Protein AF-A0A8S0XDT7-F1 (afdb_monomer_lite)

Secondary structure (DSSP, 8-state):
-------PPPP-------HHHHHHHHHHHHHHHHHHHHHHHHHHHHHHHHHHHHHHHT--------GGGSS----------TT--EEE----SSHHHHHHHHHHHHHHHHHTT-EEEEPPEEEESS------HHHHHHHHHHT--TT-GGGGTS-TTSPPPGGGTTTTSEEEE-HHHHB--HHHHTTS-EEE-SS--HHHHHHHH---GGGEEEE--SSTTSEEEES-TT----TT-S-SEEEEHHHHHT--SSEEEES----TTSEE---HHHHHHHHHHHHHTSB--HHHHHHHHHHHTTSSS---------SSHHHHHTHHHHHHHHHHHIIIIIS---HHHHHHHHHHHHHHSSS--PPPHHHHHHHHHTT---------

Sequence (384 aa):
MRAPVSRPLPALFQPETTPARRVAQHQVNRNLALLLLLLTFACITSFASAYYLFTTRWEARKVPRPWLQADTISQANASTSTDEKFLAYLPHSGFHNQRIAFENALLLAYALRRTLLVPPIRLGNKPIRYVEYDRLSRHHELSAKEGLYHCLQVPPYVSRPPECLQYFESTYLPWDWLVNMTGLGSQQPLVYRPNMAQAWIFKTTGVEPSDVFTLRDSVPYQYRFLDNDSHYSPPQDRYSQDIYFTDLANVQERLLQFGTLFGTSRLRLRDPNNLAYRRRIRQSMMFSNNDLLSVADSIAGFFRGPYVAIHLRTGDGSFKRTANETAKEVWWTLLRDVLGVPPSEKCELEQKFAEESSNNCIPDPACADATLELSSTPTSRPNL

Foldseek 3Di:
DDDDDDDDDDDPDDPDPDPVVVVVVVVVVVVVVVVVVVVVVVVVVVVVVVVCCVVVVVPPDPPPPPVPCQLPPPQPQAPLDPPAFEEEEQQWDAQVQNLLQVLLQLLLCLLLVHAYAREWHKDFPDIHHDAWQVVSLVCQVLVDCPPVPCLVVPDPPDDGDPSSPCVRRIDTGHQVLWWPCPVSCVRHHYGYDSGSDPVSVCVRHVFDPVLEDEDIDRDQQAEAEEADPVDDDDPPDPYNDYDYSVNVSPRPRRYYYYYRSGDNRRYDYDPPVSVVVSVVSVVRSHTPNPVVVVVVVVVVVVDPDDDDDDDADCDDDVSVVCVVVVVVVVLVCCCCVVVNHDLQVSQVVVVVVCVVDPDDDPGDPSNVVVVVVVPDDDDDDDDD

Radius of gyration: 36.21 Å; chains: 1; bounding box: 98×117×86 Å

Structure (mmCIF, N/CA/C/O backbone):
data_AF-A0A8S0XDT7-F1
#
_entry.id   AF-A0A8S0XDT7-F1
#
loop_
_atom_site.group_PDB
_atom_site.id
_atom_site.type_symbol
_atom_site.label_atom_id
_atom_site.label_alt_id
_atom_site.label_comp_id
_atom_site.label_asym_id
_atom_site.label_entity_id
_atom_site.label_seq_id
_atom_site.pdbx_PDB_ins_code
_atom_site.Cartn_x
_atom_site.Cartn_y
_atom_site.Cartn_z
_atom_site.occupancy
_atom_site.B_iso_or_equiv
_atom_site.auth_seq_id
_atom_site.auth_comp_id
_atom_site.auth_asym_id
_atom_site.auth_atom_id
_atom_site.pdbx_PDB_model_num
ATOM 1 N N . MET A 1 1 ? 37.868 -92.773 -15.521 1.00 44.69 1 MET A N 1
ATOM 2 C CA . MET A 1 1 ? 39.114 -93.567 -15.585 1.00 44.69 1 MET A CA 1
ATOM 3 C C . MET A 1 1 ? 39.901 -93.183 -16.833 1.00 44.69 1 MET A C 1
ATOM 5 O O . MET A 1 1 ? 39.436 -93.472 -17.925 1.00 44.69 1 MET A O 1
ATOM 9 N N . ARG A 1 2 ? 41.048 -92.515 -16.668 1.00 39.94 2 ARG A N 1
ATOM 10 C CA . ARG A 1 2 ? 42.266 -92.610 -17.500 1.00 39.94 2 ARG A CA 1
ATOM 11 C C . ARG A 1 2 ? 43.349 -91.763 -16.820 1.00 39.94 2 ARG A C 1
ATOM 13 O O . ARG A 1 2 ? 43.162 -90.570 -16.618 1.00 39.94 2 ARG A O 1
ATOM 20 N N . ALA A 1 3 ? 44.416 -92.434 -16.405 1.00 42.84 3 ALA A N 1
ATOM 21 C CA . ALA A 1 3 ? 45.694 -91.864 -15.978 1.00 42.84 3 ALA A CA 1
ATOM 22 C C . ALA A 1 3 ? 46.611 -91.685 -17.224 1.00 42.84 3 ALA A C 1
ATOM 24 O O . ALA A 1 3 ? 46.141 -91.923 -18.338 1.00 42.84 3 ALA A O 1
ATOM 25 N N . PRO A 1 4 ? 47.925 -91.434 -17.088 1.00 65.75 4 PRO A N 1
ATOM 26 C CA . PRO A 1 4 ? 48.579 -90.186 -16.675 1.00 65.75 4 PRO A CA 1
ATOM 27 C C . PRO A 1 4 ? 49.636 -89.732 -17.713 1.00 65.75 4 PRO A C 1
ATOM 29 O O . PRO A 1 4 ? 50.048 -90.523 -18.554 1.00 65.75 4 PRO A O 1
ATOM 32 N N . VAL A 1 5 ? 50.177 -88.511 -17.600 1.00 50.31 5 VAL A N 1
ATOM 33 C CA . VAL A 1 5 ? 51.549 -88.222 -18.072 1.00 50.31 5 VAL A CA 1
ATOM 34 C C . VAL A 1 5 ? 52.243 -87.290 -17.081 1.00 50.31 5 VAL A C 1
ATOM 36 O O . VAL A 1 5 ? 51.804 -86.175 -16.814 1.00 50.31 5 VAL A O 1
ATOM 39 N N . SER A 1 6 ? 53.331 -87.806 -16.528 1.00 61.88 6 SER A N 1
ATOM 40 C CA . SER A 1 6 ? 54.315 -87.178 -15.657 1.00 61.88 6 SER A CA 1
ATOM 41 C C . SER A 1 6 ? 55.267 -86.272 -16.442 1.00 61.88 6 SER A C 1
ATOM 43 O O . SER A 1 6 ? 55.721 -86.643 -17.521 1.00 61.88 6 SER A O 1
ATOM 45 N N . ARG A 1 7 ? 55.649 -85.122 -15.870 1.00 49.00 7 ARG A N 1
ATOM 46 C CA . ARG A 1 7 ? 56.904 -84.416 -16.191 1.00 49.00 7 ARG A CA 1
ATOM 47 C C . ARG A 1 7 ? 57.387 -83.551 -15.013 1.00 49.00 7 ARG A C 1
ATOM 49 O O . ARG A 1 7 ? 56.603 -83.280 -14.108 1.00 49.00 7 ARG A O 1
ATOM 56 N N . PRO A 1 8 ? 58.693 -83.236 -14.973 1.00 53.91 8 PRO A N 1
ATOM 57 C CA . PRO A 1 8 ? 59.494 -83.260 -13.757 1.00 53.91 8 PRO A CA 1
ATOM 58 C C . PRO A 1 8 ? 59.636 -81.893 -13.081 1.00 53.91 8 PRO A C 1
ATOM 60 O O . PRO A 1 8 ? 59.423 -80.847 -13.690 1.00 53.91 8 PRO A O 1
ATOM 63 N N . LEU A 1 9 ? 60.058 -81.951 -11.818 1.00 56.69 9 LEU A N 1
ATOM 64 C CA . LEU A 1 9 ? 60.523 -80.835 -10.995 1.00 56.69 9 LEU A CA 1
ATOM 65 C C . LEU A 1 9 ? 61.596 -79.992 -11.710 1.00 56.69 9 LEU A C 1
ATOM 67 O O . LEU A 1 9 ? 62.643 -80.538 -12.067 1.00 56.69 9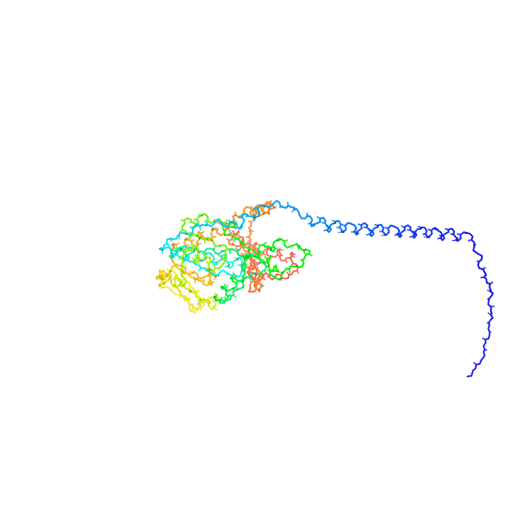 LEU A O 1
ATOM 71 N N . PRO A 1 10 ? 61.409 -78.666 -11.830 1.00 50.47 10 PRO A N 1
ATOM 72 C CA . PRO A 1 10 ? 62.504 -77.735 -12.031 1.00 50.47 10 PRO A CA 1
ATOM 73 C C . PRO A 1 10 ? 63.078 -77.287 -10.685 1.00 50.47 10 PRO A C 1
ATOM 75 O O . PRO A 1 10 ? 62.368 -77.083 -9.701 1.00 50.47 10 PRO A O 1
ATOM 78 N N . ALA A 1 11 ? 64.396 -77.156 -10.693 1.00 52.25 11 ALA A N 1
ATOM 79 C CA . ALA A 1 11 ? 65.268 -76.875 -9.573 1.00 52.25 11 ALA A CA 1
ATOM 80 C C . ALA A 1 11 ? 64.916 -75.606 -8.780 1.00 52.25 11 ALA A C 1
ATOM 82 O O . ALA A 1 11 ? 64.518 -74.578 -9.330 1.00 52.25 11 ALA A O 1
ATOM 83 N N . LEU A 1 12 ? 65.194 -75.689 -7.476 1.00 56.22 12 LEU A N 1
ATOM 84 C CA . LEU A 1 12 ? 65.480 -74.567 -6.588 1.00 56.22 12 LEU A CA 1
ATOM 85 C C . LEU A 1 12 ? 66.548 -73.659 -7.219 1.00 56.22 12 LEU A C 1
ATOM 87 O O . LEU A 1 12 ? 67.744 -73.895 -7.073 1.00 56.22 12 LEU A O 1
ATOM 91 N N . PHE A 1 13 ? 66.111 -72.604 -7.901 1.00 48.84 13 PHE A N 1
ATOM 92 C CA . PHE A 1 13 ? 66.948 -71.448 -8.189 1.00 48.84 13 PHE A CA 1
ATOM 93 C C . PHE A 1 13 ? 66.732 -70.424 -7.080 1.00 48.84 13 PHE A C 1
ATOM 95 O O . PHE A 1 13 ? 65.715 -69.733 -7.038 1.00 48.84 13 PHE A O 1
ATOM 102 N N . GLN A 1 14 ? 67.698 -70.342 -6.167 1.00 57.47 14 GLN A N 1
ATOM 103 C CA . GLN A 1 14 ? 67.886 -69.158 -5.341 1.00 57.47 14 GLN A CA 1
ATOM 104 C C . GLN A 1 14 ? 68.355 -68.020 -6.259 1.00 57.47 14 GLN A C 1
ATOM 106 O O . GLN A 1 14 ? 69.415 -68.147 -6.875 1.00 57.47 14 GLN A O 1
ATOM 111 N N . PRO A 1 15 ? 67.610 -66.909 -6.386 1.00 51.66 15 PRO A N 1
ATOM 112 C CA . PRO A 1 15 ? 68.141 -65.730 -7.034 1.00 51.66 15 PRO A CA 1
ATOM 113 C C . PRO A 1 15 ? 69.103 -65.052 -6.059 1.00 51.66 15 PRO A C 1
ATOM 115 O O . PRO A 1 15 ? 68.681 -64.452 -5.068 1.00 51.66 15 PRO A O 1
ATOM 118 N N . GLU A 1 16 ? 70.399 -65.138 -6.354 1.00 55.19 16 GLU A N 1
ATOM 119 C CA . GLU A 1 16 ? 71.399 -64.230 -5.803 1.00 55.19 16 GLU A CA 1
ATOM 120 C C . GLU A 1 16 ? 70.920 -62.787 -6.002 1.00 55.19 16 GLU A C 1
ATOM 122 O O . GLU A 1 16 ? 70.771 -62.286 -7.121 1.00 55.19 16 GLU A O 1
ATOM 127 N N . THR A 1 17 ? 70.641 -62.099 -4.895 1.00 51.69 17 THR A N 1
ATOM 128 C CA . THR A 1 17 ? 70.344 -60.671 -4.919 1.00 51.69 17 THR A CA 1
ATOM 129 C C . THR A 1 17 ? 71.630 -59.919 -5.229 1.00 51.69 17 THR A C 1
ATOM 131 O O . THR A 1 17 ? 72.413 -59.624 -4.327 1.00 51.69 17 THR A O 1
ATOM 134 N N . THR A 1 18 ? 71.849 -59.595 -6.500 1.00 55.62 18 THR A N 1
ATOM 135 C CA . THR A 1 18 ? 72.932 -58.705 -6.917 1.00 55.62 18 THR A CA 1
ATOM 136 C C . THR A 1 18 ? 72.756 -57.314 -6.279 1.00 55.62 18 THR A C 1
ATOM 138 O O . THR A 1 18 ? 71.651 -56.754 -6.285 1.00 55.62 18 THR A O 1
ATOM 141 N N . PRO A 1 19 ? 73.824 -56.713 -5.719 1.00 57.66 19 PRO A N 1
ATOM 142 C CA . PRO A 1 19 ? 73.750 -55.479 -4.926 1.00 57.66 19 PRO A CA 1
ATOM 143 C C . PRO A 1 19 ? 73.238 -54.255 -5.709 1.00 57.66 19 PRO A C 1
ATOM 145 O O . PRO A 1 19 ? 72.703 -53.326 -5.106 1.00 57.66 19 PRO A O 1
ATOM 148 N N . ALA A 1 20 ? 73.291 -54.276 -7.045 1.00 55.25 20 ALA A N 1
ATOM 149 C CA . ALA A 1 20 ? 72.771 -53.207 -7.902 1.00 55.25 20 ALA A CA 1
ATOM 150 C C . ALA A 1 20 ? 71.235 -53.048 -7.832 1.00 55.25 20 ALA A C 1
ATOM 152 O O . ALA A 1 20 ? 70.720 -51.931 -7.904 1.00 55.25 20 ALA A O 1
ATOM 153 N N . ARG A 1 21 ? 70.484 -54.140 -7.615 1.00 52.00 21 ARG A N 1
ATOM 154 C CA . ARG A 1 21 ? 69.010 -54.098 -7.547 1.00 52.00 21 ARG A CA 1
ATOM 155 C C . ARG A 1 21 ? 68.505 -53.474 -6.241 1.00 52.00 21 ARG A C 1
ATOM 157 O O . ARG A 1 21 ? 67.469 -52.811 -6.243 1.00 52.00 21 ARG A O 1
ATOM 164 N N . ARG A 1 22 ? 69.265 -53.606 -5.143 1.00 54.62 22 ARG A N 1
ATOM 165 C CA . ARG A 1 22 ? 68.943 -52.965 -3.854 1.00 54.62 22 ARG A CA 1
ATOM 166 C C . ARG A 1 22 ? 69.060 -51.442 -3.920 1.00 54.62 22 ARG A C 1
ATOM 168 O O . ARG A 1 22 ? 68.227 -50.764 -3.330 1.00 54.62 22 ARG A O 1
ATOM 175 N N . VAL A 1 23 ? 70.026 -50.901 -4.666 1.00 59.09 23 VAL A N 1
ATOM 176 C CA . VAL A 1 23 ? 70.205 -49.442 -4.807 1.00 59.09 23 VAL A CA 1
ATOM 177 C C . VAL A 1 23 ? 69.047 -48.815 -5.591 1.00 59.09 23 VAL A C 1
ATOM 179 O O . VAL A 1 23 ? 68.477 -47.819 -5.146 1.00 59.09 23 VAL A O 1
ATOM 182 N N . ALA A 1 24 ? 68.630 -49.437 -6.699 1.00 59.31 24 ALA A N 1
ATOM 183 C CA . ALA A 1 24 ? 67.486 -48.971 -7.487 1.00 59.31 24 ALA A CA 1
ATOM 184 C C . ALA A 1 24 ? 66.168 -49.035 -6.691 1.00 59.31 24 ALA A C 1
ATOM 186 O O . ALA A 1 24 ? 65.387 -48.085 -6.689 1.00 59.31 24 ALA A O 1
ATOM 187 N N . GLN A 1 25 ? 65.943 -50.117 -5.940 1.00 63.56 25 GLN A N 1
ATOM 188 C CA . GLN A 1 25 ? 64.745 -50.274 -5.110 1.00 63.56 25 GLN A CA 1
ATOM 189 C C . GLN A 1 25 ? 64.725 -49.290 -3.925 1.00 63.56 25 GLN A C 1
ATOM 191 O O . GLN A 1 25 ? 63.674 -48.754 -3.576 1.00 63.56 25 GLN A O 1
ATOM 196 N N . HIS A 1 26 ? 65.892 -48.967 -3.360 1.00 67.88 26 HIS A N 1
ATOM 197 C CA . HIS A 1 26 ? 66.022 -47.944 -2.323 1.00 67.88 26 HIS A CA 1
ATOM 198 C C . HIS A 1 26 ? 65.745 -46.526 -2.859 1.00 67.88 26 HIS A C 1
ATOM 200 O O . HIS A 1 26 ? 65.164 -45.703 -2.147 1.00 67.88 26 HIS A O 1
ATOM 206 N N . GLN A 1 27 ? 66.114 -46.224 -4.109 1.00 70.75 27 GLN A N 1
ATOM 207 C CA . GLN A 1 27 ? 65.783 -44.945 -4.750 1.00 70.75 27 GLN A CA 1
ATOM 208 C C . GLN A 1 27 ? 64.281 -44.810 -5.037 1.00 70.75 27 GLN A C 1
ATOM 210 O O . GLN A 1 27 ? 63.706 -43.760 -4.754 1.00 70.75 27 GLN A O 1
ATOM 215 N N . VAL A 1 28 ? 63.624 -45.874 -5.513 1.00 78.25 28 VAL A N 1
ATOM 216 C CA . VAL A 1 28 ? 62.164 -45.883 -5.727 1.00 78.25 28 VAL A CA 1
ATOM 217 C C . VAL A 1 28 ? 61.415 -45.684 -4.408 1.00 78.25 28 VAL A C 1
ATOM 219 O O . VAL A 1 28 ? 60.515 -44.849 -4.343 1.00 78.25 28 VAL A O 1
ATOM 222 N N . ASN A 1 29 ? 61.836 -46.354 -3.330 1.00 82.81 29 ASN A N 1
ATOM 223 C CA . ASN A 1 29 ? 61.244 -46.164 -2.002 1.00 82.81 29 ASN A CA 1
ATOM 224 C C . ASN A 1 29 ? 61.431 -44.730 -1.480 1.00 82.81 29 ASN A C 1
ATOM 226 O O . ASN A 1 29 ? 60.521 -44.179 -0.862 1.00 82.81 29 ASN A O 1
ATOM 230 N N . ARG A 1 30 ? 62.577 -44.094 -1.764 1.00 87.75 30 ARG A N 1
ATOM 231 C CA . ARG A 1 30 ? 62.829 -42.695 -1.384 1.00 87.75 30 ARG A CA 1
ATOM 232 C C . ARG A 1 30 ? 61.931 -41.725 -2.152 1.00 87.75 30 ARG A C 1
ATOM 234 O O . ARG A 1 30 ? 61.378 -40.808 -1.553 1.00 87.75 30 ARG A O 1
ATOM 241 N N . ASN A 1 31 ? 61.761 -41.944 -3.454 1.00 87.88 31 ASN A N 1
ATOM 242 C CA . ASN A 1 31 ? 60.891 -41.117 -4.290 1.00 87.88 31 ASN A CA 1
ATOM 243 C C . ASN A 1 31 ? 59.414 -41.287 -3.909 1.00 87.88 31 ASN A C 1
ATOM 245 O O . ASN A 1 31 ? 58.688 -40.299 -3.843 1.00 87.88 31 ASN A O 1
ATOM 249 N N . LEU A 1 32 ? 58.983 -42.511 -3.587 1.00 91.88 32 LEU A N 1
ATOM 250 C CA . LEU A 1 32 ? 57.629 -42.778 -3.100 1.00 91.88 32 LEU A CA 1
ATOM 251 C C . LEU A 1 32 ? 57.377 -42.119 -1.736 1.00 91.88 32 LEU A C 1
ATOM 253 O O . LEU A 1 32 ? 56.339 -41.492 -1.549 1.00 91.88 32 LEU A O 1
ATOM 257 N N . ALA A 1 33 ? 58.332 -42.201 -0.805 1.00 92.81 33 ALA A N 1
ATOM 258 C CA . ALA A 1 33 ? 58.228 -41.535 0.493 1.00 92.81 33 ALA A CA 1
ATOM 259 C C . ALA A 1 33 ? 58.146 -40.005 0.351 1.00 92.81 33 ALA A C 1
ATOM 261 O O . ALA A 1 33 ? 57.315 -39.375 1.002 1.00 92.81 33 ALA A O 1
ATOM 262 N N . LEU A 1 34 ? 58.954 -39.413 -0.537 1.00 94.81 34 LEU A N 1
ATOM 263 C CA . LEU A 1 34 ? 58.893 -37.981 -0.849 1.00 94.81 34 LEU A CA 1
ATOM 264 C C . LEU A 1 34 ? 57.546 -37.584 -1.464 1.00 94.81 34 LEU A C 1
ATOM 266 O O . LEU A 1 34 ? 56.971 -36.577 -1.060 1.00 94.81 34 LEU A O 1
ATOM 270 N N . LEU A 1 35 ? 57.018 -38.382 -2.397 1.00 94.56 35 LEU A N 1
ATOM 271 C CA . LEU A 1 35 ? 55.712 -38.133 -3.006 1.00 94.56 35 LEU A CA 1
ATOM 272 C C . LEU A 1 35 ? 54.583 -38.191 -1.967 1.00 94.56 35 LEU A C 1
ATOM 274 O O . LEU A 1 35 ? 53.726 -37.311 -1.947 1.00 94.56 35 LEU A O 1
ATOM 278 N N . LEU A 1 36 ? 54.600 -39.192 -1.082 1.00 95.44 36 LEU A N 1
ATOM 279 C CA . LEU A 1 36 ? 53.619 -39.317 -0.002 1.00 95.44 36 LEU A CA 1
ATOM 280 C C . LEU A 1 36 ? 53.693 -38.136 0.971 1.00 95.44 36 LEU A C 1
ATOM 282 O O . LEU A 1 36 ? 52.655 -37.636 1.391 1.00 95.44 36 LEU A O 1
ATOM 286 N N . LEU A 1 37 ? 54.897 -37.658 1.294 1.00 96.81 37 LEU A N 1
ATOM 287 C CA . LEU A 1 37 ? 55.094 -36.497 2.165 1.00 96.81 37 LEU A CA 1
ATOM 288 C C . LEU A 1 37 ? 54.593 -35.200 1.507 1.00 96.81 37 LEU A C 1
ATOM 290 O O . LEU A 1 37 ? 53.938 -34.387 2.155 1.00 96.81 37 LEU A O 1
ATOM 294 N N . LEU A 1 38 ? 54.834 -35.022 0.206 1.00 96.94 38 LEU A N 1
ATOM 295 C CA . LEU A 1 38 ? 54.299 -33.884 -0.547 1.00 96.94 38 LEU A CA 1
ATOM 296 C C . LEU A 1 38 ? 52.767 -33.911 -0.610 1.00 96.94 38 LEU A C 1
ATOM 298 O O . LEU A 1 38 ? 52.130 -32.877 -0.413 1.00 96.94 38 LEU A O 1
ATOM 302 N N . LEU A 1 39 ? 52.170 -35.085 -0.838 1.00 95.81 39 LEU A N 1
ATOM 303 C CA . LEU A 1 39 ? 50.716 -35.250 -0.872 1.00 95.81 39 LEU A CA 1
ATOM 304 C C . LEU A 1 39 ? 50.075 -34.991 0.494 1.00 95.81 39 LEU A C 1
ATOM 306 O O . LEU A 1 39 ? 49.074 -34.281 0.564 1.00 95.81 39 LEU A O 1
ATOM 310 N N . THR A 1 40 ? 50.650 -35.502 1.586 1.00 97.00 40 THR A N 1
ATOM 311 C CA . THR A 1 40 ? 50.124 -35.231 2.933 1.00 97.00 40 THR A CA 1
ATOM 312 C C . THR A 1 40 ? 50.233 -33.754 3.285 1.00 97.00 40 THR A C 1
ATOM 314 O O . THR A 1 40 ? 49.270 -33.191 3.806 1.00 97.00 40 THR A O 1
ATOM 317 N N . PHE A 1 41 ? 51.339 -33.093 2.933 1.00 97.50 41 PHE A N 1
ATOM 318 C CA . PHE A 1 41 ? 51.483 -31.653 3.133 1.00 97.50 41 PHE A CA 1
ATOM 319 C C . PHE A 1 41 ? 50.452 -30.860 2.318 1.00 97.50 41 PHE A C 1
ATOM 321 O O . PHE A 1 41 ? 49.812 -29.966 2.863 1.00 97.50 41 PHE A O 1
ATOM 328 N N . ALA A 1 42 ? 50.220 -31.223 1.052 1.00 96.69 42 ALA A N 1
ATOM 329 C CA . ALA A 1 42 ? 49.197 -30.599 0.209 1.00 96.69 42 ALA A CA 1
ATOM 330 C C . ALA A 1 42 ? 47.769 -30.800 0.756 1.00 96.69 42 ALA A C 1
ATOM 332 O O . ALA A 1 42 ? 46.956 -29.877 0.732 1.00 96.69 42 ALA A O 1
ATOM 333 N N . CYS A 1 43 ? 47.456 -31.983 1.296 1.00 97.31 43 CYS A N 1
ATOM 334 C CA . CYS A 1 43 ? 46.173 -32.229 1.953 1.00 97.31 43 CYS A CA 1
ATOM 335 C C . CYS A 1 43 ? 46.015 -31.380 3.219 1.00 97.31 43 CYS A C 1
ATOM 337 O O . CYS A 1 43 ? 44.973 -30.754 3.402 1.00 97.31 43 CYS A O 1
ATOM 339 N N . ILE A 1 44 ? 47.042 -31.321 4.074 1.00 97.25 44 ILE A N 1
ATOM 340 C CA . ILE A 1 44 ? 47.009 -30.528 5.310 1.00 97.25 44 ILE A CA 1
ATOM 341 C C . ILE A 1 44 ? 46.858 -29.040 4.990 1.00 97.25 44 ILE A C 1
ATOM 343 O O . ILE A 1 44 ? 46.031 -28.378 5.611 1.00 97.25 44 ILE A O 1
ATOM 347 N N . THR A 1 45 ? 47.595 -28.508 4.010 1.00 96.31 45 THR A N 1
ATOM 348 C CA . THR A 1 45 ? 47.472 -27.096 3.619 1.00 96.31 45 THR A CA 1
ATOM 349 C C . THR A 1 45 ? 46.102 -26.797 3.026 1.00 96.31 45 THR A C 1
ATOM 351 O O . THR A 1 45 ? 45.495 -25.805 3.413 1.00 96.31 45 THR A O 1
ATOM 354 N N . SER A 1 46 ? 45.558 -27.672 2.176 1.00 96.19 46 SER A N 1
ATOM 355 C CA . SER A 1 46 ? 44.205 -27.509 1.633 1.00 96.19 46 SER A CA 1
ATOM 356 C C . SER A 1 46 ? 43.138 -27.499 2.735 1.00 96.19 46 SER A C 1
ATOM 358 O O . SER A 1 46 ? 42.302 -26.594 2.767 1.00 96.19 46 SER A O 1
ATOM 360 N N . PHE A 1 47 ? 43.207 -28.433 3.692 1.00 96.25 47 PHE A N 1
ATOM 361 C CA . PHE A 1 47 ? 42.299 -28.463 4.842 1.00 96.25 47 PHE A CA 1
ATOM 362 C C . PHE A 1 47 ? 42.470 -27.245 5.751 1.00 96.25 47 PHE A C 1
ATOM 364 O O . PHE A 1 47 ? 41.474 -26.663 6.173 1.00 96.25 47 PHE A O 1
ATOM 371 N N . ALA A 1 48 ? 43.705 -26.824 6.026 1.00 94.88 48 ALA A N 1
ATOM 372 C CA . ALA A 1 48 ? 43.983 -25.643 6.835 1.00 94.88 48 ALA A CA 1
ATOM 373 C C . ALA A 1 48 ? 43.476 -24.363 6.158 1.00 94.88 48 ALA A C 1
ATOM 375 O O . ALA A 1 48 ? 42.851 -23.538 6.818 1.00 94.88 48 ALA A O 1
ATOM 376 N N . SER A 1 49 ? 43.668 -24.210 4.845 1.00 93.81 49 SER A N 1
ATOM 377 C CA . SER A 1 49 ? 43.128 -23.088 4.073 1.00 93.81 49 SER A CA 1
ATOM 378 C C . SER A 1 49 ? 41.602 -23.107 4.036 1.00 93.81 49 SER A C 1
ATOM 380 O O . SER A 1 49 ? 40.985 -22.067 4.241 1.00 93.81 49 SER A O 1
ATOM 382 N N . ALA A 1 50 ? 40.975 -24.269 3.837 1.00 88.75 50 ALA A N 1
ATOM 383 C CA . ALA A 1 50 ? 39.521 -24.401 3.883 1.00 88.75 50 ALA A CA 1
ATOM 384 C C . ALA A 1 50 ? 38.966 -24.075 5.278 1.00 88.75 50 ALA A C 1
ATOM 386 O O . ALA A 1 50 ? 37.991 -23.337 5.388 1.00 88.75 50 ALA A O 1
ATOM 387 N N . TYR A 1 51 ? 39.612 -24.558 6.342 1.00 91.50 51 TYR A N 1
ATOM 388 C CA . TYR A 1 51 ? 39.251 -24.257 7.727 1.00 91.50 51 TYR A CA 1
ATOM 389 C C . TYR A 1 51 ? 39.450 -22.776 8.061 1.00 91.50 51 TYR A C 1
ATOM 391 O O . TYR A 1 51 ? 38.575 -22.158 8.664 1.00 91.50 51 TYR A O 1
ATOM 399 N N . TYR A 1 52 ? 40.557 -22.175 7.626 1.00 90.31 52 TYR A N 1
ATOM 400 C CA . TYR A 1 52 ? 40.830 -20.752 7.803 1.00 90.31 52 TYR A CA 1
ATOM 401 C C . TYR A 1 52 ? 39.798 -19.901 7.065 1.00 90.31 52 TYR A C 1
ATOM 403 O O . TYR A 1 52 ? 39.184 -19.032 7.673 1.00 90.31 52 TYR A O 1
ATOM 411 N N . LEU A 1 53 ? 39.531 -20.184 5.787 1.00 83.38 53 LEU A N 1
ATOM 412 C CA . LEU A 1 53 ? 38.489 -19.496 5.025 1.00 83.38 53 LEU A CA 1
ATOM 413 C C . LEU A 1 53 ? 37.107 -19.716 5.641 1.00 83.38 53 LEU A C 1
ATOM 415 O O . LEU A 1 53 ? 36.315 -18.785 5.679 1.00 83.38 53 LEU A O 1
ATOM 419 N N . PHE A 1 54 ? 36.803 -20.906 6.160 1.00 78.94 54 PHE A N 1
ATOM 420 C CA . PHE A 1 54 ? 35.531 -21.170 6.828 1.00 78.94 54 PHE A CA 1
ATOM 421 C C . PHE A 1 54 ? 35.401 -20.369 8.126 1.00 78.94 54 PHE A C 1
ATOM 423 O O . PHE A 1 54 ? 34.401 -19.694 8.319 1.00 78.94 54 PHE A O 1
ATOM 430 N N . THR A 1 55 ? 36.411 -20.383 8.992 1.00 77.25 55 THR A N 1
ATOM 431 C CA . THR A 1 55 ? 36.372 -19.702 10.297 1.00 77.25 55 THR A CA 1
ATOM 432 C C . THR A 1 55 ? 36.458 -18.179 10.181 1.00 77.25 55 THR A C 1
ATOM 434 O O . THR A 1 55 ? 35.723 -17.479 10.871 1.00 77.25 55 THR A O 1
ATOM 437 N N . THR A 1 56 ? 37.277 -17.651 9.268 1.00 73.81 56 THR A N 1
ATOM 438 C CA . THR A 1 56 ? 37.447 -16.198 9.082 1.00 73.81 56 THR A CA 1
ATOM 439 C C . THR A 1 56 ? 36.366 -15.556 8.214 1.00 73.81 56 THR A C 1
ATOM 441 O O . THR A 1 56 ? 36.053 -14.387 8.412 1.00 73.81 56 THR A O 1
ATOM 444 N N . ARG A 1 57 ? 35.702 -16.300 7.314 1.00 61.69 57 ARG A N 1
ATOM 445 C CA . ARG A 1 57 ? 34.540 -15.789 6.554 1.00 61.69 57 ARG A CA 1
ATOM 446 C C . ARG A 1 57 ? 33.356 -15.428 7.457 1.00 61.69 57 ARG A C 1
ATOM 448 O O . ARG A 1 57 ? 32.534 -14.602 7.063 1.00 61.69 57 ARG A O 1
ATOM 455 N N . TRP A 1 58 ? 33.273 -16.028 8.647 1.00 53.66 58 TRP A N 1
ATOM 456 C CA . TRP A 1 58 ? 32.215 -15.775 9.630 1.00 53.66 58 TRP A CA 1
ATOM 457 C C . TRP A 1 58 ? 32.628 -14.862 10.788 1.00 53.66 58 TRP A C 1
ATOM 459 O O . TRP A 1 58 ? 31.750 -14.473 11.559 1.00 53.66 58 TRP A O 1
ATOM 469 N N . GLU A 1 59 ? 33.876 -14.374 10.836 1.00 48.59 59 GLU A N 1
ATOM 470 C CA . GLU A 1 59 ? 34.145 -13.037 11.392 1.00 48.59 59 GLU A CA 1
ATOM 471 C C . GLU A 1 59 ? 33.579 -11.984 10.425 1.00 48.59 59 GLU A C 1
ATOM 473 O O . GLU A 1 59 ? 34.253 -11.094 9.907 1.00 48.59 59 GLU A O 1
ATOM 478 N N . ALA A 1 60 ? 32.277 -12.107 10.154 1.00 49.16 60 ALA A N 1
ATOM 479 C CA . ALA A 1 60 ? 31.469 -11.046 9.621 1.00 49.16 60 ALA A CA 1
ATOM 480 C C . ALA A 1 60 ? 31.762 -9.838 10.498 1.00 49.16 60 ALA A C 1
ATOM 482 O O . ALA A 1 60 ? 31.613 -9.907 11.723 1.00 49.16 60 ALA A O 1
ATOM 483 N N . ARG A 1 61 ? 32.252 -8.777 9.846 1.00 44.75 61 ARG A N 1
ATOM 484 C CA . ARG A 1 61 ? 32.460 -7.448 10.411 1.00 44.75 61 ARG A CA 1
ATOM 485 C C . ARG A 1 61 ? 31.521 -7.270 11.594 1.00 44.75 61 ARG A C 1
ATOM 487 O O . ARG A 1 61 ? 30.304 -7.381 11.424 1.00 44.75 61 ARG A O 1
ATOM 494 N N . LYS A 1 62 ? 32.067 -6.955 12.769 1.00 42.75 62 LYS A N 1
ATOM 495 C CA . LYS A 1 62 ? 31.300 -6.239 13.785 1.00 42.75 62 LYS A CA 1
ATOM 496 C C . LYS A 1 62 ? 30.901 -4.922 13.130 1.00 42.75 62 LYS A C 1
ATOM 498 O O . LYS A 1 62 ? 31.604 -3.929 13.258 1.00 42.75 62 LYS A O 1
ATOM 503 N N . VAL A 1 63 ? 29.834 -4.948 12.332 1.00 44.12 63 VAL A N 1
ATOM 504 C CA . VAL A 1 63 ? 29.155 -3.755 11.864 1.00 44.12 63 VAL A CA 1
ATOM 505 C C . VAL A 1 63 ? 28.826 -3.048 13.173 1.00 44.12 63 VAL A C 1
ATOM 507 O O . VAL A 1 63 ? 28.146 -3.655 14.015 1.00 44.12 63 VAL A O 1
ATOM 510 N N . PRO A 1 64 ? 29.380 -1.846 13.425 1.00 39.47 64 PRO A N 1
ATOM 511 C CA . PRO A 1 64 ? 28.915 -1.021 14.530 1.00 39.47 64 PRO A CA 1
ATOM 512 C C . PRO A 1 64 ? 27.391 -1.047 14.469 1.00 39.47 64 PRO A C 1
ATOM 514 O O . PRO A 1 64 ? 26.847 -1.083 13.371 1.00 39.47 64 PRO A O 1
ATOM 517 N N . ARG A 1 65 ? 26.691 -1.159 15.596 1.00 46.03 65 ARG A N 1
ATOM 518 C CA . ARG A 1 65 ? 25.227 -1.260 15.604 1.00 46.03 65 ARG A CA 1
ATOM 519 C C . ARG A 1 65 ? 24.610 0.149 15.679 1.00 46.03 65 ARG A C 1
ATOM 521 O O . ARG A 1 65 ? 24.342 0.581 16.794 1.00 46.03 65 ARG A O 1
ATOM 528 N N . PRO A 1 66 ? 24.327 0.861 14.567 1.00 41.91 66 PRO A N 1
ATOM 529 C CA . PRO A 1 66 ? 23.368 1.961 14.578 1.00 41.91 66 PRO A CA 1
ATOM 530 C C . PRO A 1 66 ? 21.925 1.452 14.384 1.00 41.91 66 PRO A C 1
ATOM 532 O O . PRO A 1 66 ? 20.980 2.210 14.551 1.00 41.91 66 PRO A O 1
ATOM 535 N N . TRP A 1 67 ? 21.730 0.159 14.083 1.00 44.84 67 TRP A N 1
ATOM 536 C CA . TRP A 1 67 ? 20.442 -0.442 13.695 1.00 44.84 67 TRP A CA 1
ATOM 537 C C . TRP A 1 67 ? 19.331 -0.431 14.761 1.00 44.84 67 TRP A C 1
ATOM 539 O O . TRP A 1 67 ? 18.227 -0.879 14.480 1.00 44.84 67 TRP A O 1
ATOM 549 N N . LEU A 1 68 ? 19.580 0.102 15.958 1.00 43.03 68 LEU A N 1
ATOM 550 C CA . LEU A 1 68 ? 18.562 0.240 17.006 1.00 43.03 68 LEU A CA 1
ATOM 551 C C . LEU A 1 68 ? 17.647 1.463 16.831 1.00 43.03 68 LEU A C 1
ATOM 553 O O . LEU A 1 68 ? 16.765 1.657 17.654 1.00 43.03 68 LEU A O 1
ATOM 557 N N . GLN A 1 69 ? 17.818 2.270 15.778 1.00 41.16 69 GLN A N 1
ATOM 558 C CA . GLN A 1 69 ? 16.906 3.385 15.483 1.00 41.16 69 GLN A CA 1
ATOM 559 C C . GLN A 1 69 ? 15.757 3.037 14.526 1.00 41.16 69 GLN A C 1
ATOM 561 O O . GLN A 1 69 ? 14.787 3.784 14.488 1.00 41.16 69 GLN A O 1
ATOM 566 N N . ALA A 1 70 ? 15.810 1.915 13.795 1.00 43.28 70 ALA A N 1
ATOM 567 C CA . ALA A 1 70 ? 14.717 1.526 12.891 1.00 43.28 70 ALA A CA 1
ATOM 568 C C . ALA A 1 70 ? 13.465 1.025 13.640 1.00 43.28 70 ALA A C 1
ATOM 570 O O . ALA A 1 70 ? 12.353 1.174 13.138 1.00 43.28 70 ALA A O 1
ATOM 571 N N . ASP A 1 71 ? 13.645 0.493 14.855 1.00 42.00 71 ASP A N 1
ATOM 572 C CA . ASP A 1 71 ? 12.547 0.099 15.750 1.00 42.00 71 ASP A CA 1
ATOM 573 C C . ASP A 1 71 ? 12.063 1.263 16.632 1.00 42.00 71 ASP A C 1
ATOM 575 O O . ASP A 1 71 ? 11.012 1.170 17.272 1.00 42.00 71 ASP A O 1
ATOM 579 N N . THR A 1 72 ? 12.781 2.392 16.641 1.00 40.22 72 THR A N 1
ATOM 580 C CA . THR A 1 72 ? 12.321 3.632 17.272 1.00 40.22 72 THR A CA 1
ATOM 581 C C . THR A 1 72 ? 11.360 4.329 16.321 1.00 40.22 72 THR A C 1
ATOM 583 O O . THR A 1 72 ? 11.633 5.401 15.788 1.00 40.22 72 THR A O 1
ATOM 586 N N . ILE A 1 73 ? 10.213 3.695 16.082 1.00 49.59 73 ILE A N 1
ATOM 587 C CA . ILE A 1 73 ? 9.061 4.369 15.497 1.00 49.59 73 ILE A CA 1
ATOM 588 C C . ILE A 1 73 ? 8.792 5.555 16.412 1.00 49.59 73 ILE A C 1
ATOM 590 O O . ILE A 1 73 ? 8.447 5.359 17.580 1.00 49.59 73 ILE A O 1
ATOM 594 N N . SER A 1 74 ? 9.009 6.771 15.905 1.00 43.47 74 SER A N 1
ATOM 595 C CA . SER A 1 74 ? 8.568 7.992 16.569 1.00 43.47 74 SER A CA 1
ATOM 596 C C . SER A 1 74 ? 7.085 7.815 16.851 1.00 43.47 74 SER A C 1
ATOM 598 O O . SER A 1 74 ? 6.254 7.897 15.946 1.00 43.47 74 SER A O 1
ATOM 600 N N . GLN A 1 75 ? 6.760 7.482 18.099 1.00 49.62 75 GLN A N 1
ATOM 601 C CA . GLN A 1 75 ? 5.391 7.443 18.569 1.00 49.62 75 GLN A CA 1
ATOM 602 C C . GLN A 1 75 ? 4.910 8.885 18.507 1.00 49.62 75 GLN A C 1
ATOM 604 O O . GLN A 1 75 ? 5.189 9.689 19.392 1.00 49.62 75 GLN A O 1
ATOM 609 N N . ALA A 1 76 ? 4.238 9.237 17.415 1.00 50.38 76 ALA A N 1
ATOM 610 C CA . ALA A 1 76 ? 3.380 10.397 17.435 1.00 50.38 76 ALA A CA 1
ATOM 611 C C . ALA A 1 76 ? 2.354 10.116 18.535 1.00 50.38 76 ALA A C 1
ATOM 613 O O . ALA A 1 76 ? 1.618 9.129 18.452 1.00 50.38 76 ALA A O 1
ATOM 614 N N . ASN A 1 77 ? 2.370 10.926 19.595 1.00 53.31 77 ASN A N 1
ATOM 615 C CA . ASN A 1 77 ? 1.322 10.897 20.603 1.00 53.31 77 ASN A CA 1
ATOM 616 C C . ASN A 1 77 ? 0.016 11.178 19.863 1.00 53.31 77 ASN A C 1
ATOM 618 O O . ASN A 1 77 ? -0.226 12.315 19.455 1.00 53.31 77 ASN A O 1
ATOM 622 N N . ALA A 1 78 ? -0.778 10.132 19.622 1.00 60.94 78 ALA A N 1
ATOM 623 C CA . ALA A 1 78 ? -2.130 10.301 19.123 1.00 60.94 78 ALA A CA 1
ATOM 624 C C . ALA A 1 78 ? -2.842 11.244 20.094 1.00 60.94 78 ALA A C 1
ATOM 626 O O . ALA A 1 78 ? -2.702 11.098 21.314 1.00 60.94 78 ALA A O 1
ATOM 627 N N . SER A 1 79 ? -3.536 12.252 19.568 1.00 56.50 79 SER A N 1
ATOM 628 C CA . SER A 1 79 ? -4.296 13.129 20.443 1.00 56.50 79 SER A CA 1
ATOM 629 C C . SER A 1 79 ? -5.385 12.277 21.095 1.00 56.50 79 SER A C 1
ATOM 631 O O . SER A 1 79 ? -6.083 11.510 20.434 1.00 56.50 79 SER A O 1
ATOM 633 N N . THR A 1 80 ? -5.535 12.386 22.410 1.00 61.59 80 THR A N 1
ATOM 634 C CA . THR A 1 80 ? -6.610 11.705 23.143 1.00 61.59 80 THR A CA 1
ATOM 635 C C . THR A 1 80 ? -7.925 12.477 23.038 1.00 61.59 80 THR A C 1
ATOM 637 O O . THR A 1 80 ? -8.788 12.337 23.903 1.00 61.59 80 THR A O 1
ATOM 640 N N . SER A 1 81 ? -8.072 13.344 22.027 1.00 71.75 81 SER A N 1
ATOM 641 C CA . SER A 1 81 ? -9.314 14.068 21.801 1.00 71.75 81 SER A CA 1
ATOM 642 C C . SER A 1 81 ? -10.426 13.073 21.494 1.00 71.75 81 SER A C 1
ATOM 644 O O . SER A 1 81 ? -10.303 12.220 20.610 1.00 71.75 81 SER A O 1
ATOM 646 N N . THR A 1 82 ? -11.532 13.199 22.220 1.00 72.88 82 THR A N 1
ATOM 647 C CA . THR A 1 82 ? -12.731 12.377 22.031 1.00 72.88 82 THR A CA 1
ATOM 648 C C . THR A 1 82 ? -13.358 12.565 20.652 1.00 72.88 82 THR A C 1
ATOM 650 O O . THR A 1 82 ? -14.078 11.686 20.195 1.00 72.88 82 THR A O 1
ATOM 653 N N . ASP A 1 83 ? -13.036 13.662 19.965 1.00 84.25 83 ASP A N 1
ATOM 654 C CA . ASP A 1 83 ? -13.610 14.006 18.662 1.00 84.25 83 ASP A CA 1
ATOM 655 C C . ASP A 1 83 ? -12.771 13.480 17.488 1.00 84.25 83 ASP A C 1
ATOM 657 O O . ASP A 1 83 ? -13.197 13.534 16.332 1.00 84.25 83 ASP A O 1
ATOM 661 N N . GLU A 1 84 ? -11.566 12.965 17.757 1.00 93.00 84 GLU A N 1
ATOM 662 C CA . GLU A 1 84 ? -10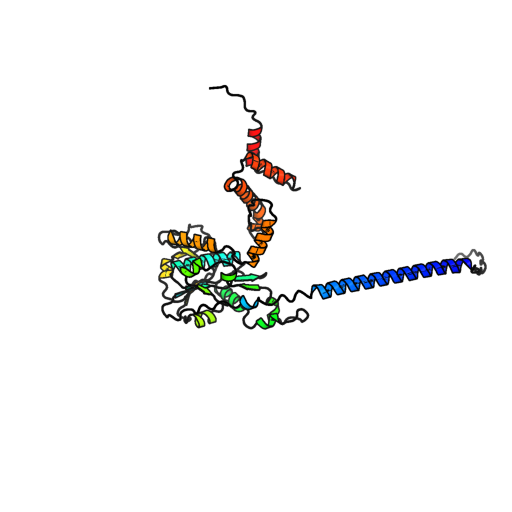.698 12.452 16.704 1.00 93.00 84 GLU A CA 1
ATOM 663 C C . GLU A 1 84 ? -11.238 11.127 16.151 1.00 93.00 84 GLU A C 1
ATOM 665 O O . GLU A 1 84 ? -11.537 10.183 16.895 1.00 93.00 84 GLU A O 1
ATOM 670 N N . LYS A 1 85 ? -11.357 11.072 14.819 1.00 97.00 85 LYS A N 1
ATOM 671 C CA . LYS A 1 85 ? -11.792 9.904 14.054 1.00 97.00 85 LYS A CA 1
ATOM 672 C C . LYS A 1 85 ? -10.605 9.285 13.321 1.00 97.00 85 LYS A C 1
ATOM 674 O O . LYS A 1 85 ? -9.813 9.982 12.693 1.00 97.00 85 LYS A O 1
ATOM 679 N N . PHE A 1 86 ? -10.528 7.963 13.337 1.00 97.88 86 PHE A N 1
ATOM 680 C CA . PHE A 1 86 ? -9.422 7.162 12.832 1.00 97.88 86 PHE A CA 1
ATOM 681 C C . PHE A 1 86 ? -9.845 6.257 11.670 1.00 97.88 86 PHE A C 1
ATOM 683 O O . PHE A 1 86 ? -11.006 5.848 11.556 1.00 97.88 86 PHE A O 1
ATOM 690 N N . LEU A 1 87 ? -8.879 5.923 10.817 1.00 98.50 87 LEU A N 1
ATOM 691 C CA . LEU A 1 87 ? -8.998 4.924 9.758 1.00 98.50 87 LEU A CA 1
ATOM 692 C C . LEU A 1 87 ? -7.852 3.917 9.870 1.00 98.50 87 LEU A C 1
ATOM 694 O O . LEU A 1 87 ? -6.691 4.305 9.984 1.00 98.50 87 LEU A O 1
ATOM 698 N N . ALA A 1 88 ? -8.164 2.627 9.793 1.00 98.25 88 ALA A N 1
ATOM 699 C CA . ALA A 1 88 ? -7.193 1.537 9.771 1.00 98.25 88 ALA A CA 1
ATOM 700 C C . ALA A 1 88 ? -7.533 0.510 8.686 1.00 98.25 88 ALA A C 1
ATOM 702 O O . ALA A 1 88 ? -8.665 0.429 8.213 1.00 98.25 88 ALA A O 1
ATOM 703 N N . TYR A 1 89 ? -6.542 -0.283 8.283 1.00 98.38 89 TYR A N 1
ATOM 704 C CA . TYR A 1 89 ? -6.699 -1.321 7.265 1.00 98.38 89 TYR A CA 1
ATOM 705 C C . TYR A 1 89 ? -5.749 -2.499 7.511 1.00 98.38 89 TYR A C 1
ATOM 707 O O . TYR A 1 89 ? -4.812 -2.394 8.306 1.00 98.38 89 TYR A O 1
ATOM 715 N N . LEU A 1 90 ? -5.975 -3.620 6.819 1.00 97.75 90 LEU A N 1
ATOM 716 C CA . LEU A 1 90 ? -5.137 -4.817 6.900 1.00 97.75 90 LEU A CA 1
ATOM 717 C C . LEU A 1 90 ? -4.279 -4.975 5.626 1.00 97.75 90 LEU A C 1
ATOM 719 O O . LEU A 1 90 ? -4.803 -5.344 4.569 1.00 97.75 90 LEU A O 1
ATOM 723 N N . PRO A 1 91 ? -2.955 -4.719 5.680 1.00 97.00 91 PRO A N 1
ATOM 724 C CA . PRO A 1 91 ? -2.067 -4.945 4.542 1.00 97.00 91 PRO A CA 1
ATOM 725 C C . PRO A 1 91 ? -1.879 -6.446 4.290 1.00 97.00 91 PRO A C 1
ATOM 727 O O . PRO A 1 91 ? -2.019 -7.261 5.190 1.00 97.00 91 PRO A O 1
ATOM 730 N N . HIS A 1 92 ? -1.523 -6.860 3.080 1.00 96.69 92 HIS A N 1
ATOM 731 C CA . HIS A 1 92 ? -1.180 -8.261 2.812 1.00 96.69 92 HIS A CA 1
ATOM 732 C C . HIS A 1 92 ? -0.286 -8.378 1.576 1.00 96.69 92 HIS A C 1
ATOM 734 O O . HIS A 1 92 ? -0.028 -7.407 0.862 1.00 96.69 92 HIS A O 1
ATOM 740 N N . SER A 1 93 ? 0.138 -9.605 1.286 1.00 95.00 93 SER A N 1
ATOM 741 C CA . SER A 1 93 ? 1.012 -9.975 0.177 1.00 95.00 93 SER A CA 1
ATOM 742 C C . SER A 1 93 ? 2.360 -9.234 0.224 1.00 95.00 93 SER A C 1
ATOM 744 O O . SER A 1 93 ? 2.822 -8.810 1.283 1.00 95.00 93 SER A O 1
ATOM 746 N N . GLY A 1 94 ? 3.057 -9.161 -0.911 1.00 93.88 94 GLY A N 1
ATOM 747 C CA . GLY A 1 94 ? 4.348 -8.483 -1.010 1.00 93.88 94 GLY A CA 1
ATOM 748 C C . GLY A 1 94 ? 4.240 -6.956 -0.992 1.00 93.88 94 GLY A C 1
ATOM 749 O O . GLY A 1 94 ? 3.152 -6.390 -1.111 1.00 93.88 94 GLY A O 1
ATOM 750 N N . PHE A 1 95 ? 5.402 -6.305 -0.919 1.00 94.50 95 PHE A N 1
ATOM 751 C CA . PHE A 1 95 ? 5.557 -4.851 -0.809 1.00 94.50 95 PHE A CA 1
ATOM 752 C C . PHE A 1 95 ? 4.677 -4.045 -1.776 1.00 94.50 95 PHE A C 1
ATOM 754 O O . PHE A 1 95 ? 3.987 -3.125 -1.355 1.00 94.50 95 PHE A O 1
ATOM 761 N N . HIS A 1 96 ? 4.628 -4.423 -3.057 1.00 92.62 96 HIS A N 1
ATOM 762 C CA . HIS A 1 96 ? 3.820 -3.722 -4.061 1.00 92.62 96 HIS A CA 1
ATOM 763 C C . HIS A 1 96 ? 2.332 -3.642 -3.689 1.00 92.62 96 HIS A C 1
ATOM 765 O O . HIS A 1 96 ? 1.703 -2.604 -3.876 1.00 92.62 96 HIS A O 1
ATOM 771 N N . ASN A 1 97 ? 1.766 -4.718 -3.135 1.00 95.62 97 ASN A N 1
ATOM 772 C CA . ASN A 1 97 ? 0.360 -4.740 -2.740 1.00 95.62 97 ASN A CA 1
ATOM 773 C C . ASN A 1 97 ? 0.129 -3.906 -1.476 1.00 95.62 97 ASN A C 1
ATOM 775 O O . ASN A 1 97 ? -0.869 -3.192 -1.401 1.00 95.62 97 ASN A O 1
ATOM 779 N N . GLN A 1 98 ? 1.071 -3.956 -0.529 1.00 97.44 98 GLN A N 1
ATOM 780 C CA . GLN A 1 98 ? 1.050 -3.122 0.673 1.00 97.44 98 GLN A CA 1
ATOM 781 C C . GLN A 1 98 ? 1.133 -1.633 0.311 1.00 97.44 98 GLN A C 1
ATOM 783 O O . GLN A 1 98 ? 0.357 -0.844 0.834 1.00 97.44 98 GLN A O 1
ATOM 788 N N . ARG A 1 99 ? 1.986 -1.262 -0.654 1.00 97.56 99 ARG A N 1
ATOM 789 C CA . ARG A 1 99 ? 2.084 0.104 -1.187 1.00 97.56 99 ARG A CA 1
ATOM 790 C C . ARG A 1 99 ? 0.779 0.574 -1.804 1.00 97.56 99 ARG A C 1
ATOM 792 O O . ARG A 1 99 ? 0.302 1.641 -1.453 1.00 97.56 99 ARG A O 1
ATOM 799 N N . ILE A 1 100 ? 0.156 -0.236 -2.660 1.00 97.94 100 ILE A N 1
ATOM 800 C CA . ILE A 1 100 ? -1.146 0.115 -3.248 1.00 97.94 100 ILE A CA 1
ATOM 801 C C . ILE A 1 100 ? -2.210 0.298 -2.155 1.00 97.94 100 ILE A C 1
ATOM 803 O O . ILE A 1 100 ? -3.005 1.233 -2.228 1.00 97.94 100 ILE A O 1
ATOM 807 N N . ALA A 1 101 ? -2.233 -0.579 -1.147 1.00 98.56 101 ALA A N 1
ATOM 808 C CA . ALA A 1 101 ? -3.155 -0.449 -0.022 1.00 98.56 101 ALA A CA 1
ATOM 809 C C . ALA A 1 101 ? -2.903 0.843 0.769 1.00 98.56 101 ALA A C 1
ATOM 811 O O . ALA A 1 101 ? -3.860 1.544 1.084 1.00 98.56 101 ALA A O 1
ATOM 812 N N . PHE A 1 102 ? -1.639 1.197 1.011 1.00 98.38 102 PHE A N 1
ATOM 813 C CA . PHE A 1 102 ? -1.264 2.438 1.682 1.00 98.38 102 PHE A CA 1
ATOM 814 C C . PHE A 1 102 ? -1.639 3.686 0.874 1.00 98.38 102 PHE A C 1
ATOM 816 O O . PHE A 1 102 ? -2.243 4.602 1.423 1.00 98.38 102 PHE A O 1
ATOM 823 N N . GLU A 1 103 ? -1.375 3.700 -0.438 1.00 98.44 103 GLU A N 1
ATOM 824 C CA . GLU A 1 103 ? -1.789 4.785 -1.341 1.00 98.44 103 GLU A CA 1
ATOM 825 C C . GLU A 1 103 ? -3.310 5.006 -1.291 1.00 98.44 103 GLU A C 1
ATOM 827 O O . GLU A 1 103 ? -3.785 6.142 -1.237 1.00 98.44 103 GLU A O 1
ATOM 832 N N . ASN A 1 104 ? -4.086 3.917 -1.299 1.00 98.69 104 ASN A N 1
ATOM 833 C CA . ASN A 1 104 ? -5.540 3.986 -1.202 1.00 98.69 104 ASN A CA 1
ATOM 834 C C . ASN A 1 104 ? -6.000 4.440 0.197 1.00 98.69 104 ASN A C 1
ATOM 836 O O . ASN A 1 104 ? -6.919 5.248 0.300 1.00 98.69 104 ASN A O 1
ATOM 840 N N . ALA A 1 105 ? -5.352 3.966 1.262 1.00 98.62 105 ALA A N 1
ATOM 841 C CA . ALA A 1 105 ? -5.664 4.352 2.635 1.00 98.62 105 ALA A CA 1
ATOM 842 C C . ALA A 1 105 ? -5.405 5.844 2.892 1.00 98.62 105 ALA A C 1
ATOM 844 O O . ALA A 1 105 ? -6.241 6.501 3.501 1.00 98.62 105 ALA A O 1
ATOM 845 N N . LEU A 1 106 ? -4.294 6.389 2.381 1.00 98.25 106 LEU A N 1
ATOM 846 C CA . LEU A 1 106 ? -3.976 7.820 2.453 1.00 98.25 106 LEU A CA 1
ATOM 847 C C . LEU A 1 106 ? -5.069 8.673 1.812 1.00 98.25 106 LEU A C 1
ATOM 849 O O . LEU A 1 106 ? -5.508 9.658 2.399 1.00 98.25 106 LEU A O 1
ATOM 853 N N . LEU A 1 107 ? -5.531 8.282 0.622 1.00 98.38 107 LEU A N 1
ATOM 854 C CA . LEU A 1 107 ? -6.578 9.024 -0.070 1.00 98.38 107 LEU A CA 1
ATOM 855 C C . LEU A 1 107 ? -7.928 8.930 0.650 1.00 98.38 107 LEU A C 1
ATOM 857 O O . LEU A 1 107 ? -8.610 9.942 0.782 1.00 98.38 107 LEU A O 1
ATOM 861 N N . LEU A 1 108 ? -8.316 7.735 1.105 1.00 98.50 108 LEU A N 1
ATOM 862 C CA . LEU A 1 108 ? -9.564 7.546 1.848 1.00 98.50 108 LEU A CA 1
ATOM 863 C C . LEU A 1 108 ? -9.554 8.329 3.161 1.00 98.50 108 LEU A C 1
ATOM 865 O O . LEU A 1 108 ? -10.522 9.016 3.464 1.00 98.50 108 LEU A O 1
ATOM 869 N N . ALA A 1 109 ? -8.460 8.268 3.919 1.00 98.38 109 ALA A N 1
ATOM 870 C CA . ALA A 1 109 ? -8.318 9.014 5.164 1.00 98.38 109 ALA A CA 1
ATOM 871 C C . ALA A 1 109 ? -8.443 10.529 4.930 1.00 98.38 109 ALA A C 1
ATOM 873 O O . ALA A 1 109 ? -9.165 11.197 5.669 1.00 98.38 109 ALA A O 1
ATOM 874 N N . TYR A 1 110 ? -7.846 11.032 3.843 1.00 97.69 110 TYR A N 1
ATOM 875 C CA . TYR A 1 110 ? -7.925 12.441 3.453 1.00 97.69 110 TYR A CA 1
ATOM 876 C C . TYR A 1 110 ? -9.349 12.856 3.097 1.00 97.69 110 TYR A C 1
ATOM 878 O O . TYR A 1 110 ? -9.874 13.823 3.651 1.00 97.69 110 TYR A O 1
ATOM 886 N N . ALA A 1 111 ? -10.006 12.092 2.224 1.00 97.31 111 ALA A N 1
ATOM 887 C CA . ALA A 1 111 ? -11.361 12.395 1.784 1.00 97.31 111 ALA A CA 1
ATOM 888 C C . ALA A 1 111 ? -12.381 12.326 2.935 1.00 97.31 111 ALA A C 1
ATOM 890 O O . ALA A 1 111 ? -13.317 13.120 2.981 1.00 97.31 111 ALA A O 1
ATOM 891 N N . LEU A 1 112 ? -12.175 11.411 3.887 1.00 97.56 112 LEU A N 1
ATOM 892 C CA . LEU A 1 112 ? -13.050 11.213 5.045 1.00 97.56 112 LEU A CA 1
ATOM 893 C C . LEU A 1 112 ? -12.656 12.062 6.264 1.00 97.56 112 LEU A C 1
ATOM 895 O O . LEU A 1 112 ? -13.330 11.982 7.288 1.00 97.56 112 LEU A O 1
ATOM 899 N N . ARG A 1 113 ? -11.580 12.861 6.172 1.00 96.38 113 ARG A N 1
ATOM 900 C CA . ARG A 1 113 ? -11.019 13.673 7.270 1.00 96.38 113 ARG A CA 1
ATOM 901 C C . ARG A 1 113 ? -10.749 12.861 8.543 1.00 96.38 113 ARG A C 1
ATOM 903 O O . ARG A 1 113 ? -11.098 13.279 9.644 1.00 96.38 113 ARG A O 1
ATOM 910 N N . ARG A 1 114 ? -10.143 11.683 8.390 1.00 97.19 114 ARG A N 1
ATOM 911 C CA . ARG A 1 114 ? -9.786 10.784 9.500 1.00 97.19 114 ARG A CA 1
ATOM 912 C C . ARG A 1 114 ? -8.277 10.666 9.632 1.00 97.19 114 ARG A C 1
ATOM 914 O O . ARG A 1 114 ? -7.583 10.628 8.623 1.00 97.19 114 ARG A O 1
ATOM 921 N N . THR A 1 115 ? -7.769 10.538 10.850 1.00 97.12 115 THR A N 1
ATOM 922 C CA . THR A 1 115 ? -6.360 10.223 11.107 1.00 97.12 115 THR A CA 1
ATOM 923 C C . THR A 1 115 ? -6.060 8.793 10.662 1.00 97.12 115 THR A C 1
ATOM 925 O O . THR A 1 115 ? -6.738 7.844 11.063 1.00 97.12 115 THR A O 1
ATOM 928 N N . LEU A 1 116 ? -5.044 8.614 9.816 1.00 97.94 116 LEU A N 1
ATOM 929 C CA . LEU A 1 116 ? -4.676 7.295 9.310 1.00 97.94 116 LEU A CA 1
ATOM 930 C C . LEU A 1 116 ? -3.759 6.584 10.305 1.00 97.94 116 LEU A C 1
ATOM 932 O O . LEU A 1 116 ? -2.660 7.056 10.599 1.00 97.94 116 LEU A O 1
ATOM 936 N N . LEU A 1 117 ? -4.180 5.405 10.754 1.00 97.44 117 LEU A N 1
ATOM 937 C CA . LEU A 1 117 ? -3.355 4.492 11.532 1.00 97.44 117 LEU A CA 1
ATOM 938 C C . LEU A 1 117 ? -2.494 3.664 10.572 1.00 97.44 117 LEU A C 1
ATOM 940 O O . LEU A 1 117 ? -2.962 2.708 9.948 1.00 97.44 117 LEU A O 1
ATOM 944 N N . VAL A 1 118 ? -1.233 4.060 10.421 1.00 97.00 118 VAL A N 1
ATOM 945 C CA . VAL A 1 118 ? -0.326 3.538 9.396 1.00 97.00 118 VAL A CA 1
ATOM 946 C C . VAL A 1 118 ? 0.318 2.231 9.872 1.00 97.00 118 VAL A C 1
ATOM 948 O O . VAL A 1 118 ? 1.108 2.260 10.820 1.00 97.00 118 VAL A O 1
ATOM 951 N N . PRO A 1 119 ? 0.028 1.081 9.235 1.00 95.94 119 PRO A N 1
ATOM 952 C CA . PRO A 1 119 ? 0.702 -0.166 9.563 1.00 95.94 119 PRO A CA 1
ATOM 953 C C . PRO A 1 119 ? 2.155 -0.152 9.055 1.00 95.94 119 PRO A C 1
ATOM 955 O O . PRO A 1 119 ? 2.433 0.453 8.011 1.00 95.94 119 PRO A O 1
ATOM 958 N N . PRO A 1 120 ? 3.078 -0.849 9.738 1.00 94.56 120 PRO A N 1
ATOM 959 C CA . PRO A 1 120 ? 4.449 -0.979 9.265 1.00 94.56 120 PRO A CA 1
ATOM 960 C C . PRO A 1 120 ? 4.509 -1.816 7.979 1.00 94.56 120 PRO A C 1
ATOM 962 O O . PRO A 1 120 ? 3.699 -2.719 7.752 1.00 94.56 120 PRO A O 1
ATOM 965 N N . ILE A 1 121 ? 5.509 -1.546 7.145 1.00 95.25 121 ILE A N 1
ATOM 966 C CA . ILE A 1 121 ? 5.819 -2.335 5.955 1.00 95.25 121 ILE A CA 1
ATOM 967 C C . ILE A 1 121 ? 6.365 -3.684 6.407 1.00 95.25 121 ILE A C 1
ATOM 969 O O . ILE A 1 121 ? 7.406 -3.740 7.055 1.00 95.25 121 ILE A O 1
ATOM 973 N N . ARG A 1 122 ? 5.724 -4.783 6.006 1.00 93.88 122 ARG A N 1
ATOM 974 C CA . ARG A 1 122 ? 6.265 -6.130 6.221 1.00 93.88 122 ARG A CA 1
ATOM 975 C C . ARG A 1 122 ? 7.063 -6.571 4.998 1.00 93.88 122 ARG A C 1
ATOM 977 O O . ARG A 1 122 ? 6.479 -6.856 3.950 1.00 93.88 122 ARG A O 1
ATOM 984 N N . LEU A 1 123 ? 8.379 -6.691 5.137 1.00 92.94 123 LEU A N 1
ATOM 985 C CA . LEU A 1 123 ? 9.262 -7.273 4.122 1.00 92.94 123 LEU A CA 1
ATOM 986 C C . LEU A 1 123 ? 9.715 -8.668 4.549 1.00 92.94 123 LEU A C 1
ATOM 988 O O . LEU A 1 123 ? 9.811 -8.950 5.737 1.00 92.94 123 LEU A O 1
ATOM 992 N N . GLY A 1 124 ? 9.990 -9.554 3.595 1.00 90.06 124 GLY A N 1
ATOM 993 C CA . GLY A 1 124 ? 10.449 -10.908 3.897 1.00 90.06 124 GLY A CA 1
ATOM 994 C C . GLY A 1 124 ? 10.175 -11.902 2.778 1.00 90.06 124 GLY A C 1
ATOM 995 O O . GLY A 1 124 ? 9.518 -11.584 1.786 1.00 90.06 124 GLY A O 1
ATOM 996 N N . ASN A 1 125 ? 10.654 -13.129 2.963 1.00 86.44 125 ASN A N 1
ATOM 997 C CA . ASN A 1 125 ? 10.430 -14.235 2.029 1.00 86.44 125 ASN A CA 1
ATOM 998 C C . ASN A 1 125 ? 9.090 -14.959 2.270 1.00 86.44 125 ASN A C 1
ATOM 1000 O O . ASN A 1 125 ? 8.661 -15.748 1.428 1.00 86.44 125 ASN A O 1
ATOM 1004 N N . LYS A 1 126 ? 8.400 -14.660 3.380 1.00 87.62 126 LYS A N 1
ATOM 1005 C CA . LYS A 1 126 ? 7.056 -15.167 3.694 1.00 87.62 126 LYS A CA 1
ATOM 1006 C C . LYS A 1 126 ? 6.052 -14.027 3.912 1.00 87.62 126 LYS A C 1
ATOM 1008 O O . LYS A 1 126 ? 5.815 -13.608 5.052 1.00 87.62 126 LYS A O 1
ATOM 1013 N N . PRO A 1 127 ? 5.448 -13.499 2.831 1.00 90.88 127 PRO A N 1
ATOM 1014 C CA . PRO A 1 127 ? 4.387 -12.508 2.959 1.00 90.88 127 PRO A CA 1
ATOM 1015 C C . PRO A 1 127 ? 3.127 -13.132 3.574 1.00 90.88 127 PRO A C 1
ATOM 1017 O O . PRO A 1 127 ? 2.798 -14.287 3.295 1.00 90.88 127 PRO A O 1
ATOM 1020 N N . ILE A 1 128 ? 2.380 -12.343 4.351 1.00 94.06 128 ILE A N 1
ATOM 1021 C CA . ILE A 1 128 ? 1.042 -12.732 4.817 1.00 94.06 128 ILE A CA 1
ATOM 1022 C C . ILE A 1 128 ? 0.138 -12.778 3.589 1.00 94.06 128 ILE A C 1
ATOM 1024 O O . ILE A 1 128 ? -0.051 -11.767 2.917 1.00 94.06 128 ILE A O 1
ATOM 1028 N N . ARG A 1 129 ? -0.369 -13.956 3.229 1.00 94.94 129 ARG A N 1
ATOM 1029 C CA . ARG A 1 129 ? -1.240 -14.097 2.055 1.00 94.94 129 ARG A CA 1
ATOM 1030 C C . ARG A 1 129 ? -2.589 -13.442 2.326 1.00 94.94 129 ARG A C 1
ATOM 1032 O O . ARG A 1 129 ? -3.017 -13.349 3.472 1.00 94.94 129 ARG A O 1
ATOM 1039 N N . TYR A 1 130 ? -3.254 -13.012 1.257 1.00 96.31 130 TYR A N 1
ATOM 1040 C CA . TYR A 1 130 ? -4.651 -12.625 1.382 1.00 96.31 130 TYR A CA 1
ATOM 1041 C C . TYR A 1 130 ? -5.485 -13.831 1.833 1.00 96.31 130 TYR A C 1
ATOM 1043 O O . TYR A 1 130 ? -5.324 -14.929 1.297 1.00 96.31 130 TYR A O 1
ATOM 1051 N N . VAL A 1 131 ? -6.375 -13.569 2.778 1.00 97.31 131 VAL A N 1
ATOM 1052 C CA . VAL A 1 131 ? -7.499 -14.391 3.232 1.00 97.31 131 VAL A CA 1
ATOM 1053 C C . VAL A 1 131 ? -8.604 -13.417 3.663 1.00 97.31 131 VAL A C 1
ATOM 1055 O O . VAL A 1 131 ? -8.351 -12.211 3.727 1.00 97.31 131 VAL A O 1
ATOM 1058 N N . GLU A 1 132 ? -9.802 -13.913 3.956 1.00 97.50 132 GLU A N 1
ATOM 1059 C CA . GLU A 1 132 ? -10.905 -13.079 4.430 1.00 97.50 132 GLU A CA 1
ATOM 1060 C C . GLU A 1 132 ? -10.554 -12.322 5.719 1.00 97.50 132 GLU A C 1
ATOM 1062 O O . GLU A 1 132 ? -9.671 -12.736 6.482 1.00 97.50 132 GLU A O 1
ATOM 1067 N N . TYR A 1 133 ? -11.277 -11.229 5.972 1.00 97.75 133 TYR A N 1
ATOM 1068 C CA . TYR A 1 133 ? -10.991 -10.255 7.028 1.00 97.75 133 TYR A CA 1
ATOM 1069 C C . TYR A 1 133 ? -10.561 -10.873 8.369 1.00 97.75 133 TYR A C 1
ATOM 1071 O O . TYR A 1 133 ? -9.484 -10.558 8.875 1.00 97.75 133 TYR A O 1
ATOM 1079 N N . ASP A 1 134 ? -11.368 -11.775 8.935 1.00 96.56 134 ASP A N 1
ATOM 1080 C CA . ASP A 1 134 ? -11.126 -12.328 10.273 1.00 96.56 134 ASP A CA 1
ATOM 1081 C C . ASP A 1 134 ? -9.847 -13.158 10.344 1.00 96.56 134 ASP A C 1
ATOM 1083 O O . ASP A 1 134 ? -9.041 -13.017 11.268 1.00 96.56 134 ASP A O 1
ATOM 1087 N N . ARG A 1 135 ? -9.608 -13.993 9.328 1.00 97.31 135 ARG A N 1
ATOM 1088 C CA . ARG A 1 135 ? -8.364 -14.760 9.245 1.00 97.31 135 ARG A CA 1
ATOM 1089 C C . ARG A 1 135 ? -7.174 -13.853 8.986 1.00 97.31 135 ARG A C 1
ATOM 1091 O O . ARG A 1 135 ? -6.096 -14.124 9.508 1.00 97.31 135 ARG A O 1
ATOM 1098 N N . LEU A 1 136 ? -7.342 -12.784 8.208 1.00 96.81 136 LEU A N 1
ATOM 1099 C CA . LEU A 1 136 ? -6.260 -11.850 7.917 1.00 96.81 136 LEU A CA 1
ATOM 1100 C C . LEU A 1 136 ? -5.866 -11.072 9.175 1.00 96.81 136 LEU A C 1
ATOM 1102 O O . LEU A 1 136 ? -4.676 -10.983 9.473 1.00 96.81 136 LEU A O 1
ATOM 1106 N N . SER A 1 137 ? -6.846 -10.582 9.942 1.00 95.38 137 SER A N 1
ATOM 1107 C CA . SER A 1 137 ? -6.622 -9.936 11.243 1.00 95.38 137 SER A CA 1
ATOM 1108 C C . SER A 1 137 ? -5.863 -10.875 12.177 1.00 95.38 137 SER A C 1
ATOM 1110 O O . SER A 1 137 ? -4.819 -10.506 12.714 1.00 95.38 137 SER A O 1
ATOM 1112 N N . ARG A 1 138 ? -6.309 -12.133 12.283 1.00 93.94 138 ARG A N 1
ATOM 1113 C CA . ARG A 1 138 ? -5.642 -13.140 13.114 1.00 93.94 138 ARG A CA 1
ATOM 1114 C C . ARG A 1 138 ? -4.216 -13.444 12.649 1.00 93.94 138 ARG A C 1
ATOM 1116 O O . ARG A 1 138 ? -3.320 -13.569 13.477 1.00 93.94 138 ARG A O 1
ATOM 1123 N N . HIS A 1 139 ? -3.971 -13.554 11.341 1.00 94.06 139 HIS A N 1
ATOM 1124 C CA . HIS A 1 139 ? -2.612 -13.738 10.826 1.00 94.06 139 HIS A CA 1
ATOM 1125 C C . HIS A 1 139 ? -1.701 -12.573 11.203 1.00 94.06 139 HIS A C 1
ATOM 1127 O O . HIS A 1 139 ? -0.547 -12.807 11.548 1.00 94.06 139 HIS A O 1
ATOM 1133 N N . HIS A 1 140 ? -2.199 -11.339 11.154 1.00 93.06 140 HIS A N 1
ATOM 1134 C CA . HIS A 1 140 ? -1.437 -10.164 11.568 1.00 93.06 140 HIS A CA 1
ATOM 1135 C C . HIS A 1 140 ? -1.099 -10.171 13.054 1.00 93.06 140 HIS A C 1
ATOM 1137 O O . HIS A 1 140 ? 0.055 -9.934 13.400 1.00 93.06 140 HIS A O 1
ATOM 1143 N N . GLU A 1 141 ? -2.069 -10.485 13.912 1.00 88.56 141 GLU A N 1
ATOM 1144 C CA . GLU A 1 141 ? -1.860 -10.595 15.362 1.00 88.56 141 GLU A CA 1
ATOM 1145 C C . GLU A 1 141 ? -0.818 -11.663 15.715 1.00 88.56 141 GLU A C 1
ATOM 1147 O O . GLU A 1 141 ? 0.045 -11.428 16.555 1.00 88.56 141 GLU A O 1
ATOM 1152 N N . LEU A 1 142 ? -0.845 -12.811 15.031 1.00 87.19 142 LEU A N 1
ATOM 1153 C CA . LEU A 1 142 ? 0.090 -13.917 15.267 1.00 87.19 142 LEU A CA 1
ATOM 1154 C C . LEU A 1 142 ? 1.459 -13.735 14.593 1.00 87.19 142 LEU A C 1
ATOM 1156 O O . LEU A 1 142 ? 2.399 -14.454 14.919 1.00 87.19 142 LEU A O 1
ATOM 1160 N N . SER A 1 143 ? 1.583 -12.811 13.637 1.00 86.94 143 SER A N 1
ATOM 1161 C CA . SER A 1 143 ? 2.839 -12.559 12.906 1.00 86.94 143 SER A CA 1
ATOM 1162 C C . SER A 1 143 ? 3.723 -11.494 13.559 1.00 86.94 143 SER A C 1
ATOM 1164 O O . SER A 1 143 ? 4.771 -11.140 13.005 1.00 86.94 143 SER A O 1
ATOM 1166 N N . ALA A 1 144 ? 3.268 -10.952 14.683 1.00 83.12 144 ALA A N 1
ATOM 1167 C CA . ALA A 1 144 ? 3.904 -9.871 15.404 1.00 83.12 144 ALA A CA 1
ATOM 1168 C C . ALA A 1 144 ? 5.177 -10.361 16.134 1.00 83.12 144 ALA A C 1
ATOM 1170 O O . ALA A 1 144 ? 5.354 -11.557 16.371 1.00 83.12 144 ALA A O 1
ATOM 1171 N N . LYS A 1 145 ? 6.119 -9.452 16.414 1.00 85.38 145 LYS A N 1
ATOM 1172 C CA . LYS A 1 145 ? 7.447 -9.795 16.971 1.00 85.38 145 LYS A CA 1
ATOM 1173 C C . LYS A 1 145 ? 7.586 -9.476 18.461 1.00 85.38 145 LYS A C 1
ATOM 1175 O O . LYS A 1 145 ? 8.664 -9.651 19.034 1.00 85.38 145 LYS A O 1
ATOM 1180 N N . GLU A 1 146 ? 6.516 -9.012 19.093 1.00 83.19 146 GLU A N 1
ATOM 1181 C CA . GLU A 1 146 ? 6.457 -8.719 20.519 1.00 83.19 146 GLU A CA 1
ATOM 1182 C C . GLU A 1 146 ? 6.861 -9.950 21.334 1.00 83.19 146 GLU A C 1
ATOM 1184 O O . GLU A 1 146 ? 6.407 -11.063 21.088 1.00 83.19 146 GLU A O 1
ATOM 1189 N N . GLY A 1 147 ? 7.759 -9.759 22.302 1.00 84.69 147 GLY A N 1
ATOM 1190 C CA . GLY A 1 147 ? 8.281 -10.847 23.137 1.00 84.69 147 GLY A CA 1
ATOM 1191 C C . GLY A 1 147 ? 9.335 -11.740 22.466 1.00 84.69 147 GLY A C 1
ATOM 1192 O O . GLY A 1 147 ? 10.038 -12.469 23.164 1.00 84.69 147 GLY A O 1
ATOM 1193 N N . LEU A 1 148 ? 9.542 -11.638 21.148 1.00 89.19 148 LEU A N 1
ATOM 1194 C CA . LEU A 1 148 ? 10.496 -12.471 20.404 1.00 89.19 148 LEU A CA 1
ATOM 1195 C C . LEU A 1 148 ? 11.870 -11.812 20.191 1.00 89.19 148 LEU A C 1
ATOM 1197 O O . LEU A 1 148 ? 12.725 -12.372 19.514 1.00 89.19 148 LEU A O 1
ATOM 1201 N N . TYR A 1 149 ? 12.142 -10.644 20.781 1.00 87.75 149 TYR A N 1
ATOM 1202 C CA . TYR A 1 149 ? 13.439 -9.958 20.629 1.00 87.75 149 TYR A CA 1
ATOM 1203 C C . TYR A 1 149 ? 14.639 -10.776 21.131 1.00 87.75 149 TYR A C 1
ATOM 1205 O O . TYR A 1 149 ? 15.753 -10.606 20.636 1.00 87.75 149 TYR A O 1
ATOM 1213 N N . HIS A 1 150 ? 14.420 -11.712 22.057 1.00 89.12 150 HIS A N 1
ATOM 1214 C CA . HIS A 1 150 ? 15.447 -12.651 22.507 1.00 89.12 150 HIS A CA 1
ATOM 1215 C C . HIS A 1 150 ? 15.953 -13.560 21.367 1.00 89.12 150 HIS A C 1
ATOM 1217 O O . HIS A 1 150 ? 17.106 -13.986 21.391 1.00 89.12 150 HIS A O 1
ATOM 1223 N N . CYS A 1 151 ? 15.154 -13.789 20.316 1.00 90.38 151 CYS A N 1
ATOM 1224 C CA . CYS A 1 151 ? 15.552 -14.577 19.149 1.00 90.38 151 CYS A CA 1
ATOM 1225 C C . CYS A 1 151 ? 16.749 -13.977 18.390 1.00 90.38 151 CYS A C 1
ATOM 1227 O O . CYS A 1 151 ? 17.476 -14.715 17.727 1.00 90.38 151 CYS A O 1
ATOM 1229 N N . LEU A 1 152 ? 17.002 -12.665 18.516 1.00 90.31 152 LEU A N 1
ATOM 1230 C CA . LEU A 1 152 ? 18.203 -12.006 17.976 1.00 90.31 152 LEU A CA 1
ATOM 1231 C C . LEU A 1 152 ? 19.497 -12.478 18.647 1.00 90.31 152 LEU A C 1
ATOM 1233 O O . LEU A 1 152 ? 20.575 -12.342 18.074 1.00 90.31 152 LEU A O 1
ATOM 1237 N N . GLN A 1 153 ? 19.393 -12.973 19.879 1.00 90.25 153 GLN A N 1
ATOM 1238 C CA . GLN A 1 153 ? 20.530 -13.341 20.716 1.00 90.25 153 GLN A CA 1
ATOM 1239 C C . GLN A 1 153 ? 20.846 -14.836 20.638 1.00 90.25 153 GLN A C 1
ATOM 1241 O O . GLN A 1 153 ? 21.905 -15.249 21.104 1.00 90.25 153 GLN A O 1
ATOM 1246 N N . VAL A 1 154 ? 19.959 -15.642 20.041 1.00 88.62 154 VAL A N 1
ATOM 1247 C CA . VAL A 1 154 ? 20.161 -17.086 19.890 1.00 88.62 154 VAL A CA 1
ATOM 1248 C C . VAL A 1 154 ? 21.329 -17.328 18.927 1.00 88.62 154 VAL A C 1
ATOM 1250 O O . VAL A 1 154 ? 21.225 -16.975 17.746 1.00 88.62 154 VAL A O 1
ATOM 1253 N N . PRO A 1 155 ? 22.444 -17.926 19.386 1.00 88.50 155 PRO A N 1
ATOM 1254 C CA . PRO A 1 155 ? 23.601 -18.136 18.530 1.00 88.50 155 PRO A CA 1
ATOM 1255 C C . PRO A 1 155 ? 23.279 -19.090 17.370 1.00 88.50 155 PRO A C 1
ATOM 1257 O O . PRO A 1 155 ? 22.535 -20.053 17.556 1.00 88.50 155 PRO A O 1
ATOM 1260 N N . PRO A 1 156 ? 23.866 -18.888 16.176 1.00 82.94 156 PRO A N 1
ATOM 1261 C CA . PRO A 1 156 ? 23.530 -19.675 14.986 1.00 82.94 156 PRO A CA 1
ATOM 1262 C C . PRO A 1 156 ? 23.922 -21.158 15.088 1.00 82.94 156 PRO A C 1
ATOM 1264 O O . PRO A 1 156 ? 23.416 -21.966 14.317 1.00 82.94 156 PRO A O 1
ATOM 1267 N N . TYR A 1 157 ? 24.812 -21.514 16.019 1.00 86.25 157 TYR A N 1
ATOM 1268 C CA . TYR A 1 157 ? 25.276 -22.883 16.263 1.00 86.25 157 TYR A CA 1
ATOM 1269 C C . TYR A 1 157 ? 24.413 -23.663 17.269 1.00 86.25 157 TYR A C 1
ATOM 1271 O O . TYR A 1 157 ? 24.668 -24.842 17.500 1.00 86.25 157 TYR A O 1
ATOM 1279 N N . VAL A 1 158 ? 23.405 -23.030 17.875 1.00 89.00 158 VAL A N 1
ATOM 1280 C CA . VAL A 1 158 ? 22.452 -23.688 18.778 1.00 89.00 158 VAL A CA 1
ATOM 1281 C C . VAL A 1 158 ? 21.139 -23.915 18.032 1.00 89.00 158 VAL A C 1
ATOM 1283 O O . VAL A 1 158 ? 20.705 -23.065 17.251 1.00 89.00 158 VAL A O 1
ATOM 1286 N N . SER A 1 159 ? 20.486 -25.057 18.274 1.00 90.56 159 SER A N 1
ATOM 1287 C CA . SER A 1 159 ? 19.133 -25.287 17.761 1.00 90.56 159 SER A CA 1
ATOM 1288 C C . SER A 1 159 ? 18.206 -24.191 18.276 1.00 90.56 159 SER A C 1
ATOM 1290 O O . SER A 1 159 ? 18.088 -23.987 19.485 1.00 90.56 159 SER A O 1
ATOM 1292 N N . ARG A 1 160 ? 17.550 -23.475 17.361 1.00 89.88 160 ARG A N 1
ATOM 1293 C CA . ARG A 1 160 ? 16.647 -22.393 17.750 1.00 89.88 160 ARG A CA 1
ATOM 1294 C C . ARG A 1 160 ? 15.411 -22.959 18.452 1.00 89.88 160 ARG A C 1
ATOM 1296 O O . ARG A 1 160 ? 14.885 -23.977 17.992 1.00 89.88 160 ARG A O 1
ATOM 1303 N N . PRO A 1 161 ? 14.912 -22.278 19.497 1.00 91.75 161 PRO A N 1
ATOM 1304 C CA . PRO A 1 161 ? 13.593 -22.560 20.040 1.00 91.75 161 PRO A CA 1
ATOM 1305 C C . PRO A 1 161 ? 12.517 -22.491 18.940 1.00 91.75 161 PRO A C 1
ATOM 1307 O O . PRO A 1 161 ? 12.663 -21.678 18.013 1.00 91.75 161 PRO A O 1
ATOM 1310 N N . PRO A 1 162 ? 11.456 -23.318 18.999 1.00 91.50 162 PRO A N 1
ATOM 1311 C CA . PRO A 1 162 ? 10.395 -23.340 17.991 1.00 91.50 162 PRO A CA 1
ATOM 1312 C C . PRO A 1 162 ? 9.804 -21.958 17.664 1.00 91.50 162 PRO A C 1
ATOM 1314 O O . PRO A 1 162 ? 9.584 -21.638 16.496 1.00 91.50 162 PRO A O 1
ATOM 1317 N N . GLU A 1 163 ? 9.624 -21.107 18.672 1.00 89.75 163 GLU A N 1
ATOM 1318 C CA . GLU A 1 163 ? 9.123 -19.735 18.563 1.00 89.75 163 GLU A CA 1
ATOM 1319 C C . GLU A 1 163 ? 10.051 -18.801 17.765 1.00 89.75 163 GLU A C 1
ATOM 1321 O O . GLU A 1 163 ? 9.595 -17.836 17.152 1.00 89.75 163 GLU A O 1
ATOM 1326 N 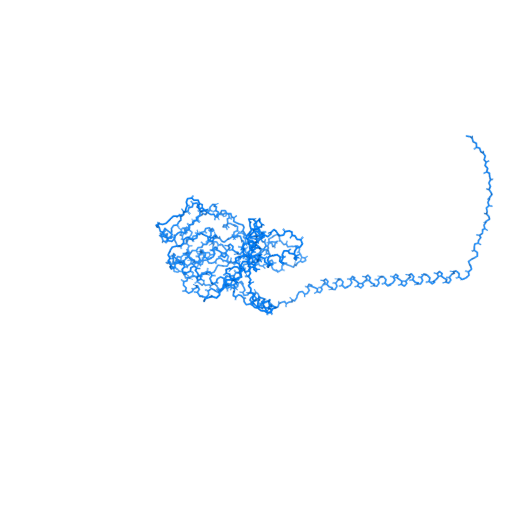N . CYS A 1 164 ? 11.348 -19.113 17.693 1.00 90.62 164 CYS A N 1
ATOM 1327 C CA . CYS A 1 164 ? 12.346 -18.326 16.971 1.00 90.62 164 CYS A CA 1
ATOM 1328 C C . CYS A 1 164 ? 12.597 -18.810 15.537 1.00 90.62 164 CYS A C 1
ATOM 1330 O O . CYS A 1 164 ? 13.338 -18.156 14.794 1.00 90.62 164 CYS A O 1
ATOM 1332 N N . LEU A 1 165 ? 12.011 -19.938 15.118 1.00 89.31 165 LEU A N 1
ATOM 1333 C CA . LEU A 1 165 ? 12.268 -20.520 13.795 1.00 89.31 165 LEU A CA 1
ATOM 1334 C C . LEU A 1 165 ? 11.931 -19.545 12.660 1.00 89.31 165 LEU A C 1
ATOM 1336 O O . LEU A 1 165 ? 12.682 -19.450 11.691 1.00 89.31 165 LEU A O 1
ATOM 1340 N N . GLN A 1 166 ? 10.851 -18.776 12.816 1.00 87.31 166 GLN A N 1
ATOM 1341 C CA . GLN A 1 166 ? 10.350 -17.851 11.793 1.00 87.31 166 GLN A CA 1
ATOM 1342 C C . GLN A 1 166 ? 10.743 -16.387 12.034 1.00 87.31 166 GLN A C 1
ATOM 1344 O O . GLN A 1 166 ? 10.410 -15.511 11.235 1.00 87.31 166 GLN A O 1
ATOM 1349 N N . TYR A 1 167 ? 11.488 -16.098 13.104 1.00 89.06 167 TYR A N 1
ATOM 1350 C CA . TYR A 1 167 ? 11.777 -14.725 13.527 1.00 89.06 167 TYR A CA 1
ATOM 1351 C C . TYR A 1 167 ? 12.483 -13.886 12.443 1.00 89.06 167 TYR A C 1
ATOM 1353 O O . TYR A 1 167 ? 12.200 -12.697 12.277 1.00 89.06 167 TYR A O 1
ATOM 1361 N N . PHE A 1 168 ? 13.375 -14.511 11.671 1.00 88.81 168 PHE A N 1
ATOM 1362 C CA . PHE A 1 168 ? 14.169 -13.863 10.619 1.00 88.81 168 PHE A CA 1
ATOM 1363 C C . PHE A 1 168 ? 13.529 -13.926 9.222 1.00 88.81 168 PHE A C 1
ATOM 1365 O O . PHE A 1 168 ? 14.112 -13.442 8.259 1.00 88.81 168 PHE A O 1
ATOM 1372 N N . GLU A 1 169 ? 12.338 -14.513 9.084 1.00 89.62 169 GLU A N 1
ATOM 1373 C CA . GLU A 1 169 ? 11.658 -14.655 7.784 1.00 89.62 169 GLU A CA 1
ATOM 1374 C C . GLU A 1 169 ? 10.955 -13.367 7.335 1.00 89.62 169 GLU A C 1
ATOM 1376 O O . GLU A 1 169 ? 10.507 -13.241 6.192 1.00 89.62 169 GLU A O 1
ATOM 1381 N N . SER A 1 170 ? 10.851 -12.394 8.240 1.00 90.38 170 SER A N 1
ATOM 1382 C CA . SER A 1 170 ? 10.274 -11.087 7.958 1.00 90.38 170 SER A CA 1
ATOM 1383 C C . SER A 1 170 ? 10.921 -9.987 8.787 1.00 90.38 170 SER A C 1
ATOM 1385 O O . SER A 1 170 ? 11.514 -10.250 9.831 1.00 90.38 170 SER A O 1
ATOM 1387 N N . THR A 1 171 ? 10.785 -8.750 8.334 1.00 90.06 171 THR A N 1
ATOM 1388 C CA . THR A 1 171 ? 11.111 -7.533 9.074 1.00 90.06 171 THR A CA 1
ATOM 1389 C C . THR A 1 171 ? 9.998 -6.510 8.886 1.00 90.06 171 THR A C 1
ATOM 1391 O O . THR A 1 171 ? 9.270 -6.557 7.889 1.00 90.06 171 THR A O 1
ATOM 1394 N N . TYR A 1 172 ? 9.869 -5.610 9.852 1.00 90.75 172 TYR A N 1
ATOM 1395 C CA . TYR A 1 172 ? 8.925 -4.505 9.824 1.00 90.75 172 TYR A CA 1
ATOM 1396 C C . TYR A 1 172 ? 9.703 -3.203 9.672 1.00 90.75 172 TYR A C 1
ATOM 1398 O O . TYR A 1 172 ? 10.720 -3.022 10.330 1.00 90.75 172 TYR A O 1
ATOM 1406 N N . LEU A 1 173 ? 9.262 -2.332 8.770 1.00 91.31 173 LEU A N 1
ATOM 1407 C CA . LEU A 1 173 ? 9.892 -1.038 8.520 1.00 91.31 173 LEU A CA 1
ATOM 1408 C C . LEU A 1 173 ? 8.827 0.056 8.530 1.00 91.31 173 LEU A C 1
ATOM 1410 O O . LEU A 1 173 ? 7.740 -0.159 7.982 1.00 91.31 173 LEU A O 1
ATOM 1414 N N . PRO A 1 174 ? 9.100 1.230 9.108 1.00 92.19 174 PRO A N 1
ATOM 1415 C CA . PRO A 1 174 ? 8.176 2.343 9.005 1.00 92.19 174 PRO A CA 1
ATOM 1416 C C . PRO A 1 174 ? 8.233 2.947 7.590 1.00 92.19 174 PRO A C 1
ATOM 1418 O O . PRO A 1 174 ? 9.227 2.820 6.870 1.00 92.19 174 PRO A O 1
ATOM 1421 N N . TRP A 1 175 ? 7.133 3.561 7.148 1.00 94.00 175 TRP A N 1
ATOM 1422 C CA . TRP A 1 175 ? 7.037 4.095 5.783 1.00 94.00 175 TRP A CA 1
ATOM 1423 C C . TRP A 1 175 ? 7.974 5.277 5.546 1.00 94.00 175 TRP A C 1
ATOM 1425 O O . TRP A 1 175 ? 8.586 5.358 4.486 1.00 94.00 175 TRP A O 1
ATOM 1435 N N . ASP A 1 176 ? 8.123 6.150 6.536 1.00 91.38 176 ASP A N 1
ATOM 1436 C CA . ASP A 1 176 ? 8.998 7.324 6.503 1.00 91.38 176 ASP A CA 1
ATOM 1437 C C . ASP A 1 176 ? 10.500 6.985 6.469 1.00 91.38 176 ASP A C 1
ATOM 1439 O O . ASP A 1 176 ? 11.305 7.813 6.048 1.00 91.38 176 ASP A O 1
ATOM 1443 N N . TRP A 1 177 ? 10.888 5.755 6.824 1.00 92.19 177 TRP A N 1
ATOM 1444 C CA . TRP A 1 177 ? 12.246 5.248 6.591 1.00 92.19 177 TRP A CA 1
ATOM 1445 C C . TRP A 1 177 ? 12.517 4.931 5.111 1.00 92.19 177 TRP A C 1
ATOM 1447 O O . TRP A 1 177 ? 13.660 5.025 4.652 1.00 92.19 177 TRP A O 1
ATOM 1457 N N . LEU A 1 178 ? 11.481 4.537 4.358 1.00 93.94 178 LEU A N 1
ATOM 1458 C CA . LEU A 1 178 ? 11.605 4.116 2.959 1.00 93.94 178 LEU A CA 1
ATOM 1459 C C . LEU A 1 178 ? 11.289 5.242 1.966 1.00 93.94 178 LEU A C 1
ATOM 1461 O O . LEU A 1 178 ? 11.954 5.346 0.933 1.00 93.94 178 LEU A O 1
ATOM 1465 N N . VAL A 1 179 ? 10.270 6.053 2.252 1.00 94.25 179 VAL A N 1
ATOM 1466 C CA . VAL A 1 179 ? 9.750 7.108 1.370 1.00 94.25 179 VAL A CA 1
ATOM 1467 C C . VAL A 1 179 ? 9.566 8.426 2.123 1.00 94.25 179 VAL A C 1
ATOM 1469 O O . VAL A 1 179 ? 9.346 8.441 3.333 1.00 94.25 179 VAL A O 1
ATOM 1472 N N . ASN A 1 180 ? 9.604 9.556 1.414 1.00 91.38 180 ASN A N 1
ATOM 1473 C CA . ASN A 1 180 ? 9.490 10.866 2.050 1.00 91.38 180 ASN A CA 1
ATOM 1474 C C . ASN A 1 180 ? 8.021 11.231 2.301 1.00 91.38 180 ASN A C 1
ATOM 1476 O O . ASN A 1 180 ? 7.300 11.661 1.398 1.00 91.38 180 ASN A O 1
ATOM 1480 N N . MET A 1 181 ? 7.602 11.115 3.560 1.00 90.38 181 MET A N 1
ATOM 1481 C CA . MET A 1 181 ? 6.227 11.388 3.988 1.00 90.38 181 MET A CA 1
ATOM 1482 C C . MET A 1 181 ? 5.978 12.840 4.420 1.00 90.38 181 MET A C 1
ATOM 1484 O O . MET A 1 181 ? 4.825 13.211 4.638 1.00 90.38 181 MET A O 1
ATOM 1488 N N . THR A 1 182 ? 7.013 13.685 4.499 1.00 86.19 182 THR A N 1
ATOM 1489 C CA . THR A 1 182 ? 6.923 15.055 5.046 1.00 86.19 182 THR A CA 1
ATOM 1490 C C . THR A 1 182 ? 5.863 15.903 4.337 1.00 86.19 182 THR A C 1
ATOM 1492 O O . THR A 1 182 ? 5.051 16.568 4.977 1.00 86.19 182 THR A O 1
ATOM 1495 N N . GLY A 1 183 ? 5.812 15.837 3.001 1.00 85.75 183 GLY A N 1
ATOM 1496 C CA . GLY A 1 183 ? 4.838 16.597 2.210 1.00 85.75 183 GLY A CA 1
ATOM 1497 C C . GLY A 1 183 ? 3.388 16.154 2.433 1.00 85.75 183 GLY A C 1
ATOM 1498 O O . GLY A 1 183 ? 2.486 16.988 2.433 1.00 85.75 183 GLY A O 1
ATOM 1499 N N . LEU A 1 184 ? 3.161 14.857 2.665 1.00 88.62 184 LEU A N 1
ATOM 1500 C CA . LEU A 1 184 ? 1.823 14.295 2.872 1.00 88.62 184 LEU A CA 1
ATOM 1501 C C . LEU A 1 184 ? 1.337 14.474 4.312 1.00 88.62 184 LEU A C 1
ATOM 1503 O O . LEU A 1 184 ? 0.169 14.803 4.512 1.00 88.62 184 LEU A O 1
ATOM 1507 N N . GLY A 1 185 ? 2.229 14.322 5.296 1.00 81.56 185 GLY A N 1
ATOM 1508 C CA . GLY A 1 185 ? 1.899 14.420 6.722 1.00 81.56 185 GLY A CA 1
ATOM 1509 C C . GLY A 1 185 ? 1.368 15.791 7.153 1.00 81.56 185 GLY A C 1
ATOM 1510 O O . GLY A 1 185 ? 0.654 15.885 8.142 1.00 81.56 185 GLY A O 1
ATOM 1511 N N . SER A 1 186 ? 1.650 16.849 6.383 1.00 85.06 186 SER A N 1
ATOM 1512 C CA . SER A 1 186 ? 1.082 18.188 6.614 1.00 85.06 186 SER A CA 1
ATOM 1513 C C . SER A 1 186 ? -0.400 18.320 6.231 1.00 85.06 186 SER A C 1
ATOM 1515 O O . SER A 1 186 ? -1.083 19.202 6.740 1.00 85.06 186 SER A O 1
ATOM 1517 N N . GLN A 1 187 ? -0.900 17.470 5.328 1.00 87.69 187 GLN A N 1
ATOM 1518 C CA . GLN A 1 187 ? -2.277 17.514 4.810 1.00 87.69 187 GLN A CA 1
ATOM 1519 C C . GLN A 1 187 ? -3.140 16.358 5.320 1.00 87.69 187 GLN A C 1
ATOM 1521 O O . GLN A 1 187 ? -4.363 16.453 5.293 1.00 87.69 187 GLN A O 1
ATOM 1526 N N . GLN A 1 188 ? -2.510 15.269 5.754 1.00 94.19 188 GLN A N 1
ATOM 1527 C CA . GLN A 1 188 ? -3.171 14.073 6.248 1.00 94.19 188 GLN A CA 1
ATOM 1528 C C . GLN A 1 188 ? -2.521 13.656 7.570 1.00 94.19 188 GLN A C 1
ATOM 1530 O O . GLN A 1 188 ? -1.363 13.240 7.552 1.00 94.19 188 GLN A O 1
ATOM 1535 N N . PRO A 1 189 ? -3.244 13.714 8.701 1.00 94.31 189 PRO A N 1
ATOM 1536 C CA . PRO A 1 189 ? -2.736 13.224 9.975 1.00 94.31 189 PRO A CA 1
ATOM 1537 C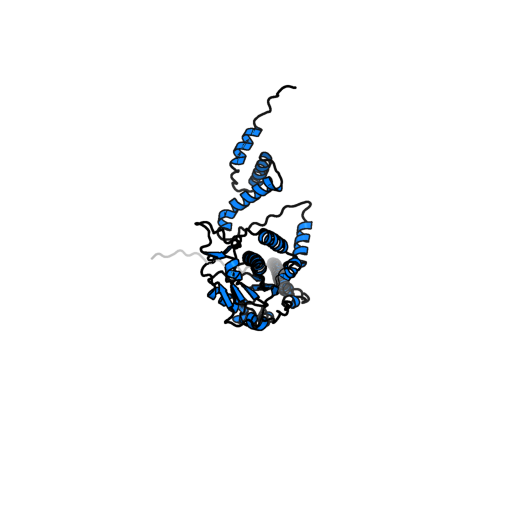 C . PRO A 1 189 ? -2.410 11.728 9.906 1.00 94.31 189 PRO A C 1
ATOM 1539 O O . PRO A 1 189 ? -3.233 10.919 9.456 1.00 94.31 189 PRO A O 1
ATOM 1542 N N . LEU A 1 190 ? -1.206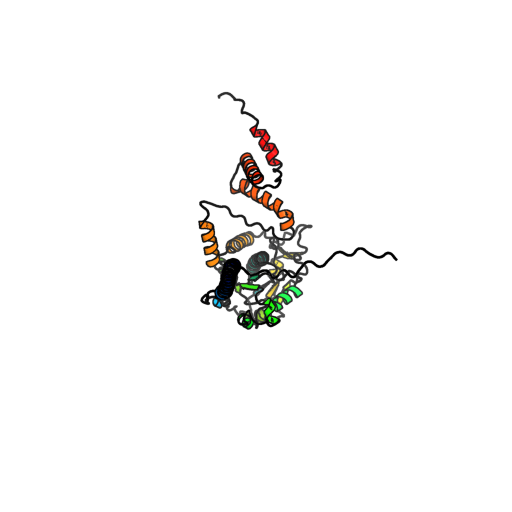 11.363 10.347 1.00 94.12 190 LEU A N 1
ATOM 1543 C CA . LEU A 1 190 ? -0.698 9.992 10.358 1.00 94.12 190 LEU A CA 1
ATOM 1544 C C . LEU A 1 190 ? -0.269 9.614 11.773 1.00 94.12 190 LEU A C 1
ATOM 1546 O O . LEU A 1 190 ? 0.467 10.355 12.421 1.00 94.12 190 LEU A O 1
ATOM 1550 N N . VAL A 1 191 ? -0.662 8.422 12.210 1.00 93.69 191 VAL A N 1
ATOM 1551 C CA . VAL A 1 191 ? -0.154 7.800 13.434 1.00 93.69 191 VAL A CA 1
ATOM 1552 C C . VAL A 1 191 ? 0.439 6.448 13.056 1.00 93.69 191 VAL A C 1
ATOM 1554 O O . VAL A 1 191 ? -0.273 5.536 12.631 1.00 93.69 191 VAL A O 1
ATOM 1557 N N . TYR A 1 192 ? 1.757 6.317 13.189 1.00 93.06 192 TYR A N 1
ATOM 1558 C CA . TYR A 1 192 ? 2.472 5.083 12.871 1.00 93.06 192 TYR A CA 1
ATOM 1559 C C . TYR A 1 192 ? 2.303 4.053 13.981 1.00 93.06 192 TYR A C 1
ATOM 1561 O O . TYR A 1 192 ? 2.524 4.336 15.159 1.00 93.06 192 TYR A O 1
ATOM 1569 N N . ARG A 1 193 ? 1.924 2.836 13.594 1.00 90.75 193 ARG A N 1
ATOM 1570 C CA . ARG A 1 193 ? 1.744 1.727 14.527 1.00 90.75 193 ARG A CA 1
ATOM 1571 C C . ARG A 1 193 ? 3.016 0.878 14.589 1.00 90.75 193 ARG A C 1
ATOM 1573 O O . ARG A 1 193 ? 3.573 0.575 13.535 1.00 90.75 193 ARG A O 1
ATOM 1580 N N . PRO A 1 194 ? 3.438 0.408 15.776 1.00 85.75 194 PRO A N 1
ATOM 1581 C CA . PRO A 1 194 ? 4.556 -0.523 15.899 1.00 85.75 194 PRO A CA 1
ATOM 1582 C C . PRO A 1 194 ? 4.196 -1.943 15.468 1.00 85.75 194 PRO A C 1
ATOM 1584 O O . PRO A 1 194 ? 5.061 -2.712 15.059 1.00 85.75 194 PRO A O 1
ATOM 1587 N N . ASN A 1 195 ? 2.911 -2.286 15.532 1.00 86.38 195 ASN A N 1
ATOM 1588 C CA . ASN A 1 195 ? 2.396 -3.595 15.179 1.00 86.38 195 ASN A CA 1
ATOM 1589 C C . ASN A 1 195 ? 0.932 -3.509 14.746 1.00 86.38 195 ASN A C 1
ATOM 1591 O O . ASN A 1 195 ? 0.318 -2.440 14.703 1.00 86.38 195 ASN A O 1
ATOM 1595 N N . MET A 1 196 ? 0.371 -4.672 14.434 1.00 89.94 196 MET A N 1
ATOM 1596 C CA . MET A 1 196 ? -1.003 -4.804 13.969 1.00 89.94 196 MET A CA 1
ATOM 1597 C C . MET A 1 196 ? -2.009 -5.124 15.083 1.00 89.94 196 MET A C 1
ATOM 1599 O O . MET A 1 196 ? -3.201 -5.212 14.794 1.00 89.94 196 MET A O 1
ATOM 1603 N N . ALA A 1 197 ? -1.586 -5.239 16.345 1.00 88.69 197 ALA A N 1
ATOM 1604 C CA . ALA A 1 197 ? -2.459 -5.636 17.448 1.00 88.69 197 ALA A CA 1
ATOM 1605 C C . ALA A 1 197 ? -3.562 -4.597 17.711 1.00 88.69 197 ALA A C 1
ATOM 1607 O O . ALA A 1 197 ? -3.285 -3.402 17.850 1.00 88.69 197 ALA A O 1
ATOM 1608 N N . GLN A 1 198 ? -4.814 -5.047 17.828 1.00 89.00 198 GLN A N 1
ATOM 1609 C CA . GLN A 1 198 ? -5.953 -4.163 18.120 1.00 89.00 198 GLN A CA 1
ATOM 1610 C C . GLN A 1 198 ? -5.836 -3.506 19.500 1.00 89.00 198 GLN A C 1
ATOM 1612 O O . GLN A 1 198 ? -6.138 -2.325 19.645 1.00 89.00 198 GLN A O 1
ATOM 1617 N N . ALA A 1 199 ? -5.291 -4.228 20.485 1.00 89.25 199 ALA A N 1
ATOM 1618 C CA . ALA A 1 199 ? -5.045 -3.702 21.827 1.00 89.25 199 ALA A CA 1
ATOM 1619 C C . ALA A 1 199 ? -4.182 -2.428 21.817 1.00 89.25 199 ALA A C 1
ATOM 1621 O O . ALA A 1 199 ? -4.393 -1.534 22.634 1.00 89.25 199 ALA A O 1
ATOM 1622 N N . TRP A 1 200 ? -3.238 -2.320 20.874 1.00 90.62 200 TRP A N 1
ATOM 1623 C CA . TRP A 1 200 ? -2.452 -1.101 20.705 1.00 90.62 200 TRP A CA 1
ATOM 1624 C C . TRP A 1 200 ? -3.322 0.066 20.219 1.00 90.62 200 TRP A C 1
ATOM 1626 O O . TRP A 1 200 ? -3.186 1.165 20.743 1.00 90.62 200 TRP A O 1
ATOM 1636 N N . ILE A 1 201 ? -4.255 -0.165 19.283 1.00 92.12 201 ILE A N 1
ATOM 1637 C CA . ILE A 1 201 ? -5.153 0.892 18.787 1.00 92.12 201 ILE A CA 1
ATOM 1638 C C . ILE A 1 201 ? -5.983 1.440 19.939 1.00 92.12 201 ILE A C 1
ATOM 1640 O O . ILE A 1 201 ? -5.956 2.644 20.174 1.00 92.12 201 ILE A O 1
ATOM 1644 N N . PHE A 1 202 ? -6.672 0.570 20.678 1.00 93.31 202 PHE A N 1
ATOM 1645 C CA . PHE A 1 202 ? -7.556 0.991 21.767 1.00 93.31 202 PHE A CA 1
ATOM 1646 C C . PHE A 1 202 ? -6.782 1.735 22.856 1.00 93.31 202 PHE A C 1
ATOM 1648 O O . PHE A 1 202 ? -7.170 2.828 23.256 1.00 93.31 202 PHE A O 1
ATOM 1655 N N . LYS A 1 203 ? -5.614 1.211 23.251 1.00 91.44 203 LYS A N 1
ATOM 1656 C CA . LYS A 1 203 ? -4.754 1.853 24.251 1.00 91.44 203 LYS A CA 1
ATOM 1657 C C . LYS A 1 203 ? -4.247 3.229 23.807 1.00 91.44 203 LYS A C 1
ATOM 1659 O O . LYS A 1 203 ? -4.183 4.135 24.629 1.00 91.44 203 LYS A O 1
ATOM 1664 N N . THR A 1 204 ? -3.836 3.378 22.548 1.00 90.44 204 THR A N 1
ATOM 1665 C CA . THR A 1 204 ? -3.200 4.611 22.057 1.00 90.44 204 THR A CA 1
ATOM 1666 C C . THR A 1 204 ? -4.212 5.676 21.643 1.00 90.44 204 THR A C 1
ATOM 1668 O O . THR A 1 204 ? -3.947 6.857 21.823 1.00 90.44 204 THR A O 1
ATOM 1671 N N . THR A 1 205 ? -5.362 5.280 21.097 1.00 91.88 205 THR A N 1
ATOM 1672 C CA . THR A 1 205 ? -6.381 6.213 20.576 1.00 91.88 205 THR A CA 1
ATOM 1673 C C . THR A 1 205 ? -7.527 6.478 21.556 1.00 91.88 205 THR A C 1
ATOM 1675 O O . THR A 1 205 ? -8.287 7.429 21.371 1.00 91.88 205 THR A O 1
ATOM 1678 N N . GLY A 1 206 ? -7.688 5.634 22.583 1.00 92.62 206 GLY A N 1
ATOM 1679 C CA . GLY A 1 206 ? -8.847 5.671 23.478 1.00 92.62 206 GLY A CA 1
ATOM 1680 C C . GLY A 1 206 ? -10.166 5.343 22.771 1.00 92.62 206 GLY A C 1
ATOM 1681 O O . GLY A 1 206 ? -11.221 5.791 23.212 1.00 92.62 206 GLY A O 1
ATOM 1682 N N . VAL A 1 207 ? -10.116 4.653 21.626 1.00 94.00 207 VAL A N 1
ATOM 1683 C CA . VAL A 1 207 ? -11.308 4.117 20.959 1.00 94.00 207 VAL A CA 1
ATOM 1684 C C . VAL A 1 207 ? -11.749 2.854 21.691 1.00 94.00 207 VAL A C 1
ATOM 1686 O O . VAL A 1 207 ? -10.945 1.946 21.903 1.00 94.00 207 VAL A O 1
ATOM 1689 N N . GLU A 1 208 ? -13.032 2.786 22.033 1.00 94.31 208 GLU A N 1
ATOM 1690 C CA . GLU A 1 208 ? -13.641 1.604 22.640 1.00 94.31 208 GLU A CA 1
ATOM 1691 C C . GLU A 1 208 ? -14.048 0.577 21.570 1.00 94.31 208 GLU A C 1
ATOM 1693 O O . GLU A 1 208 ? -14.413 0.967 20.459 1.00 94.31 208 GLU A O 1
ATOM 1698 N N . PRO A 1 209 ? -14.073 -0.736 21.873 1.00 94.75 209 PRO A N 1
ATOM 1699 C CA . PRO A 1 209 ? -14.488 -1.760 20.909 1.00 94.75 209 PRO A CA 1
ATOM 1700 C C . PRO A 1 209 ? -15.896 -1.558 20.328 1.00 94.75 209 PRO A C 1
ATOM 1702 O O . PRO A 1 209 ? -16.157 -1.977 19.203 1.00 94.75 209 PRO A O 1
ATOM 1705 N N . SER A 1 210 ? -16.802 -0.921 21.077 1.00 95.94 210 SER A N 1
ATOM 1706 C CA . SER A 1 210 ? -18.156 -0.576 20.620 1.00 95.94 210 SER A CA 1
ATOM 1707 C C . SER A 1 210 ? -18.197 0.586 19.623 1.00 95.94 210 SER A C 1
ATOM 1709 O O . SER A 1 210 ? -19.233 0.817 19.014 1.00 95.94 210 SER A O 1
ATOM 1711 N N . ASP A 1 211 ? -17.094 1.317 19.468 1.00 96.69 211 ASP A N 1
ATOM 1712 C CA . ASP A 1 211 ? -16.958 2.520 18.642 1.00 96.69 211 ASP A CA 1
ATOM 1713 C C . ASP A 1 211 ? -16.097 2.247 17.390 1.00 96.69 211 ASP A C 1
ATOM 1715 O O . ASP A 1 211 ? -15.312 3.074 16.907 1.00 96.69 211 ASP A O 1
ATOM 1719 N N . VAL A 1 212 ? -16.216 1.014 16.885 1.00 97.75 212 VAL A N 1
ATOM 1720 C CA . VAL A 1 212 ? -15.496 0.508 15.717 1.00 97.75 212 VAL A CA 1
ATOM 1721 C C . VAL A 1 212 ? -16.486 0.025 14.669 1.00 97.75 212 VAL A C 1
ATOM 1723 O O . VAL A 1 212 ? -17.111 -1.026 14.813 1.00 97.75 212 VAL A O 1
ATOM 1726 N N . PHE A 1 213 ? -16.537 0.726 13.542 1.00 98.25 213 PHE A N 1
ATOM 1727 C CA . PHE A 1 213 ? -17.222 0.236 12.357 1.00 98.25 213 PHE A CA 1
ATOM 1728 C C . PHE A 1 213 ? -16.239 -0.562 11.503 1.00 98.25 213 PHE A C 1
ATOM 1730 O O . PHE A 1 213 ? -15.250 -0.031 10.988 1.00 98.25 213 PHE A O 1
ATOM 1737 N N . THR A 1 214 ? -16.502 -1.859 11.350 1.00 98.12 214 THR A N 1
ATOM 1738 C CA . THR A 1 214 ? -15.628 -2.761 10.592 1.00 98.12 214 THR A CA 1
ATOM 1739 C C . THR A 1 214 ? -16.248 -3.133 9.254 1.00 98.12 214 THR A C 1
ATOM 1741 O O . THR A 1 214 ? -17.268 -3.820 9.210 1.00 98.12 214 THR A O 1
ATOM 1744 N N . LEU A 1 215 ? -15.575 -2.784 8.159 1.00 97.69 215 LEU A N 1
ATOM 1745 C CA . LEU A 1 215 ? -15.937 -3.245 6.825 1.00 97.69 215 LEU A CA 1
ATOM 1746 C C . LEU A 1 215 ? -15.191 -4.546 6.492 1.00 97.69 215 LEU A C 1
ATOM 1748 O O . LEU A 1 215 ? -14.023 -4.540 6.089 1.00 97.69 215 LEU A O 1
ATOM 1752 N N . ARG A 1 216 ? -15.887 -5.670 6.676 1.00 97.94 216 ARG A N 1
ATOM 1753 C CA . ARG A 1 216 ? -15.343 -7.027 6.527 1.00 97.94 216 ARG A CA 1
ATOM 1754 C C . ARG A 1 216 ? -15.456 -7.501 5.083 1.00 97.94 216 ARG A C 1
ATOM 1756 O O . ARG A 1 216 ? -16.567 -7.639 4.569 1.00 97.94 216 ARG A O 1
ATOM 1763 N N . ASP A 1 217 ? -14.324 -7.761 4.433 1.00 97.44 217 ASP A N 1
ATOM 1764 C CA . ASP A 1 217 ? -14.287 -8.412 3.121 1.00 97.44 217 ASP A CA 1
ATOM 1765 C C . ASP A 1 217 ? -14.134 -9.936 3.236 1.00 97.44 217 ASP A C 1
ATOM 1767 O O . ASP A 1 217 ? -13.414 -10.458 4.088 1.00 97.44 217 ASP A O 1
ATOM 1771 N N . SER A 1 218 ? -14.842 -10.642 2.357 1.00 97.19 218 SER A N 1
ATOM 1772 C CA . SER A 1 218 ? -14.810 -12.101 2.193 1.00 97.19 218 SER A CA 1
ATOM 1773 C C . SER A 1 218 ? -13.953 -12.541 1.005 1.00 97.19 218 SER A C 1
ATOM 1775 O O . SER A 1 218 ? -13.452 -13.664 0.973 1.00 97.19 218 SER A O 1
ATOM 1777 N N . VAL A 1 219 ? -13.772 -11.649 0.027 1.00 95.94 219 VAL A N 1
ATOM 1778 C CA . VAL A 1 219 ? -12.954 -11.859 -1.169 1.00 95.94 219 VAL A CA 1
ATOM 1779 C C . VAL A 1 219 ? -12.165 -10.590 -1.500 1.00 95.94 219 VAL A C 1
ATOM 1781 O O . VAL A 1 219 ? -12.634 -9.477 -1.237 1.00 95.94 219 VAL A O 1
ATOM 1784 N N . PRO A 1 220 ? -10.985 -10.700 -2.143 1.00 93.31 220 PRO A N 1
ATOM 1785 C CA . PRO A 1 220 ? -10.072 -9.571 -2.243 1.00 93.31 220 PRO A CA 1
ATOM 1786 C C . PRO A 1 220 ? -10.567 -8.472 -3.173 1.00 93.31 220 PRO A C 1
ATOM 1788 O O . PRO A 1 220 ? -9.952 -7.417 -3.193 1.00 93.31 220 PRO A O 1
ATOM 1791 N N . TYR A 1 221 ? -11.632 -8.681 -3.948 1.00 95.56 221 TYR A N 1
ATOM 1792 C CA . TYR A 1 221 ? -12.269 -7.672 -4.799 1.00 95.56 221 TYR A CA 1
ATOM 1793 C C . TYR A 1 221 ? -13.743 -7.476 -4.422 1.00 95.56 221 TYR A C 1
ATOM 1795 O O . TYR A 1 221 ? -14.559 -7.198 -5.285 1.00 95.56 221 TYR A O 1
ATOM 1803 N N . GLN A 1 222 ? -14.113 -7.631 -3.146 1.00 96.62 222 GLN A N 1
ATOM 1804 C CA . GLN A 1 222 ? -15.509 -7.442 -2.756 1.00 96.62 222 GLN A CA 1
ATOM 1805 C C . GLN A 1 222 ? -15.954 -5.985 -2.933 1.00 96.62 222 GLN A C 1
ATOM 1807 O O . GLN A 1 222 ? -16.907 -5.722 -3.663 1.00 96.62 222 GLN A O 1
ATOM 1812 N N . TYR A 1 223 ? -15.231 -5.056 -2.303 1.00 97.38 223 TYR A N 1
ATOM 1813 C CA . TYR A 1 223 ? -15.604 -3.645 -2.246 1.00 97.38 223 TYR A CA 1
ATOM 1814 C C . TYR A 1 223 ? -14.739 -2.769 -3.149 1.00 97.38 223 TYR A C 1
ATOM 1816 O O . TYR A 1 223 ? -13.502 -2.850 -3.136 1.00 97.38 223 TYR A O 1
ATOM 1824 N N . ARG A 1 224 ? -15.407 -1.877 -3.874 1.00 96.69 224 ARG A N 1
ATOM 1825 C CA . ARG A 1 224 ? -14.837 -0.712 -4.538 1.00 96.69 224 ARG A CA 1
ATOM 1826 C C . ARG A 1 224 ? -15.343 0.549 -3.860 1.00 96.69 224 ARG A C 1
ATOM 1828 O O . ARG A 1 224 ? -16.492 0.594 -3.446 1.00 96.69 224 ARG A O 1
ATOM 1835 N N . PHE A 1 225 ? -14.509 1.581 -3.799 1.00 97.75 225 PHE A N 1
ATOM 1836 C CA . PHE A 1 225 ? -14.889 2.849 -3.185 1.00 97.75 225 PHE A CA 1
ATOM 1837 C C . PHE A 1 225 ? -14.980 3.963 -4.224 1.00 97.75 225 PHE A C 1
ATOM 1839 O O . PHE A 1 225 ? -14.059 4.136 -5.033 1.00 97.75 225 PHE A O 1
ATOM 1846 N N . LEU A 1 226 ? -16.094 4.688 -4.219 1.00 97.62 226 LEU A N 1
ATOM 1847 C CA . LEU A 1 226 ? -16.432 5.719 -5.196 1.00 97.62 226 LEU A CA 1
ATOM 1848 C C . LEU A 1 226 ? -16.561 7.072 -4.490 1.00 97.62 226 LEU A C 1
ATOM 1850 O O . LEU A 1 226 ? -17.216 7.172 -3.461 1.00 97.62 226 LEU A O 1
ATOM 1854 N N . ASP A 1 227 ? -15.965 8.118 -5.057 1.00 96.50 227 ASP A N 1
ATOM 1855 C CA . ASP A 1 227 ? -16.055 9.490 -4.530 1.00 96.50 227 ASP A CA 1
ATOM 1856 C C . ASP A 1 227 ? -17.187 10.318 -5.164 1.00 96.50 227 ASP A C 1
ATOM 1858 O O . ASP A 1 227 ? -17.245 11.533 -4.985 1.00 96.50 227 ASP A O 1
ATOM 1862 N N . ASN A 1 228 ? -18.054 9.677 -5.951 1.00 93.19 228 ASN A N 1
ATOM 1863 C CA . ASN A 1 228 ? -19.141 10.327 -6.666 1.00 93.19 228 ASN A CA 1
ATOM 1864 C C . ASN A 1 228 ? -20.368 9.412 -6.736 1.00 93.19 228 ASN A C 1
ATOM 1866 O O . ASN A 1 228 ? -20.319 8.348 -7.358 1.00 93.19 228 ASN A O 1
ATOM 1870 N N . ASP A 1 229 ? -21.467 9.893 -6.161 1.00 87.12 229 ASP A N 1
ATOM 1871 C CA . ASP A 1 229 ? -22.716 9.147 -5.964 1.00 87.12 229 ASP A CA 1
ATOM 1872 C C . ASP A 1 229 ? -23.545 8.993 -7.249 1.00 87.12 229 ASP A C 1
ATOM 1874 O O . ASP A 1 229 ? -24.439 8.160 -7.336 1.00 87.12 229 ASP A O 1
ATOM 1878 N N . SER A 1 230 ? -23.233 9.768 -8.291 1.00 86.62 230 SER A N 1
ATOM 1879 C CA . SER A 1 230 ? -23.908 9.699 -9.596 1.00 86.62 230 SER A CA 1
ATOM 1880 C C . SER A 1 230 ? -23.319 8.632 -10.526 1.00 86.62 230 SER A C 1
ATOM 1882 O O . SER A 1 230 ? -23.738 8.502 -11.678 1.00 86.62 230 SER A O 1
ATOM 1884 N N . HIS A 1 231 ? -22.322 7.876 -10.065 1.00 83.12 231 HIS A N 1
ATOM 1885 C CA . HIS A 1 231 ? -21.658 6.847 -10.852 1.00 83.12 231 HIS A CA 1
ATOM 1886 C C . HIS A 1 231 ? -21.662 5.494 -10.144 1.00 83.12 231 HIS A C 1
ATOM 1888 O O . HIS A 1 231 ? -21.673 5.400 -8.924 1.00 83.12 231 HIS A O 1
ATOM 1894 N N . TYR A 1 232 ? -21.603 4.435 -10.945 1.00 85.88 232 TYR A N 1
ATOM 1895 C CA . TYR A 1 232 ? -21.521 3.051 -10.490 1.00 85.88 232 TYR A CA 1
ATOM 1896 C C . TYR A 1 232 ? -20.471 2.287 -11.305 1.00 85.88 232 TYR A C 1
ATOM 1898 O O . TYR A 1 232 ? -20.055 2.697 -12.403 1.00 85.88 232 TYR A O 1
ATOM 1906 N N . SER A 1 233 ? -19.974 1.193 -10.742 1.00 83.38 233 SER A N 1
ATOM 1907 C CA . SER A 1 233 ? -19.097 0.235 -11.407 1.00 83.38 233 SER A CA 1
ATOM 1908 C C . SER A 1 233 ? -19.796 -0.410 -12.603 1.00 83.38 233 SER A C 1
ATOM 1910 O O . SER A 1 233 ? -20.993 -0.676 -12.539 1.00 83.38 233 SER A O 1
ATOM 1912 N N . PRO A 1 234 ? -19.091 -0.644 -13.727 1.00 83.25 234 PRO A N 1
ATOM 1913 C CA . PRO A 1 234 ? -19.695 -1.325 -14.864 1.00 83.25 234 PRO A CA 1
ATOM 1914 C C . PRO A 1 234 ? -20.206 -2.721 -14.459 1.00 83.25 234 PRO A C 1
ATOM 1916 O O . PRO A 1 234 ? -19.613 -3.336 -13.574 1.00 83.25 234 PRO A O 1
ATOM 1919 N N . PRO A 1 235 ? -21.226 -3.279 -15.137 1.00 74.25 235 PRO A N 1
ATOM 1920 C CA . PRO A 1 235 ? -21.813 -4.579 -14.780 1.00 74.25 235 PRO A CA 1
ATOM 1921 C C . PRO A 1 235 ? -20.839 -5.773 -14.769 1.00 74.25 235 PRO A C 1
ATOM 1923 O O . PRO A 1 235 ? -21.144 -6.807 -14.189 1.00 74.25 235 PRO A O 1
ATOM 1926 N N . GLN A 1 236 ? -19.680 -5.647 -15.421 1.00 79.81 236 GLN A N 1
ATOM 1927 C CA . GLN A 1 236 ? -18.623 -6.667 -15.488 1.00 79.81 236 GLN A CA 1
ATOM 1928 C C . GLN A 1 236 ? -17.343 -6.220 -14.769 1.00 79.81 236 GLN A C 1
ATOM 1930 O O . GLN A 1 236 ? -16.235 -6.623 -15.130 1.00 79.81 236 GLN A O 1
ATOM 1935 N N . ASP A 1 237 ? -17.465 -5.332 -13.784 1.00 86.31 237 ASP A N 1
ATOM 1936 C CA . ASP A 1 237 ? -16.312 -4.964 -12.980 1.00 86.31 237 ASP A CA 1
ATOM 1937 C C . ASP A 1 237 ? -15.817 -6.162 -12.156 1.00 86.31 237 ASP A C 1
ATOM 1939 O O . ASP A 1 237 ? -16.569 -7.050 -11.762 1.00 86.31 237 ASP A O 1
ATOM 1943 N N . ARG A 1 238 ? -14.516 -6.177 -11.868 1.00 91.94 238 ARG A N 1
ATOM 1944 C CA . ARG A 1 238 ? -13.919 -7.167 -10.967 1.00 91.94 238 ARG A CA 1
ATOM 1945 C C . ARG A 1 238 ? -14.413 -7.016 -9.526 1.00 91.94 238 ARG A C 1
ATOM 1947 O O . ARG A 1 238 ? -14.154 -7.906 -8.720 1.00 91.94 238 ARG A O 1
ATOM 1954 N N . TYR A 1 239 ? -15.002 -5.864 -9.201 1.00 94.81 239 TYR A N 1
ATOM 1955 C CA . TYR A 1 239 ? -15.568 -5.546 -7.902 1.00 94.81 239 TYR A CA 1
ATOM 1956 C C . TYR A 1 239 ? -17.045 -5.904 -7.816 1.00 94.81 239 TYR A C 1
ATOM 1958 O O . TYR A 1 239 ? -17.822 -5.489 -8.668 1.00 94.81 239 TYR A O 1
ATOM 1966 N N . SER A 1 240 ? -17.438 -6.631 -6.769 1.00 94.25 240 SER A N 1
ATOM 1967 C CA . SER A 1 240 ? -18.833 -7.063 -6.606 1.00 94.25 240 SER A CA 1
ATOM 1968 C C . SER A 1 240 ? -19.754 -6.004 -5.998 1.00 94.25 240 SER A C 1
ATOM 1970 O O . SER A 1 240 ? -20.966 -6.100 -6.158 1.00 94.25 240 SER A O 1
ATOM 1972 N N . GLN A 1 241 ? -19.208 -5.050 -5.239 1.00 95.31 241 GLN A N 1
ATOM 1973 C CA . GLN A 1 241 ? -19.979 -4.082 -4.459 1.00 95.31 241 GLN A CA 1
ATOM 1974 C C . GLN A 1 241 ? -19.298 -2.713 -4.484 1.00 95.31 241 GLN A C 1
ATOM 1976 O O . GLN A 1 241 ? -18.088 -2.614 -4.271 1.00 95.31 241 GLN A O 1
ATOM 1981 N N . ASP A 1 242 ? -20.087 -1.666 -4.708 1.00 96.12 242 ASP A N 1
ATOM 1982 C CA . ASP A 1 242 ? -19.653 -0.275 -4.602 1.00 96.12 242 ASP A CA 1
ATOM 1983 C C . ASP A 1 242 ? -20.028 0.289 -3.227 1.00 96.12 242 ASP A C 1
ATOM 1985 O O . ASP A 1 242 ? -21.097 -0.003 -2.695 1.00 96.12 242 ASP A O 1
ATOM 1989 N N . ILE A 1 243 ? -19.136 1.096 -2.658 1.00 97.19 243 ILE A N 1
ATOM 1990 C CA . ILE A 1 243 ? -19.339 1.854 -1.423 1.00 97.19 243 ILE A CA 1
ATOM 1991 C C . ILE A 1 243 ? -18.969 3.304 -1.699 1.00 97.19 243 ILE A C 1
ATOM 1993 O O . ILE A 1 243 ? -17.882 3.587 -2.214 1.00 97.19 243 ILE A O 1
ATOM 1997 N N . TYR A 1 244 ? -19.843 4.230 -1.333 1.00 97.69 244 TYR A N 1
ATOM 1998 C CA . TYR A 1 244 ? -19.623 5.643 -1.591 1.00 97.69 244 TYR A CA 1
ATOM 1999 C C . TYR A 1 244 ? -18.875 6.314 -0.440 1.00 97.69 244 TYR A C 1
ATOM 2001 O O . TYR A 1 244 ? -18.992 5.943 0.730 1.00 97.69 244 TYR A O 1
ATOM 2009 N N . PHE A 1 245 ? -18.061 7.317 -0.767 1.00 97.75 245 PHE A N 1
ATOM 2010 C CA . PHE A 1 245 ? -17.351 8.107 0.238 1.00 97.75 245 PHE A CA 1
ATOM 2011 C C . PHE A 1 245 ? -18.337 8.843 1.152 1.00 97.75 245 PHE A C 1
ATOM 2013 O O . PHE A 1 245 ? -18.047 9.013 2.332 1.00 97.75 245 PHE A O 1
ATOM 2020 N N . THR A 1 246 ? -19.499 9.244 0.632 1.00 96.69 246 THR A N 1
ATOM 2021 C CA . THR A 1 246 ? -20.576 9.886 1.396 1.00 96.69 246 THR A CA 1
ATOM 2022 C C . THR A 1 246 ? -21.151 8.955 2.461 1.00 96.69 246 THR A C 1
ATOM 2024 O O . THR A 1 246 ? -21.277 9.367 3.614 1.00 96.69 246 THR A O 1
ATOM 2027 N N . ASP A 1 247 ? -21.381 7.682 2.134 1.00 97.00 247 ASP A N 1
ATOM 2028 C CA . ASP A 1 247 ? -21.801 6.666 3.108 1.00 97.00 247 ASP A CA 1
ATOM 2029 C C . ASP A 1 247 ? -20.764 6.502 4.226 1.00 97.00 247 ASP A C 1
ATOM 2031 O O . ASP A 1 247 ? -21.097 6.526 5.410 1.00 97.00 247 ASP A O 1
ATOM 2035 N N . LEU A 1 248 ? -19.480 6.403 3.862 1.00 97.81 248 LEU A N 1
ATOM 2036 C CA . LEU A 1 248 ? -18.382 6.262 4.824 1.00 97.81 248 LEU A CA 1
ATOM 2037 C C . LEU A 1 248 ? -18.173 7.517 5.685 1.00 97.81 248 LEU A C 1
ATOM 2039 O O . LEU A 1 248 ? -17.770 7.410 6.846 1.00 97.81 248 LEU A O 1
ATOM 2043 N N . ALA A 1 249 ? -18.439 8.703 5.138 1.00 96.62 249 ALA A N 1
ATOM 2044 C CA . ALA A 1 249 ? -18.358 9.965 5.867 1.00 96.62 249 ALA A CA 1
ATOM 2045 C C . ALA A 1 249 ? -19.448 10.072 6.946 1.00 96.62 249 ALA A C 1
ATOM 2047 O O . ALA A 1 249 ? -19.210 10.670 7.996 1.00 96.62 249 ALA A O 1
ATOM 2048 N N . ASN A 1 250 ? -20.605 9.441 6.720 1.00 96.56 250 ASN A N 1
ATOM 2049 C CA . ASN A 1 250 ? -21.732 9.416 7.653 1.00 96.56 250 ASN A CA 1
ATOM 2050 C C . ASN A 1 250 ? -21.575 8.398 8.794 1.00 96.56 250 ASN A C 1
ATOM 2052 O O . ASN A 1 250 ? -22.380 8.405 9.729 1.00 96.56 250 ASN A O 1
ATOM 2056 N N . VAL A 1 251 ? -20.544 7.548 8.756 1.00 97.19 251 VAL A N 1
ATOM 2057 C CA . VAL A 1 251 ? -20.257 6.592 9.831 1.00 97.19 251 VAL A CA 1
ATOM 2058 C C . VAL A 1 251 ? -19.887 7.340 11.115 1.00 97.19 251 VAL A C 1
ATOM 2060 O O . VAL A 1 251 ? -18.961 8.169 11.147 1.00 97.19 251 VAL A O 1
ATOM 2063 N N . GLN A 1 252 ? -20.632 7.058 12.184 1.00 95.88 252 GLN A N 1
ATOM 2064 C CA . GLN A 1 252 ? -20.517 7.776 13.453 1.00 95.88 252 GLN A CA 1
ATOM 2065 C C . GLN A 1 252 ? -19.317 7.297 14.259 1.00 95.88 252 GLN A C 1
ATOM 2067 O O . GLN A 1 252 ? -18.649 8.117 14.886 1.00 95.88 252 GLN A O 1
ATOM 2072 N N . GLU A 1 253 ? -18.993 6.014 14.130 1.00 97.19 253 GLU A N 1
ATOM 2073 C CA . GLU A 1 253 ? -17.931 5.341 14.850 1.00 97.19 253 GLU A CA 1
ATOM 2074 C C . GLU A 1 253 ? -16.582 6.037 14.648 1.00 97.19 253 GLU A C 1
ATOM 2076 O O . GLU A 1 253 ? -16.196 6.433 13.528 1.00 97.19 253 GLU A O 1
ATOM 2081 N N . ARG A 1 254 ? -15.839 6.181 15.748 1.00 96.25 254 ARG A N 1
ATOM 2082 C CA . ARG A 1 254 ? -14.532 6.837 15.746 1.00 96.25 254 ARG A CA 1
ATOM 2083 C C . ARG A 1 254 ? -13.522 6.056 14.934 1.00 96.25 254 ARG A C 1
ATOM 2085 O O . ARG A 1 254 ? -12.741 6.692 14.236 1.00 96.25 254 ARG A O 1
ATOM 2092 N N . LEU A 1 255 ? -13.560 4.724 14.916 1.00 97.81 255 LEU A N 1
ATOM 2093 C CA . LEU A 1 255 ? -12.661 3.925 14.079 1.00 97.81 255 LEU A CA 1
ATOM 2094 C C . LEU A 1 255 ? -13.386 3.285 12.892 1.00 97.81 255 LEU A C 1
ATOM 2096 O O . LEU A 1 255 ? -14.237 2.417 13.066 1.00 97.81 255 LEU A O 1
ATOM 2100 N N . LEU A 1 256 ? -12.963 3.647 11.676 1.00 98.56 256 LEU A N 1
ATOM 2101 C CA . LEU A 1 256 ? -13.233 2.860 10.472 1.00 98.56 256 LEU A CA 1
ATOM 2102 C C . LEU A 1 256 ? -12.136 1.816 10.282 1.00 98.56 256 LEU A C 1
ATOM 2104 O O . LEU A 1 256 ? -10.994 2.159 9.964 1.00 98.56 256 LEU A O 1
ATOM 2108 N N . GLN A 1 257 ? -12.486 0.544 10.432 1.00 98.19 257 GLN A N 1
ATOM 2109 C CA . GLN A 1 257 ? -11.577 -0.575 10.219 1.00 98.19 257 GLN A CA 1
ATOM 2110 C C . GLN A 1 257 ? -11.909 -1.287 8.906 1.00 98.19 257 GLN A C 1
ATOM 2112 O O . GLN A 1 257 ? -12.917 -1.980 8.782 1.00 98.19 257 GLN A O 1
ATOM 2117 N N . PHE A 1 258 ? -11.026 -1.154 7.924 1.00 98.50 258 PHE A N 1
ATOM 2118 C CA . PHE A 1 258 ? -11.116 -1.865 6.654 1.00 98.50 258 PHE A CA 1
ATOM 2119 C C . PHE A 1 258 ? -10.353 -3.189 6.723 1.00 98.50 258 PHE A C 1
ATOM 2121 O O . PHE A 1 258 ? -9.367 -3.324 7.452 1.00 98.50 258 PHE A O 1
ATOM 2128 N N . GLY A 1 259 ? -10.768 -4.169 5.925 1.00 97.75 259 GLY A N 1
ATOM 2129 C CA . GLY A 1 259 ? -9.892 -5.278 5.570 1.00 97.75 259 GLY A CA 1
ATOM 2130 C C . GLY A 1 259 ? -8.849 -4.855 4.543 1.00 97.75 259 GLY A C 1
ATOM 2131 O O . GLY A 1 259 ? -8.041 -3.956 4.795 1.00 97.75 259 GLY A O 1
ATOM 2132 N N . THR A 1 260 ? -8.839 -5.496 3.378 1.00 97.38 260 THR A N 1
ATOM 2133 C CA . THR A 1 260 ? -7.873 -5.140 2.337 1.00 97.38 260 THR A CA 1
ATOM 2134 C C . THR A 1 260 ? -8.254 -3.870 1.572 1.00 97.38 260 THR A C 1
ATOM 2136 O O . THR A 1 260 ? -9.352 -3.733 1.032 1.00 97.38 260 THR A O 1
ATOM 2139 N N . LEU A 1 261 ? -7.285 -2.963 1.432 1.00 98.44 261 LEU A N 1
ATOM 2140 C CA . LEU A 1 261 ? -7.352 -1.822 0.511 1.00 98.44 261 LEU A CA 1
ATOM 2141 C C . LEU A 1 261 ? -6.465 -2.010 -0.731 1.00 98.44 261 LEU A C 1
ATOM 2143 O O . LEU A 1 261 ? -6.271 -1.076 -1.510 1.00 98.44 261 LEU A O 1
ATOM 2147 N N . PHE A 1 262 ? -5.925 -3.211 -0.955 1.00 96.19 262 PHE A N 1
ATOM 2148 C CA . PHE A 1 262 ? -5.113 -3.518 -2.133 1.00 96.19 262 PHE A CA 1
ATOM 2149 C C . PHE A 1 262 ? -5.936 -3.441 -3.424 1.00 96.19 262 PHE A C 1
ATOM 2151 O O . PHE A 1 262 ? -7.028 -3.974 -3.499 1.00 96.19 262 PHE A O 1
ATOM 2158 N N . GLY A 1 263 ? -5.376 -2.873 -4.491 1.00 94.88 263 GLY A N 1
ATOM 2159 C CA . GLY A 1 263 ? -5.957 -2.881 -5.835 1.00 94.88 263 GLY A CA 1
ATOM 2160 C C . GLY A 1 263 ? -5.870 -1.510 -6.496 1.00 94.88 263 GLY A C 1
ATOM 2161 O O . GLY A 1 263 ? -6.389 -0.524 -5.980 1.00 94.88 263 GLY A O 1
ATOM 2162 N N . THR A 1 264 ? -5.233 -1.436 -7.665 1.00 91.44 264 THR A N 1
ATOM 2163 C CA . THR A 1 264 ? -4.997 -0.166 -8.380 1.00 91.44 264 THR A CA 1
ATOM 2164 C C . THR A 1 264 ? -6.295 0.558 -8.746 1.00 91.44 264 THR A C 1
ATOM 2166 O O . THR A 1 264 ? -6.355 1.784 -8.683 1.00 91.44 264 THR A O 1
ATOM 2169 N N . SER A 1 265 ? -7.347 -0.195 -9.072 1.00 93.44 265 SER A N 1
ATOM 2170 C CA . SER A 1 265 ? -8.681 0.313 -9.408 1.00 93.44 265 SER A CA 1
ATOM 2171 C C . SER A 1 265 ? -9.669 0.339 -8.230 1.00 93.44 265 SER A C 1
ATOM 2173 O O . SER A 1 265 ? -10.854 0.587 -8.461 1.00 93.44 265 SER A O 1
ATOM 2175 N N . ARG A 1 266 ? -9.206 0.086 -6.988 1.00 96.62 266 ARG A N 1
ATOM 2176 C CA . ARG A 1 266 ? -10.062 0.012 -5.784 1.00 96.62 266 ARG A CA 1
ATOM 2177 C C . ARG A 1 266 ? -10.811 1.305 -5.512 1.00 96.62 266 ARG A C 1
ATOM 2179 O O . ARG A 1 266 ? -11.984 1.265 -5.177 1.00 96.62 266 ARG A O 1
ATOM 2186 N N . LEU A 1 267 ? -10.123 2.434 -5.659 1.00 97.12 267 LEU A N 1
ATOM 2187 C CA . LEU A 1 267 ? -10.750 3.747 -5.573 1.00 97.12 267 LEU A CA 1
ATOM 2188 C C . LEU A 1 267 ? -11.018 4.247 -6.983 1.00 97.12 267 LEU A C 1
ATOM 2190 O O . LEU A 1 267 ? -10.077 4.399 -7.781 1.00 97.12 267 LEU A O 1
ATOM 2194 N N . ARG A 1 268 ? -12.290 4.496 -7.274 1.00 95.56 268 ARG A N 1
ATOM 2195 C CA . ARG A 1 268 ? -12.747 5.120 -8.507 1.00 95.56 268 ARG A CA 1
ATOM 2196 C C . ARG A 1 268 ? -13.059 6.576 -8.212 1.00 95.56 268 ARG A C 1
ATOM 2198 O O . ARG A 1 268 ? -13.989 6.870 -7.476 1.00 95.56 268 ARG A O 1
ATOM 2205 N N . LEU A 1 269 ? -12.246 7.450 -8.795 1.00 96.00 269 LEU A N 1
ATOM 2206 C CA . LEU A 1 269 ? -12.250 8.871 -8.482 1.00 96.00 269 LEU A CA 1
ATOM 2207 C C . LEU A 1 269 ? -12.760 9.688 -9.661 1.00 96.00 269 LEU A C 1
ATOM 2209 O O . LEU A 1 269 ? -12.362 9.446 -10.807 1.00 96.00 269 LEU A O 1
ATOM 2213 N N . ARG A 1 270 ? -13.596 10.670 -9.361 1.00 95.50 270 ARG A N 1
ATOM 2214 C CA . ARG A 1 270 ? -14.097 11.700 -10.269 1.00 95.50 270 ARG A CA 1
ATOM 2215 C C . ARG A 1 270 ? -13.857 13.097 -9.719 1.00 95.50 270 ARG A C 1
ATOM 2217 O O . ARG A 1 270 ? -13.736 14.013 -10.527 1.00 95.50 270 ARG A O 1
ATOM 2224 N N . ASP A 1 271 ? -13.743 13.255 -8.401 1.00 95.81 271 ASP A N 1
ATOM 2225 C CA . ASP A 1 271 ? -13.428 14.543 -7.795 1.00 95.81 271 ASP A CA 1
ATOM 2226 C C . ASP A 1 271 ? -12.010 14.991 -8.229 1.00 95.81 271 ASP A C 1
ATOM 2228 O O . ASP A 1 271 ? -11.025 14.269 -7.998 1.00 95.81 271 ASP A O 1
ATOM 2232 N N . PRO A 1 272 ? -11.865 16.173 -8.865 1.00 96.69 272 PRO A N 1
ATOM 2233 C CA . PRO A 1 272 ? -10.569 16.712 -9.272 1.00 96.69 272 PRO A CA 1
ATOM 2234 C C . PRO A 1 272 ? -9.559 16.857 -8.124 1.00 96.69 272 PRO A C 1
ATOM 2236 O O . PRO A 1 272 ? -8.361 16.649 -8.345 1.00 96.69 272 PRO A O 1
ATOM 2239 N N . ASN A 1 273 ? -10.017 17.164 -6.907 1.00 96.12 273 ASN A N 1
ATOM 2240 C CA . ASN A 1 273 ? -9.182 17.291 -5.714 1.00 96.12 273 ASN A CA 1
ATOM 2241 C C . ASN A 1 273 ? -8.624 15.930 -5.296 1.00 96.12 273 ASN A C 1
ATOM 2243 O O . ASN A 1 273 ? -7.415 15.795 -5.104 1.00 96.12 273 ASN A O 1
ATOM 2247 N N . ASN A 1 274 ? -9.465 14.892 -5.262 1.00 97.00 274 ASN A N 1
ATOM 2248 C CA . ASN A 1 274 ? -9.023 13.527 -4.963 1.00 97.00 274 ASN A CA 1
ATOM 2249 C C . ASN A 1 274 ? -8.057 13.001 -6.034 1.00 97.00 274 ASN A C 1
ATOM 2251 O O . ASN A 1 274 ? -7.056 12.351 -5.721 1.00 97.00 274 ASN A O 1
ATOM 2255 N N . LEU A 1 275 ? -8.304 13.317 -7.309 1.00 97.44 275 LEU A N 1
ATOM 2256 C CA . LEU A 1 275 ? -7.403 12.982 -8.415 1.00 97.44 275 LEU A CA 1
ATOM 2257 C C . LEU A 1 275 ? -6.051 13.704 -8.310 1.00 97.44 275 LEU A C 1
ATOM 2259 O O . LEU A 1 275 ? -5.010 13.119 -8.623 1.00 97.44 275 LEU A O 1
ATOM 2263 N N . ALA A 1 276 ? -6.040 14.973 -7.901 1.00 97.00 276 ALA A N 1
ATOM 2264 C CA . ALA A 1 276 ? -4.813 15.726 -7.651 1.00 97.00 276 ALA A CA 1
ATOM 2265 C C . ALA A 1 276 ? -4.051 15.171 -6.438 1.00 97.00 276 ALA A C 1
ATOM 2267 O O . ALA A 1 276 ? -2.840 14.956 -6.522 1.00 97.00 276 ALA A O 1
ATOM 2268 N N . TYR A 1 277 ? -4.752 14.856 -5.348 1.00 96.81 277 TYR A N 1
ATOM 2269 C CA . TYR A 1 277 ? -4.145 14.294 -4.146 1.00 96.81 277 TYR A CA 1
ATOM 2270 C C . TYR A 1 277 ? -3.568 12.894 -4.395 1.00 96.81 277 TYR A C 1
ATOM 2272 O O . TYR A 1 277 ? -2.422 12.632 -4.036 1.00 96.81 277 TYR A O 1
ATOM 2280 N N . ARG A 1 278 ? -4.267 12.025 -5.143 1.00 97.25 278 ARG A N 1
ATOM 2281 C CA . ARG A 1 278 ? -3.733 10.718 -5.572 1.00 97.25 278 ARG A CA 1
ATOM 2282 C C . ARG A 1 278 ? -2.436 10.847 -6.372 1.00 97.25 278 ARG A C 1
ATOM 2284 O O . ARG A 1 278 ? -1.535 10.027 -6.204 1.00 97.25 278 ARG A O 1
ATOM 2291 N N . ARG A 1 279 ? -2.332 11.850 -7.254 1.00 96.25 279 ARG A N 1
ATOM 2292 C CA . ARG A 1 279 ? -1.095 12.116 -8.010 1.00 96.25 279 ARG A CA 1
ATOM 2293 C C . ARG A 1 279 ? 0.058 12.470 -7.072 1.00 96.25 279 ARG A C 1
ATOM 2295 O O . ARG A 1 279 ? 1.122 11.873 -7.204 1.00 96.25 279 ARG A O 1
ATOM 2302 N N . ARG A 1 280 ? -0.181 13.346 -6.091 1.00 95.69 280 ARG A N 1
ATOM 2303 C CA . ARG A 1 280 ? 0.812 13.698 -5.061 1.00 95.69 280 ARG A CA 1
ATOM 2304 C C . ARG A 1 280 ? 1.233 12.485 -4.234 1.00 95.69 280 ARG A C 1
ATOM 2306 O O . ARG A 1 280 ? 2.424 12.231 -4.123 1.00 95.69 280 ARG A O 1
ATOM 2313 N N . ILE A 1 281 ? 0.273 11.694 -3.740 1.00 96.81 281 ILE A N 1
ATOM 2314 C CA . ILE A 1 281 ? 0.550 10.451 -3.001 1.00 96.81 281 ILE A CA 1
ATOM 2315 C C . ILE A 1 281 ? 1.502 9.558 -3.800 1.00 96.81 281 ILE A C 1
ATOM 2317 O O . ILE A 1 281 ? 2.530 9.135 -3.283 1.00 96.81 281 ILE A O 1
ATOM 2321 N N . ARG A 1 282 ? 1.191 9.299 -5.076 1.00 95.50 282 ARG A N 1
ATOM 2322 C CA . ARG A 1 282 ? 2.009 8.429 -5.934 1.00 95.50 282 ARG A CA 1
ATOM 2323 C C . ARG A 1 282 ? 3.415 8.968 -6.173 1.00 95.50 282 ARG A C 1
ATOM 2325 O O . ARG A 1 282 ? 4.350 8.178 -6.203 1.00 95.50 282 ARG A O 1
ATOM 2332 N N . GLN A 1 283 ? 3.570 10.282 -6.321 1.00 93.62 283 GLN A N 1
ATOM 2333 C CA . GLN A 1 283 ? 4.883 10.922 -6.441 1.00 93.62 283 GLN A CA 1
ATOM 2334 C C . GLN A 1 283 ? 5.705 10.769 -5.154 1.00 93.62 283 GLN A C 1
ATOM 2336 O O . GLN A 1 283 ? 6.900 10.506 -5.218 1.00 93.62 283 GLN A O 1
ATOM 2341 N N . SER A 1 284 ? 5.063 10.844 -3.985 1.00 93.62 284 SER A N 1
ATOM 2342 C CA . SER A 1 284 ? 5.723 10.631 -2.692 1.00 93.62 284 SER A CA 1
ATOM 2343 C C . SER A 1 284 ? 6.119 9.178 -2.419 1.00 93.62 284 SER A C 1
ATOM 2345 O O . SER A 1 284 ? 6.917 8.947 -1.522 1.00 93.62 284 SER A O 1
ATOM 2347 N N . MET A 1 285 ? 5.617 8.195 -3.178 1.00 94.44 285 MET A N 1
ATOM 2348 C CA . MET A 1 285 ? 5.989 6.778 -3.016 1.00 94.44 285 MET A CA 1
ATOM 2349 C C . MET A 1 285 ? 7.348 6.412 -3.641 1.00 94.44 285 MET A C 1
ATOM 2351 O O . MET A 1 285 ? 7.706 5.231 -3.690 1.00 94.44 285 MET A O 1
ATOM 2355 N N . MET A 1 286 ? 8.099 7.395 -4.143 1.00 91.62 286 MET A N 1
ATOM 2356 C CA . MET A 1 286 ? 9.487 7.210 -4.562 1.00 91.62 286 MET A CA 1
ATOM 2357 C C . MET A 1 286 ? 10.380 6.953 -3.345 1.00 91.62 286 MET A C 1
ATOM 2359 O O . MET A 1 286 ? 10.232 7.600 -2.308 1.00 91.62 286 MET A O 1
ATOM 2363 N N . PHE A 1 287 ? 11.310 6.004 -3.470 1.00 93.88 287 PHE A N 1
ATOM 2364 C CA . PHE A 1 287 ? 12.243 5.701 -2.387 1.00 93.88 287 PHE A CA 1
ATOM 2365 C C . PHE A 1 287 ? 13.136 6.909 -2.109 1.00 93.88 287 PHE A C 1
ATOM 2367 O O . PHE A 1 287 ? 13.704 7.489 -3.030 1.00 93.88 287 PHE A O 1
ATOM 2374 N N . SER A 1 288 ? 13.256 7.271 -0.834 1.00 94.12 288 SER A N 1
ATOM 2375 C CA . SER A 1 288 ? 14.084 8.384 -0.357 1.00 94.12 288 SER A CA 1
ATOM 2376 C C . SER A 1 288 ? 15.140 7.936 0.653 1.00 94.12 288 SER A C 1
ATOM 2378 O O . SER A 1 288 ? 15.750 8.762 1.325 1.00 94.12 288 SER A O 1
ATOM 2380 N N . ASN A 1 289 ? 15.319 6.626 0.813 1.00 93.75 289 ASN A N 1
ATOM 2381 C CA . ASN A 1 289 ? 16.300 6.064 1.726 1.00 93.75 289 ASN A CA 1
ATOM 2382 C C . ASN A 1 289 ? 17.724 6.260 1.177 1.00 93.75 289 ASN A C 1
ATOM 2384 O O . ASN A 1 289 ? 18.042 5.752 0.103 1.00 93.75 289 ASN A O 1
ATOM 2388 N N . ASN A 1 290 ? 18.582 6.955 1.929 1.00 93.50 290 ASN A N 1
ATOM 2389 C CA . ASN A 1 290 ? 19.927 7.332 1.477 1.00 93.50 290 ASN A CA 1
ATOM 2390 C C . ASN A 1 290 ? 20.822 6.134 1.132 1.00 93.50 290 ASN A C 1
ATOM 2392 O O . ASN A 1 290 ? 21.594 6.222 0.181 1.00 93.50 290 ASN A O 1
ATOM 2396 N N . ASP A 1 291 ? 20.716 5.018 1.858 1.00 93.06 291 ASP A N 1
ATOM 2397 C CA . ASP A 1 291 ? 21.532 3.832 1.577 1.00 93.06 291 ASP A CA 1
ATOM 2398 C C . ASP A 1 291 ? 21.115 3.193 0.246 1.00 93.06 291 ASP A C 1
ATOM 2400 O O . ASP A 1 291 ? 21.962 2.863 -0.584 1.00 93.06 291 ASP A O 1
ATOM 2404 N N . LEU A 1 292 ? 19.803 3.069 0.007 1.00 92.94 292 LEU A N 1
ATOM 2405 C CA . LEU A 1 292 ? 19.276 2.555 -1.261 1.00 92.94 292 LEU A CA 1
ATOM 2406 C C . LEU A 1 292 ? 19.604 3.485 -2.433 1.00 92.94 292 LEU A C 1
ATOM 2408 O O . LEU A 1 292 ? 19.978 3.002 -3.502 1.00 92.94 292 LEU A O 1
ATOM 2412 N N . LEU A 1 293 ? 19.480 4.799 -2.232 1.00 93.81 293 LEU A N 1
ATOM 2413 C CA . LEU A 1 293 ? 19.804 5.798 -3.248 1.00 93.81 293 LEU A CA 1
ATOM 2414 C C . LEU A 1 293 ? 21.296 5.795 -3.579 1.00 93.81 293 LEU A C 1
ATOM 2416 O O . LEU A 1 293 ? 21.637 5.733 -4.748 1.00 93.81 293 LEU A O 1
ATOM 2420 N N . SER A 1 294 ? 22.179 5.732 -2.581 1.00 95.31 294 SER A N 1
ATOM 2421 C CA . SER A 1 294 ? 23.631 5.651 -2.794 1.00 95.31 294 SER A CA 1
ATOM 2422 C C . SER A 1 294 ? 24.029 4.432 -3.635 1.00 95.31 294 SER A C 1
ATOM 2424 O O . SER A 1 294 ? 24.844 4.533 -4.555 1.00 95.31 294 SER A O 1
ATOM 2426 N N . VAL A 1 295 ? 23.408 3.275 -3.380 1.00 94.31 295 VAL A N 1
ATOM 2427 C CA . VAL A 1 295 ? 23.616 2.074 -4.204 1.00 94.31 295 VAL A CA 1
ATOM 2428 C C . VAL A 1 295 ? 23.095 2.284 -5.627 1.00 94.31 295 VAL A C 1
ATOM 2430 O O . VAL A 1 295 ? 23.792 1.945 -6.585 1.00 94.31 295 VAL A O 1
ATOM 2433 N N . ALA A 1 296 ? 21.894 2.847 -5.782 1.00 91.44 296 ALA A N 1
ATOM 2434 C CA . ALA A 1 296 ? 21.312 3.124 -7.092 1.00 91.44 296 ALA A CA 1
ATOM 2435 C C . ALA A 1 296 ? 22.156 4.125 -7.900 1.00 91.44 296 ALA A C 1
ATOM 2437 O O . ALA A 1 296 ? 22.432 3.873 -9.070 1.00 91.44 296 ALA A O 1
ATOM 2438 N N . ASP A 1 297 ? 22.632 5.197 -7.269 1.00 90.69 297 ASP A N 1
ATOM 2439 C CA . ASP A 1 297 ? 23.491 6.220 -7.866 1.00 90.69 297 ASP A CA 1
ATOM 2440 C C . ASP A 1 297 ? 24.860 5.647 -8.246 1.00 90.69 297 ASP A C 1
ATOM 2442 O O . ASP A 1 297 ? 25.386 5.936 -9.322 1.00 90.69 297 ASP A O 1
ATOM 2446 N N . SER A 1 298 ? 25.423 4.767 -7.411 1.00 93.44 298 SER A N 1
ATOM 2447 C CA . SER A 1 298 ? 26.662 4.062 -7.740 1.00 93.44 298 SER A CA 1
ATOM 2448 C C . SER A 1 298 ? 26.495 3.182 -8.977 1.00 93.44 298 SER A C 1
ATOM 2450 O O . SER A 1 298 ? 27.379 3.184 -9.831 1.00 93.44 298 SER A O 1
ATOM 2452 N N . ILE A 1 299 ? 25.375 2.461 -9.099 1.00 90.94 299 ILE A N 1
ATOM 2453 C CA . ILE A 1 299 ? 25.047 1.672 -10.294 1.00 90.94 299 ILE A CA 1
ATOM 2454 C C . ILE A 1 299 ? 24.851 2.599 -11.502 1.00 90.94 299 ILE A C 1
ATOM 2456 O O . ILE A 1 299 ? 25.398 2.334 -12.572 1.00 90.94 299 ILE A O 1
ATOM 2460 N N . ALA A 1 300 ? 24.128 3.707 -11.322 1.00 89.62 300 ALA A N 1
ATOM 2461 C CA . ALA A 1 300 ? 23.882 4.705 -12.357 1.00 89.62 300 ALA A CA 1
ATOM 2462 C C . ALA A 1 300 ? 25.190 5.293 -12.919 1.00 89.62 300 ALA A C 1
ATOM 2464 O O . ALA A 1 300 ? 25.310 5.477 -14.128 1.00 89.62 300 ALA A O 1
ATOM 2465 N N . GLY A 1 301 ? 26.197 5.513 -12.067 1.00 90.12 301 GLY A N 1
ATOM 2466 C CA . GLY A 1 301 ? 27.510 6.034 -12.460 1.00 90.12 301 GLY A CA 1
ATOM 2467 C C . GLY A 1 301 ? 28.311 5.135 -13.411 1.00 90.12 301 GLY A C 1
ATOM 2468 O O . GLY A 1 301 ? 29.239 5.618 -14.059 1.00 90.12 301 GLY A O 1
ATOM 2469 N N . PHE A 1 302 ? 27.963 3.848 -13.544 1.00 91.88 302 PHE A N 1
ATOM 2470 C CA . PHE A 1 302 ? 28.592 2.959 -14.531 1.00 91.88 302 PHE A CA 1
ATOM 2471 C C . PHE A 1 302 ? 28.055 3.155 -15.954 1.00 91.88 302 PHE A C 1
ATOM 2473 O O . PHE A 1 302 ? 28.721 2.765 -16.918 1.00 91.88 302 PHE A O 1
ATOM 2480 N N . PHE A 1 303 ? 26.877 3.760 -16.117 1.00 89.69 303 PHE A N 1
ATOM 2481 C CA . PHE A 1 303 ? 26.315 4.028 -17.436 1.00 89.69 303 PHE A CA 1
ATOM 2482 C C . PHE A 1 303 ? 26.959 5.290 -18.023 1.00 89.69 303 PHE A C 1
ATOM 2484 O O . PHE A 1 303 ? 26.917 6.368 -17.438 1.00 89.69 303 PHE A O 1
ATOM 2491 N N . ARG A 1 304 ? 27.571 5.169 -19.209 1.00 79.88 304 ARG A N 1
ATOM 2492 C CA . ARG A 1 304 ? 28.329 6.251 -19.877 1.00 79.88 304 ARG A CA 1
ATOM 2493 C C . ARG A 1 304 ? 27.447 7.295 -20.587 1.00 79.88 304 ARG A C 1
ATOM 2495 O O . ARG A 1 304 ? 27.916 7.970 -21.499 1.00 79.88 304 ARG A O 1
ATOM 2502 N N . GLY A 1 305 ? 26.179 7.419 -20.205 1.00 84.38 305 GLY A N 1
ATOM 2503 C CA . GLY A 1 305 ? 25.221 8.316 -20.843 1.00 84.38 305 GLY A CA 1
ATOM 2504 C C . GLY A 1 305 ? 23.813 8.199 -20.255 1.00 84.38 305 GLY A C 1
ATOM 2505 O O . GLY A 1 305 ? 23.603 7.426 -19.316 1.00 84.38 305 GLY A O 1
ATOM 2506 N N . PRO A 1 306 ? 22.846 8.960 -20.798 1.00 84.25 306 PRO A N 1
ATOM 2507 C CA . PRO A 1 306 ? 21.447 8.848 -20.413 1.00 84.25 306 PRO A CA 1
ATOM 2508 C C . PRO A 1 306 ? 20.948 7.416 -20.600 1.00 84.25 306 PRO A C 1
ATOM 2510 O O . PRO A 1 306 ? 21.253 6.770 -21.602 1.00 84.25 306 PRO A O 1
ATOM 2513 N N . TYR A 1 307 ? 20.161 6.933 -19.647 1.00 85.62 307 TYR A N 1
ATOM 2514 C CA . TYR A 1 307 ? 19.550 5.614 -19.720 1.00 85.62 307 TYR A CA 1
ATOM 2515 C C . TYR A 1 307 ? 18.064 5.704 -19.388 1.00 85.62 307 TYR A C 1
ATOM 2517 O O . TYR A 1 307 ? 17.623 6.577 -18.640 1.00 85.62 307 TYR A O 1
ATOM 2525 N N . VAL A 1 308 ? 17.297 4.764 -19.935 1.00 85.94 308 VAL A N 1
ATOM 2526 C CA . VAL A 1 308 ? 15.916 4.522 -19.524 1.00 85.94 308 VAL A CA 1
ATOM 2527 C C . VAL A 1 308 ? 15.873 3.192 -18.791 1.00 85.94 308 VAL A C 1
ATOM 2529 O O . VAL A 1 308 ? 16.381 2.187 -19.283 1.00 85.94 308 VAL A O 1
ATOM 2532 N N . ALA A 1 309 ? 15.274 3.190 -17.604 1.00 84.19 309 ALA A N 1
ATOM 2533 C CA . ALA A 1 309 ? 15.070 1.986 -16.815 1.00 84.19 309 ALA A CA 1
ATOM 2534 C C . ALA A 1 309 ? 13.595 1.580 -16.853 1.00 84.19 309 ALA A C 1
ATOM 2536 O O . ALA A 1 309 ? 12.704 2.401 -16.630 1.00 84.19 309 ALA A O 1
ATOM 2537 N N . ILE A 1 310 ? 13.343 0.295 -17.093 1.00 87.56 310 ILE A N 1
ATOM 2538 C CA . ILE A 1 310 ? 12.005 -0.292 -17.054 1.00 87.56 310 ILE A CA 1
ATOM 2539 C C . ILE A 1 310 ? 12.002 -1.377 -15.984 1.00 87.56 310 ILE A C 1
ATOM 2541 O O . ILE A 1 310 ? 12.826 -2.288 -15.998 1.00 87.56 310 ILE A O 1
ATOM 2545 N N . HIS A 1 311 ? 11.041 -1.300 -15.069 1.00 87.69 311 HIS A N 1
ATOM 2546 C CA . HIS A 1 311 ? 10.782 -2.360 -14.104 1.00 87.69 311 HIS A CA 1
ATOM 2547 C C . HIS A 1 311 ? 9.549 -3.159 -14.536 1.00 87.69 311 HIS A C 1
ATOM 2549 O O . HIS A 1 311 ? 8.428 -2.650 -14.499 1.00 87.69 311 HIS A O 1
ATOM 2555 N N . LEU A 1 312 ? 9.761 -4.421 -14.920 1.00 88.00 312 LEU A N 1
ATOM 2556 C CA . LEU A 1 312 ? 8.702 -5.353 -15.308 1.00 88.00 312 LEU A CA 1
ATOM 2557 C C . LEU A 1 312 ? 8.564 -6.475 -14.286 1.00 88.00 312 LEU A C 1
ATOM 2559 O O . LEU A 1 312 ? 9.527 -7.160 -13.946 1.00 88.00 312 LEU A O 1
ATOM 2563 N N . ARG A 1 313 ? 7.333 -6.708 -13.830 1.00 84.88 313 ARG A N 1
ATOM 2564 C CA . ARG A 1 313 ? 7.001 -7.887 -13.033 1.00 84.88 313 ARG A CA 1
ATOM 2565 C C . ARG A 1 313 ? 6.761 -9.058 -13.977 1.00 84.88 313 ARG A C 1
ATOM 2567 O O . ARG A 1 313 ? 5.814 -9.016 -14.748 1.00 84.88 313 ARG A O 1
ATOM 2574 N N . THR A 1 314 ? 7.577 -10.102 -13.874 1.00 88.62 314 THR A N 1
ATOM 2575 C CA . THR A 1 314 ? 7.499 -11.299 -14.739 1.00 88.62 314 THR A CA 1
ATOM 2576 C C . THR A 1 314 ? 7.543 -12.619 -13.958 1.00 88.62 314 THR A C 1
ATOM 2578 O O . THR A 1 314 ? 7.476 -13.699 -14.535 1.00 88.62 314 THR A O 1
ATOM 2581 N N . GLY A 1 315 ? 7.663 -12.565 -12.628 1.00 80.38 315 GLY A N 1
ATOM 2582 C CA . GLY A 1 315 ? 8.009 -13.736 -11.815 1.00 80.38 315 GLY A CA 1
ATOM 2583 C C . GLY A 1 315 ? 6.855 -14.670 -11.436 1.00 80.38 315 GLY A C 1
ATOM 2584 O O . GLY A 1 315 ? 7.111 -15.801 -11.022 1.00 80.38 315 GLY A O 1
ATOM 2585 N N . ASP A 1 316 ? 5.593 -14.241 -11.535 1.00 80.25 316 ASP A N 1
ATOM 2586 C CA . ASP A 1 316 ? 4.477 -14.963 -10.916 1.00 80.25 316 ASP A CA 1
ATOM 2587 C C . ASP A 1 316 ? 3.140 -14.886 -11.670 1.00 80.25 316 ASP A C 1
ATOM 2589 O O . ASP A 1 316 ? 2.859 -13.952 -12.414 1.00 80.25 316 ASP A O 1
ATOM 2593 N N . GLY A 1 317 ? 2.280 -15.888 -11.448 1.00 84.31 317 GLY A N 1
ATOM 2594 C CA . GLY A 1 317 ? 0.880 -15.883 -11.883 1.00 84.31 317 GLY A CA 1
ATOM 2595 C C . GLY A 1 317 ? 0.680 -15.620 -13.378 1.00 84.31 317 GLY A C 1
ATOM 2596 O O . GLY A 1 317 ? 1.302 -16.262 -14.223 1.00 84.31 317 GLY A O 1
ATOM 2597 N N . SER A 1 318 ? -0.227 -14.692 -13.697 1.00 83.00 318 SER A N 1
ATOM 2598 C CA . SER A 1 318 ? -0.456 -14.228 -15.070 1.00 83.00 318 SER A CA 1
ATOM 2599 C C . SER A 1 318 ? 0.754 -13.503 -15.648 1.00 83.00 318 SER A C 1
ATOM 2601 O O . SER A 1 318 ? 1.031 -13.687 -16.822 1.00 83.00 318 SER A O 1
ATOM 2603 N N . PHE A 1 319 ? 1.511 -12.767 -14.828 1.00 86.06 319 PHE A N 1
ATOM 2604 C CA . PHE A 1 319 ? 2.683 -12.017 -15.282 1.00 86.06 319 PHE A CA 1
ATOM 2605 C C . PHE A 1 319 ? 3.777 -12.921 -15.837 1.00 86.06 319 PHE A C 1
ATOM 2607 O O . PHE A 1 319 ? 4.427 -12.564 -16.808 1.00 86.06 319 PHE A O 1
ATOM 2614 N N . LYS A 1 320 ? 3.964 -14.109 -15.250 1.00 90.75 320 LYS A N 1
ATOM 2615 C CA . LYS A 1 320 ? 4.886 -15.110 -15.798 1.00 90.75 320 LYS A CA 1
ATOM 2616 C C . LYS A 1 320 ? 4.394 -15.677 -17.127 1.00 90.75 320 LYS A C 1
ATOM 2618 O O . LYS A 1 320 ? 5.203 -15.934 -18.009 1.00 90.75 320 LYS A O 1
ATOM 2623 N N . ARG A 1 321 ? 3.080 -15.891 -17.263 1.00 90.94 321 ARG A N 1
ATOM 2624 C CA . ARG A 1 321 ? 2.489 -16.446 -18.490 1.00 90.94 321 ARG A CA 1
ATOM 2625 C C . ARG A 1 321 ? 2.591 -15.478 -19.664 1.00 90.94 321 ARG A C 1
ATOM 2627 O O . ARG A 1 321 ? 2.880 -15.934 -20.756 1.00 90.94 321 ARG A O 1
ATOM 2634 N N . THR A 1 322 ? 2.412 -14.183 -19.415 1.00 90.44 322 THR A N 1
ATOM 2635 C CA . THR A 1 322 ? 2.442 -13.138 -20.449 1.00 90.44 322 THR A CA 1
ATOM 2636 C C . THR A 1 322 ? 3.759 -12.362 -20.478 1.00 90.44 322 THR A C 1
ATOM 2638 O O . THR A 1 322 ? 3.826 -11.281 -21.052 1.00 90.44 322 THR A O 1
ATOM 2641 N N . ALA A 1 323 ? 4.817 -12.866 -19.829 1.00 89.88 323 ALA A N 1
ATOM 2642 C CA . ALA A 1 323 ? 6.056 -12.114 -19.621 1.00 89.88 323 ALA A CA 1
ATOM 2643 C C . ALA A 1 323 ? 6.687 -11.649 -20.940 1.00 89.88 323 ALA A C 1
ATOM 2645 O O . ALA A 1 323 ? 7.089 -10.493 -21.044 1.00 89.88 323 ALA A O 1
ATOM 2646 N N . ASN A 1 324 ? 6.741 -12.536 -21.938 1.00 87.62 324 ASN A N 1
ATOM 2647 C CA . ASN A 1 324 ? 7.333 -12.241 -23.242 1.00 87.62 324 ASN A CA 1
ATOM 2648 C C . ASN A 1 324 ? 6.501 -11.211 -24.014 1.00 87.62 324 ASN A C 1
ATOM 2650 O O . ASN A 1 324 ? 7.054 -10.237 -24.514 1.00 87.62 324 ASN A O 1
ATOM 2654 N N . GLU A 1 325 ? 5.179 -11.397 -24.059 1.00 89.12 325 GLU A N 1
ATOM 2655 C CA . GLU A 1 325 ? 4.251 -10.473 -24.721 1.00 89.12 325 GLU A CA 1
ATOM 2656 C C . GLU A 1 325 ? 4.327 -9.085 -24.080 1.00 89.12 325 GLU A C 1
ATOM 2658 O O . GLU A 1 325 ? 4.568 -8.098 -24.764 1.00 89.12 325 GLU A O 1
ATOM 2663 N N . THR A 1 326 ? 4.242 -9.013 -22.748 1.00 89.88 326 THR A N 1
ATOM 2664 C CA . THR A 1 326 ? 4.344 -7.752 -22.006 1.00 89.88 326 THR A CA 1
ATOM 2665 C C . THR A 1 326 ? 5.709 -7.087 -22.191 1.00 89.88 326 THR A C 1
ATOM 2667 O O . THR A 1 326 ? 5.777 -5.870 -22.345 1.00 89.88 326 THR A O 1
ATOM 2670 N N . ALA A 1 327 ? 6.809 -7.847 -22.188 1.00 89.50 327 ALA A N 1
ATOM 2671 C CA . ALA A 1 327 ? 8.138 -7.287 -22.425 1.00 89.50 327 ALA A CA 1
ATOM 2672 C C . ALA A 1 327 ? 8.258 -6.701 -23.838 1.00 89.50 327 ALA A C 1
ATOM 2674 O O . ALA A 1 327 ? 8.761 -5.586 -23.982 1.00 89.50 327 ALA A O 1
ATOM 2675 N N . LYS A 1 328 ? 7.744 -7.405 -24.855 1.00 86.06 328 LYS A N 1
ATOM 2676 C CA . LYS A 1 328 ? 7.715 -6.927 -26.241 1.00 86.06 328 LYS A CA 1
ATOM 2677 C C . LYS A 1 328 ? 6.854 -5.672 -26.372 1.00 86.06 328 LYS A C 1
ATOM 2679 O O . LYS A 1 328 ? 7.339 -4.662 -26.869 1.00 86.06 328 LYS A O 1
ATOM 2684 N N . GLU A 1 329 ? 5.627 -5.682 -25.860 1.00 89.06 329 GLU A N 1
ATOM 2685 C CA . GLU A 1 329 ? 4.737 -4.513 -25.883 1.00 89.06 329 GLU A CA 1
ATOM 2686 C C . GLU A 1 329 ? 5.378 -3.286 -25.225 1.00 89.06 329 GLU A C 1
ATOM 2688 O O . GLU A 1 329 ? 5.329 -2.180 -25.770 1.00 89.06 329 GLU A O 1
ATOM 2693 N N . VAL A 1 330 ? 6.015 -3.468 -24.065 1.00 91.19 330 VAL A N 1
ATOM 2694 C CA . VAL A 1 330 ? 6.673 -2.370 -23.351 1.00 91.19 330 VAL A CA 1
ATOM 2695 C C . VAL A 1 330 ? 7.915 -1.882 -24.096 1.00 91.19 330 VAL A C 1
ATOM 2697 O O . VAL A 1 330 ? 8.123 -0.673 -24.175 1.00 91.19 330 VAL A O 1
ATOM 2700 N N . TRP A 1 331 ? 8.713 -2.780 -24.676 1.00 87.94 331 TRP A N 1
ATOM 2701 C CA . TRP A 1 331 ? 9.854 -2.416 -25.519 1.00 87.94 331 TRP A CA 1
ATOM 2702 C C . TRP A 1 331 ? 9.419 -1.568 -26.718 1.00 87.94 331 TRP A C 1
ATOM 2704 O O . TRP A 1 331 ? 9.942 -0.478 -26.943 1.00 87.94 331 TRP A O 1
ATOM 2714 N N . TRP A 1 332 ? 8.393 -2.014 -27.438 1.00 87.19 332 TRP A N 1
ATOM 2715 C CA . TRP A 1 332 ? 7.836 -1.291 -28.578 1.00 87.19 332 TRP A CA 1
ATOM 2716 C C . TRP A 1 332 ? 7.256 0.070 -28.189 1.00 87.19 332 TRP A C 1
ATOM 2718 O O . TRP A 1 332 ? 7.481 1.065 -28.881 1.00 87.19 332 TRP A O 1
ATOM 2728 N N . THR A 1 333 ? 6.554 0.129 -27.057 1.00 90.06 333 THR A N 1
ATOM 2729 C CA . THR A 1 333 ? 6.041 1.380 -26.484 1.00 90.06 333 THR A CA 1
ATOM 2730 C C . THR A 1 333 ? 7.183 2.330 -26.127 1.00 90.06 333 THR A C 1
ATOM 2732 O O . THR A 1 333 ? 7.104 3.516 -26.429 1.00 90.06 333 THR A O 1
ATOM 2735 N N . LEU A 1 334 ? 8.276 1.826 -25.542 1.00 91.25 334 LEU A N 1
ATOM 2736 C CA . LEU A 1 334 ? 9.460 2.627 -25.232 1.00 91.25 334 LEU A CA 1
ATOM 2737 C C . LEU A 1 334 ? 10.058 3.235 -26.505 1.00 91.25 334 LEU A C 1
ATOM 2739 O O . LEU A 1 334 ? 10.256 4.448 -26.569 1.00 91.25 334 LEU A O 1
ATOM 2743 N N . LEU A 1 335 ? 10.332 2.408 -27.517 1.00 89.38 335 LEU A N 1
ATOM 2744 C CA . LEU A 1 335 ? 10.942 2.880 -28.755 1.00 89.38 335 LEU A CA 1
ATOM 2745 C C . LEU A 1 335 ? 10.050 3.908 -29.460 1.00 89.38 335 LEU A C 1
ATOM 2747 O O . LEU A 1 335 ? 10.544 4.938 -29.903 1.00 89.38 335 LEU A O 1
ATOM 2751 N N . ARG A 1 336 ? 8.738 3.660 -29.539 1.00 88.62 336 ARG A N 1
ATOM 2752 C CA . ARG A 1 336 ? 7.795 4.535 -30.248 1.00 88.62 336 ARG A CA 1
ATOM 2753 C C . ARG A 1 336 ? 7.466 5.810 -29.471 1.00 88.62 336 ARG A C 1
ATOM 2755 O O . ARG A 1 336 ? 7.618 6.897 -30.014 1.00 88.62 336 ARG A O 1
ATOM 2762 N N . ASP A 1 337 ? 6.983 5.673 -28.241 1.00 88.19 337 ASP A N 1
ATOM 2763 C CA . ASP A 1 337 ? 6.299 6.762 -27.529 1.00 88.19 337 ASP A CA 1
ATOM 2764 C C . ASP A 1 337 ? 7.237 7.568 -26.633 1.00 88.19 337 ASP A C 1
ATOM 2766 O O . ASP A 1 337 ? 6.954 8.724 -26.330 1.00 88.19 337 ASP A O 1
ATOM 2770 N N . VAL A 1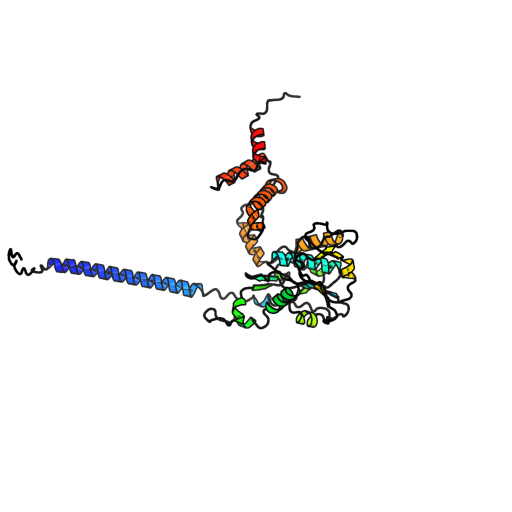 338 ? 8.343 6.962 -26.190 1.00 88.56 338 VAL A N 1
ATOM 2771 C CA . VAL A 1 338 ? 9.304 7.613 -25.287 1.00 88.56 338 VAL A CA 1
ATOM 2772 C C . VAL A 1 338 ? 10.533 8.091 -26.049 1.00 88.56 338 VAL A C 1
ATOM 2774 O O . VAL A 1 338 ? 10.978 9.215 -25.837 1.00 88.56 338 VAL A O 1
ATOM 2777 N N . LEU A 1 339 ? 11.082 7.250 -26.931 1.00 89.88 339 LEU A N 1
ATOM 2778 C CA . LEU A 1 339 ? 12.306 7.553 -27.678 1.00 89.88 339 LEU A CA 1
ATOM 2779 C C . LEU A 1 339 ? 12.046 8.103 -29.087 1.00 89.88 339 LEU A C 1
ATOM 2781 O O . LEU A 1 339 ? 12.965 8.641 -29.695 1.00 89.88 339 LEU A O 1
ATOM 2785 N N . GLY A 1 340 ? 10.816 8.002 -29.602 1.00 89.38 340 GLY A N 1
ATOM 2786 C CA . GLY A 1 340 ? 10.449 8.550 -30.911 1.00 89.38 340 GLY A CA 1
ATOM 2787 C C . GLY A 1 340 ? 11.101 7.843 -32.105 1.00 89.38 340 GLY A C 1
ATOM 2788 O O . GLY A 1 340 ? 11.251 8.452 -33.161 1.00 89.38 340 GLY A O 1
ATOM 2789 N N . VAL A 1 341 ? 11.500 6.577 -31.957 1.00 88.38 341 VAL A N 1
ATOM 2790 C CA . VAL A 1 341 ? 12.198 5.810 -32.996 1.00 88.38 341 VAL A CA 1
ATOM 2791 C C . VAL A 1 341 ? 11.243 5.483 -34.163 1.00 88.38 341 VAL A C 1
ATOM 2793 O O . VAL A 1 341 ? 10.136 4.958 -33.930 1.00 88.38 341 VAL A O 1
ATOM 2796 N N . PRO A 1 342 ? 11.646 5.754 -35.422 1.00 86.06 342 PRO A N 1
ATOM 2797 C CA . PRO A 1 342 ? 10.855 5.453 -36.614 1.00 86.06 342 PRO A CA 1
ATOM 2798 C C . PRO A 1 342 ? 10.521 3.959 -36.764 1.00 86.06 342 PRO A C 1
ATOM 2800 O O . PRO A 1 342 ? 11.284 3.107 -36.311 1.00 86.06 342 PRO A O 1
ATOM 2803 N N . PRO A 1 343 ? 9.392 3.596 -37.407 1.00 79.75 343 PRO A N 1
ATOM 2804 C CA . PRO A 1 343 ? 9.001 2.200 -37.645 1.00 79.75 343 PRO A CA 1
ATOM 2805 C C . PRO A 1 343 ? 10.088 1.306 -38.253 1.00 79.75 343 PRO A C 1
ATOM 2807 O O . PRO A 1 343 ? 10.304 0.214 -37.735 1.00 79.75 343 PRO A O 1
ATOM 2810 N N . SER A 1 344 ? 10.796 1.775 -39.282 1.00 79.88 344 SER A N 1
ATOM 2811 C CA . SER A 1 344 ? 11.863 1.019 -39.955 1.00 79.88 344 SER A CA 1
ATOM 2812 C C . SER A 1 344 ? 13.029 0.693 -39.017 1.00 79.88 344 SER A C 1
ATOM 2814 O O . SER A 1 344 ? 13.412 -0.465 -38.881 1.00 79.88 344 SER A O 1
ATOM 2816 N N . GLU A 1 345 ? 13.527 1.692 -38.287 1.00 84.50 345 GLU A N 1
ATOM 2817 C CA . GLU A 1 345 ? 14.650 1.543 -37.354 1.00 84.50 345 GLU A CA 1
ATOM 2818 C C . GLU A 1 345 ? 14.288 0.668 -36.139 1.00 84.50 345 GLU A C 1
ATOM 2820 O O . GLU A 1 345 ? 15.116 -0.092 -35.643 1.00 84.50 345 GLU A O 1
ATOM 2825 N N . LYS A 1 346 ? 13.024 0.685 -35.687 1.00 81.00 346 LYS A N 1
ATOM 2826 C CA . LYS A 1 346 ? 12.540 -0.244 -34.645 1.00 81.00 346 LYS A CA 1
ATOM 2827 C C . LYS A 1 346 ? 12.647 -1.702 -35.081 1.00 81.00 346 LYS A C 1
ATOM 2829 O O . LYS A 1 346 ? 13.064 -2.542 -34.285 1.00 81.00 346 LYS A O 1
ATOM 2834 N N . CYS A 1 347 ? 12.275 -1.987 -36.325 1.00 79.31 347 CYS A N 1
ATOM 2835 C CA . CYS A 1 347 ? 12.332 -3.334 -36.882 1.00 79.31 347 CYS A CA 1
ATOM 2836 C C . CYS A 1 347 ? 13.774 -3.813 -37.068 1.00 79.31 347 CYS A C 1
ATOM 2838 O O . CYS A 1 347 ? 14.081 -4.951 -36.721 1.00 79.31 347 CYS A O 1
ATOM 2840 N N . GLU A 1 348 ? 14.670 -2.933 -37.522 1.00 83.19 348 GLU A N 1
ATOM 2841 C CA . GLU A 1 348 ? 16.107 -3.224 -37.591 1.00 83.19 348 GLU A CA 1
ATOM 2842 C C . GLU A 1 348 ? 16.697 -3.518 -36.203 1.00 83.19 348 GLU A C 1
ATOM 2844 O O . GLU A 1 348 ? 17.450 -4.479 -36.036 1.00 83.19 348 GLU A O 1
ATOM 2849 N N . LEU A 1 349 ? 16.321 -2.737 -35.183 1.00 83.62 349 LEU A N 1
ATOM 2850 C CA . LEU A 1 349 ? 16.739 -2.975 -33.800 1.00 83.62 349 LEU A CA 1
ATOM 2851 C C . LEU A 1 349 ? 16.235 -4.324 -33.273 1.00 83.62 349 LEU A C 1
ATOM 2853 O O . LEU A 1 349 ? 17.016 -5.067 -32.681 1.00 83.62 349 LEU A O 1
ATOM 2857 N N . GLU A 1 350 ? 14.959 -4.666 -33.484 1.00 79.25 350 GLU A N 1
ATOM 2858 C CA . GLU A 1 350 ? 14.420 -5.962 -33.048 1.00 79.25 350 GLU A CA 1
ATOM 2859 C C . GLU A 1 350 ? 15.111 -7.129 -33.760 1.00 79.25 350 GLU A C 1
ATOM 2861 O O . GLU A 1 350 ? 15.470 -8.104 -33.102 1.00 79.25 350 GLU A O 1
ATOM 2866 N N . GLN A 1 351 ? 15.370 -7.013 -35.065 1.00 76.56 351 GLN A N 1
ATOM 2867 C CA . GLN A 1 351 ? 16.094 -8.033 -35.821 1.00 76.56 351 GLN A CA 1
ATOM 2868 C C . GLN A 1 351 ? 17.527 -8.211 -35.305 1.00 76.56 351 GLN A C 1
ATOM 2870 O O . GLN A 1 351 ? 17.961 -9.337 -35.070 1.00 76.56 351 GLN A O 1
ATOM 2875 N N . LYS A 1 352 ? 18.245 -7.114 -35.050 1.00 81.00 352 LYS A N 1
ATOM 2876 C CA . LYS A 1 352 ? 19.617 -7.164 -34.535 1.00 81.00 352 LYS A CA 1
ATOM 2877 C C . LYS A 1 352 ? 19.702 -7.859 -33.172 1.00 81.00 352 LYS A C 1
ATOM 2879 O O . LYS A 1 352 ? 20.569 -8.704 -32.964 1.00 81.00 352 LYS A O 1
ATOM 2884 N N . PHE A 1 353 ? 18.786 -7.550 -32.253 1.00 74.44 353 PHE A N 1
ATOM 2885 C CA . PHE A 1 353 ? 18.740 -8.219 -30.947 1.00 74.44 353 PHE A CA 1
ATOM 2886 C C . PHE A 1 353 ? 18.238 -9.668 -31.037 1.00 74.44 353 PHE A C 1
ATOM 2888 O O . PHE A 1 353 ? 18.660 -10.509 -30.242 1.00 74.44 353 PHE A O 1
ATOM 2895 N N . ALA A 1 354 ? 17.366 -9.975 -32.002 1.00 67.62 354 ALA A N 1
ATOM 2896 C CA . ALA A 1 354 ? 16.922 -11.334 -32.283 1.00 67.62 354 ALA A CA 1
ATOM 2897 C C . ALA A 1 354 ? 18.062 -12.213 -32.815 1.00 67.62 354 ALA A C 1
ATOM 2899 O O . ALA A 1 354 ? 18.177 -13.347 -32.376 1.00 67.62 354 ALA A O 1
ATOM 2900 N N . GLU A 1 355 ? 18.923 -11.702 -33.697 1.00 62.34 355 GLU A N 1
ATOM 2901 C CA . GLU A 1 355 ? 20.073 -12.435 -34.250 1.00 62.34 355 GLU A CA 1
ATOM 2902 C C . GLU A 1 355 ? 21.155 -12.730 -33.193 1.00 62.34 355 GLU A C 1
ATOM 2904 O O . GLU A 1 355 ? 21.780 -13.792 -33.217 1.00 62.34 355 GLU A O 1
ATOM 2909 N N . GLU A 1 356 ? 21.344 -11.832 -32.221 1.00 61.09 356 GLU A N 1
ATOM 2910 C CA . GLU A 1 356 ? 22.260 -12.032 -31.088 1.00 61.09 356 GLU A CA 1
ATOM 2911 C C . GLU A 1 356 ? 21.733 -13.054 -30.059 1.00 61.09 356 GLU A C 1
ATOM 2913 O O . GLU A 1 356 ? 22.511 -13.651 -29.310 1.00 61.09 356 GLU A O 1
ATOM 2918 N N . SER A 1 357 ? 20.420 -13.307 -30.033 1.00 56.00 357 SER A N 1
ATOM 2919 C CA . SER A 1 357 ? 19.803 -14.337 -29.196 1.00 56.00 357 SER A CA 1
ATOM 2920 C C . SER A 1 357 ? 19.532 -15.591 -30.030 1.00 56.00 357 SER A C 1
ATOM 2922 O O . SER A 1 357 ? 18.709 -15.572 -30.929 1.00 56.00 357 SER A O 1
ATOM 2924 N N . SER A 1 358 ? 20.169 -16.730 -29.753 1.00 47.66 358 SER A N 1
ATOM 2925 C CA . SER A 1 358 ? 20.009 -17.959 -30.564 1.00 47.66 358 SER A CA 1
ATOM 2926 C C . SER A 1 358 ? 18.606 -18.617 -30.530 1.00 47.66 358 SER A C 1
ATOM 2928 O O . SER A 1 358 ? 18.482 -19.807 -30.808 1.00 47.66 358 SER A O 1
ATOM 2930 N N . ASN A 1 359 ? 17.548 -17.880 -30.179 1.00 47.34 359 ASN A N 1
ATOM 2931 C CA . ASN A 1 359 ? 16.162 -18.325 -30.168 1.00 47.34 359 ASN A CA 1
ATOM 2932 C C . ASN A 1 359 ? 15.342 -17.529 -31.188 1.00 47.34 359 ASN A C 1
ATOM 2934 O O . ASN A 1 359 ? 15.439 -16.310 -31.253 1.00 47.34 359 ASN A O 1
ATOM 2938 N N . ASN A 1 360 ? 14.491 -18.243 -31.929 1.00 48.41 360 ASN A N 1
ATOM 2939 C CA . ASN A 1 360 ? 13.523 -17.724 -32.896 1.00 48.41 360 ASN A CA 1
ATOM 2940 C C . ASN A 1 360 ? 12.610 -16.638 -32.292 1.00 48.41 360 ASN A C 1
ATOM 2942 O O . ASN A 1 360 ? 11.493 -16.926 -31.855 1.00 48.41 360 ASN A O 1
ATOM 2946 N N . CYS A 1 361 ? 13.050 -15.384 -32.288 1.00 49.47 361 CYS A N 1
ATOM 2947 C CA . CYS A 1 361 ? 12.161 -14.240 -32.149 1.00 49.47 361 CYS A CA 1
ATOM 2948 C C . CYS A 1 361 ? 11.460 -14.041 -33.494 1.00 49.47 361 CYS A C 1
ATOM 2950 O O . CYS A 1 361 ? 12.089 -13.682 -34.485 1.00 49.47 361 CYS A O 1
ATOM 2952 N N . ILE A 1 362 ? 10.159 -14.330 -33.548 1.00 54.25 362 ILE A N 1
ATOM 2953 C CA . ILE A 1 362 ? 9.343 -14.048 -34.732 1.00 54.25 362 ILE A CA 1
ATOM 2954 C C . ILE A 1 362 ? 9.172 -12.519 -34.813 1.00 54.25 362 ILE A C 1
ATOM 2956 O O . ILE A 1 362 ? 8.670 -11.935 -33.840 1.00 54.25 362 ILE A O 1
ATOM 2960 N N . PRO A 1 363 ? 9.581 -11.867 -35.922 1.00 55.91 363 PRO A N 1
ATOM 2961 C CA . PRO A 1 363 ? 9.395 -10.431 -36.107 1.00 55.91 363 PRO A CA 1
ATOM 2962 C C . PRO A 1 363 ? 7.924 -10.044 -35.944 1.00 55.91 363 PRO A C 1
ATOM 2964 O O . PRO A 1 363 ? 7.027 -10.822 -36.275 1.00 55.91 363 PRO A O 1
ATOM 2967 N N . ASP A 1 364 ? 7.661 -8.847 -35.421 1.00 61.44 364 ASP A N 1
ATOM 2968 C CA . ASP A 1 364 ? 6.295 -8.320 -35.377 1.00 61.44 364 ASP A CA 1
ATOM 2969 C C . ASP A 1 364 ? 5.700 -8.236 -36.802 1.00 61.44 364 ASP A C 1
ATOM 2971 O O . ASP A 1 364 ? 6.413 -7.810 -37.715 1.00 61.44 364 ASP A O 1
ATOM 2975 N N . PRO A 1 365 ? 4.424 -8.606 -37.036 1.00 61.59 365 PRO A N 1
ATOM 2976 C CA . PRO A 1 365 ? 3.773 -8.436 -38.337 1.00 61.59 365 PRO A CA 1
ATOM 2977 C C . PRO A 1 365 ? 3.879 -7.010 -38.894 1.00 61.59 365 PRO A C 1
ATOM 2979 O O . PRO A 1 365 ? 4.001 -6.841 -40.104 1.00 61.59 365 PRO A O 1
ATOM 2982 N N . ALA A 1 366 ? 3.920 -5.988 -38.030 1.00 61.94 366 ALA A N 1
ATOM 2983 C CA . ALA A 1 366 ? 4.127 -4.599 -38.444 1.00 61.94 366 ALA A CA 1
ATOM 2984 C C . ALA A 1 366 ? 5.497 -4.355 -39.116 1.00 61.94 366 ALA A C 1
ATOM 2986 O O . ALA A 1 366 ? 5.649 -3.408 -39.886 1.00 61.94 366 ALA A O 1
ATOM 2987 N N . CYS A 1 367 ? 6.490 -5.215 -38.867 1.00 63.88 367 CYS A N 1
ATOM 2988 C CA . CYS A 1 367 ? 7.800 -5.172 -39.522 1.00 63.88 367 CYS A CA 1
ATOM 2989 C C . CYS A 1 367 ? 7.832 -5.848 -40.897 1.00 63.88 367 CYS A C 1
ATOM 2991 O O . CYS A 1 367 ? 8.748 -5.589 -41.683 1.00 63.88 367 CYS A O 1
ATOM 2993 N N . ALA A 1 368 ? 6.840 -6.685 -41.213 1.00 59.47 368 ALA A N 1
ATOM 2994 C CA . ALA A 1 368 ? 6.711 -7.287 -42.537 1.00 59.47 368 ALA A CA 1
ATOM 2995 C C . ALA A 1 368 ? 6.242 -6.265 -43.592 1.00 59.47 368 ALA A C 1
ATOM 2997 O O . ALA A 1 368 ? 6.638 -6.364 -44.749 1.00 59.47 368 ALA A O 1
ATOM 2998 N N . ASP A 1 369 ? 5.468 -5.248 -43.194 1.00 54.53 369 ASP A N 1
ATOM 2999 C CA . ASP A 1 369 ? 5.021 -4.179 -44.102 1.00 54.53 369 ASP A CA 1
ATOM 3000 C C . ASP A 1 369 ? 6.098 -3.098 -44.320 1.00 54.53 369 ASP A C 1
ATOM 3002 O O . ASP A 1 369 ? 6.259 -2.592 -45.430 1.00 54.53 369 ASP A O 1
ATOM 3006 N N . ALA A 1 370 ? 6.908 -2.779 -43.303 1.00 52.25 370 ALA A N 1
ATOM 3007 C CA . ALA A 1 370 ? 7.967 -1.765 -43.412 1.00 52.25 370 ALA A CA 1
ATOM 3008 C C . ALA A 1 370 ? 9.126 -2.181 -44.343 1.00 52.25 370 ALA A C 1
ATOM 3010 O O . ALA A 1 370 ? 9.801 -1.332 -44.928 1.00 52.25 370 ALA A O 1
ATOM 3011 N N . THR A 1 371 ? 9.351 -3.486 -44.520 1.00 50.31 371 THR A N 1
ATOM 3012 C CA . THR A 1 371 ? 10.367 -4.019 -45.444 1.00 50.31 371 THR A CA 1
ATOM 3013 C C . THR A 1 371 ? 9.960 -3.889 -46.917 1.00 50.31 371 THR A C 1
ATOM 3015 O O . THR A 1 371 ? 10.833 -3.878 -47.785 1.00 50.31 371 THR A O 1
ATOM 3018 N N . LEU A 1 372 ? 8.667 -3.710 -47.218 1.00 47.34 372 LEU A N 1
ATOM 3019 C CA . LEU A 1 372 ? 8.187 -3.461 -48.582 1.00 47.34 372 LEU A CA 1
ATOM 3020 C C . LEU A 1 372 ? 8.426 -2.009 -49.033 1.00 47.34 372 LEU A C 1
ATOM 3022 O O . LEU A 1 372 ? 8.772 -1.794 -50.197 1.00 47.34 372 LEU A O 1
ATOM 3026 N N . GLU A 1 373 ? 8.337 -1.027 -48.127 1.00 45.44 373 GLU A N 1
ATOM 3027 C CA . GLU A 1 373 ? 8.567 0.396 -48.445 1.00 45.44 373 GLU A CA 1
ATOM 3028 C C . GLU A 1 373 ? 10.044 0.725 -48.736 1.00 45.44 373 GLU A C 1
ATOM 3030 O O . GLU A 1 373 ? 10.338 1.575 -49.578 1.00 45.44 373 GLU A O 1
ATOM 3035 N N . LEU A 1 374 ? 10.993 -0.002 -48.135 1.00 47.38 374 LEU A N 1
ATOM 3036 C CA . LEU A 1 374 ? 12.430 0.145 -48.422 1.00 47.38 374 LEU A CA 1
ATOM 3037 C C . LEU A 1 374 ? 12.848 -0.392 -49.805 1.00 47.38 374 LEU A C 1
ATOM 3039 O O . LEU A 1 374 ? 13.944 -0.081 -50.270 1.00 47.38 374 LEU A O 1
ATOM 3043 N N . SER A 1 375 ? 11.988 -1.163 -50.486 1.00 42.88 375 SER A N 1
ATOM 3044 C CA . SER A 1 375 ? 12.261 -1.674 -51.841 1.00 42.88 375 SER A CA 1
ATOM 3045 C C . SER A 1 375 ? 11.815 -0.729 -52.964 1.00 42.88 375 SER A C 1
ATOM 3047 O O . SER A 1 375 ? 12.214 -0.914 -54.116 1.00 42.88 375 SER A O 1
ATOM 3049 N N . SER A 1 376 ? 11.027 0.307 -52.652 1.00 40.16 376 SER A N 1
ATOM 3050 C CA . SER A 1 376 ? 10.663 1.325 -53.637 1.00 40.16 376 SER A CA 1
ATOM 3051 C C . SER A 1 376 ? 11.750 2.391 -53.727 1.00 40.16 376 SER A C 1
ATOM 3053 O O . SER A 1 376 ? 11.830 3.317 -52.923 1.00 40.16 376 SER A O 1
ATOM 3055 N N . THR A 1 377 ? 12.605 2.264 -54.739 1.00 38.00 377 THR A N 1
ATOM 3056 C CA . THR A 1 377 ? 13.459 3.355 -55.208 1.00 38.00 377 THR A CA 1
ATOM 3057 C C . THR A 1 377 ? 12.602 4.589 -55.510 1.00 38.00 377 THR A C 1
ATOM 3059 O O . THR A 1 377 ? 11.570 4.469 -56.176 1.00 38.00 377 THR A O 1
ATOM 3062 N N . PRO A 1 378 ? 13.002 5.796 -55.073 1.00 37.44 378 PRO A N 1
ATOM 3063 C CA . PRO A 1 378 ? 12.273 7.001 -55.419 1.00 37.44 378 PRO A CA 1
ATOM 3064 C C . PRO A 1 378 ? 12.483 7.277 -56.909 1.00 37.44 378 PRO A C 1
ATOM 3066 O O . PRO A 1 378 ? 13.523 7.784 -57.330 1.00 37.44 378 PRO A O 1
ATOM 3069 N N . THR A 1 379 ? 11.489 6.940 -57.731 1.00 40.00 379 THR A N 1
ATOM 3070 C CA . THR A 1 379 ? 11.368 7.519 -59.069 1.00 40.00 379 THR A CA 1
ATOM 3071 C C . THR A 1 379 ? 11.272 9.029 -58.918 1.00 40.00 379 THR A C 1
ATOM 3073 O O . THR A 1 379 ? 10.340 9.554 -58.307 1.00 40.00 379 THR A O 1
ATOM 3076 N N . SER A 1 380 ? 12.279 9.698 -59.467 1.00 38.53 380 SER A N 1
ATOM 3077 C CA . SER A 1 380 ? 12.381 11.140 -59.621 1.00 38.53 380 SER A CA 1
ATOM 3078 C C . SER A 1 380 ? 11.050 11.761 -60.050 1.00 38.53 380 SER A C 1
ATOM 3080 O O . SER A 1 380 ? 10.434 11.353 -61.036 1.00 38.53 380 SER A O 1
ATOM 3082 N N . ARG A 1 381 ? 10.620 12.798 -59.326 1.00 32.00 381 ARG A N 1
ATOM 3083 C CA . ARG A 1 381 ? 9.659 13.774 -59.843 1.00 32.00 381 ARG A CA 1
ATOM 3084 C C . ARG A 1 381 ? 10.355 15.112 -60.081 1.00 32.00 381 ARG A C 1
ATOM 3086 O O . ARG A 1 381 ? 11.266 15.454 -59.328 1.00 32.00 381 ARG A O 1
ATOM 3093 N N . PRO A 1 382 ? 9.976 15.816 -61.159 1.00 33.38 382 PRO A N 1
ATOM 3094 C CA . PRO A 1 382 ? 10.704 16.965 -61.662 1.00 33.38 382 PRO A CA 1
ATOM 3095 C C . PRO A 1 382 ? 10.364 18.234 -60.878 1.00 33.38 382 PRO A C 1
ATOM 3097 O O . PRO A 1 382 ? 9.298 18.344 -60.275 1.00 33.38 382 PRO A O 1
ATOM 3100 N N . ASN A 1 383 ? 11.303 19.175 -60.948 1.00 34.06 383 ASN A N 1
ATOM 3101 C CA . ASN A 1 383 ? 11.223 20.541 -60.444 1.00 34.06 383 ASN A CA 1
ATOM 3102 C C . ASN A 1 383 ? 9.869 21.210 -60.706 1.00 34.06 383 ASN A C 1
ATOM 3104 O O . ASN A 1 383 ? 9.410 21.214 -61.851 1.00 34.06 383 ASN A O 1
ATOM 3108 N N . LEU A 1 384 ? 9.346 21.868 -59.669 1.00 31.53 384 LEU A N 1
ATOM 3109 C CA . LEU A 1 384 ? 8.662 23.161 -59.732 1.00 31.53 384 LEU A CA 1
ATOM 3110 C C . LEU A 1 384 ? 8.902 23.913 -58.421 1.00 31.53 384 LEU A C 1
ATOM 3112 O O . LEU A 1 384 ? 8.693 23.292 -57.354 1.00 31.53 384 LEU A O 1
#

pLDDT: mean 82.95, std 18.0, range [31.53, 98.69]

Organism: Cyclocybe aegerita (NCBI:txid1973307)